Protein AF-A0A1Q9NSV8-F1 (afdb_monomer_lite)

Sequence (742 aa):
MEKKLITSFILSILILSIFITGQRVQSESNQIITSKGIGDSNINLNQDEYITSTQLISDSIEILKQTQIDTGSWGFNASAGDPTVYYGLAGGMAGIGLKLLEALNFDGIKNDIVLTANIIDIAKEIGQTLNSSGHINVTNAEWNITTADDYVDLSWDFGLAGIAAFFSELYNATGTVGYQDLALKTLTSISEIAKSSNGLFWESQILDYIENLDWYKPHDILLFSSFGSSSLTYSGMSLGTAGVAKSALTYLSRTSDSSNIIVNKILNDTVLYLNNVANVTGKERSYLMAEETNGLKATSYATGVSGIAQMYLDLFEFSGNSTYRDNALEIVNWLNGTDNFQFKFHFSYIVNGSVDELDETFELGYTYGITGVIQTLFNIGESLSNSTALQMSKELADELYKSGTENIATNEIRFPERTPITPEIQGSTSGSFGMAGMYTTLYQLAENSTLDISRVRVSKMKNYILSQASNINGLYGINNTITNNIEMNPSTGIPGHLQMLSLKSIGKLNVQKDESTPLDFQNVEIGNTKTLSIILENIGEADILINWNETQNIDDFTSQSFNTVISERGRFILNITFTPTVEAEKTPLWVIETTNTQFNLQLKGIGFDLPFMELINAPVNNSNIDEHKTIEFDLNVTDSSDISSVRVKLDDSDDTLIIDAISNTYKTNVDTNSLSNGTYNVIFTAVDVLGNSNQLVFSFEVGVYTSDVIDVITSDDTRNILIVAIVVLLGIAILVTRKYMN

Secondary structure (DSSP, 8-state):
------------------------PPP---------PPP-------TTS---HHHHHHHHHHHHHHHHHHHSSS--EEETTEEEE--SSSSSHHHHHHHHHHHTTSHHHHT-HHHHHHHHHHHHHHHHHHHHHSEE-SS-EE--SSSS-------SSSSHHHHHHHHHHHHHHH--HHHHHHHHHHHHHHHHHSB-BTBSB--B-HHHHHTT-SS---HHHHGGGGT--S-B-B-STTTSHHHHHHHHHHHHHHSS-TT-HHHHHHHHHHHHHHHHS-EEETTEEE--SBTTSSS-B--SSSSSHHHHHHHHHHHHHHH--HHHHHHHHHHHHHHHH--SGGGGTS-B-EETTEE----S-EE-STTTSHHHHHHHHHHHHHHTT-HHHHHHHHHHHHHHHHHSEEETTTTEEE--SEES--TT------TTTSHHHHHHHHHHHHHHSS-HHHHHHHHHHHHHHHHHHTSHHHHTT---SSS------TTTSHHHHHHHHTS-PPP-EEESS-TTS-EEEEEEETT--EEEEEEEEE-SSS-EEEE--TT---TTEEE----EEE-TT-EEEEEEEE--SSSEEE--EEEEEESS-EEEEEEEEEEE---EEEEEE-PPTT-EEETT-EEEEEEEEE-SS-EEEEEEEETT-S--EEE--SSSEEEEEEEGGGPPSEEEEEEEEEEESSS-EEEEEEEEEEE-----------------TTSHHHHHHHHHHHHHHTTS--

Structure (mmCIF, N/CA/C/O backbone):
data_AF-A0A1Q9NSV8-F1
#
_entry.id   AF-A0A1Q9NSV8-F1
#
loop_
_atom_site.group_PDB
_atom_site.id
_atom_site.type_symbol
_atom_site.label_atom_id
_atom_site.label_alt_id
_atom_site.label_comp_id
_atom_site.label_asym_id
_atom_site.label_entity_id
_atom_site.label_seq_id
_atom_site.pdbx_PDB_ins_code
_atom_site.Cartn_x
_atom_site.Cartn_y
_atom_site.Cartn_z
_atom_site.occupancy
_atom_site.B_iso_or_equiv
_atom_site.auth_seq_id
_atom_site.auth_comp_id
_atom_site.auth_asym_id
_atom_site.auth_atom_id
_atom_site.pdbx_PDB_model_num
ATOM 1 N N . MET A 1 1 ? -59.771 59.675 15.545 1.00 28.58 1 MET A N 1
ATOM 2 C CA . MET A 1 1 ? -60.433 58.351 15.603 1.00 28.58 1 MET A CA 1
ATOM 3 C C . MET A 1 1 ? -59.472 57.348 16.235 1.00 28.58 1 MET A C 1
ATOM 5 O O . MET A 1 1 ? -58.425 57.772 16.706 1.00 28.58 1 MET A O 1
ATOM 9 N N . GLU A 1 2 ? -59.886 56.098 16.407 1.00 27.45 2 GLU A N 1
ATOM 10 C CA . GLU A 1 2 ? -59.387 55.206 17.463 1.00 27.45 2 GLU A CA 1
ATOM 11 C C . GLU A 1 2 ? -57.956 54.646 17.306 1.00 27.45 2 GLU A C 1
ATOM 13 O O . GLU A 1 2 ? -57.513 54.378 16.199 1.00 27.45 2 GLU A O 1
ATOM 18 N N . LYS A 1 3 ? -57.321 54.406 18.473 1.00 27.03 3 LYS A N 1
ATOM 19 C CA . LYS A 1 3 ? -56.458 53.256 18.865 1.00 27.03 3 LYS A CA 1
ATOM 20 C C . LYS A 1 3 ? -55.280 52.879 17.927 1.00 27.03 3 LYS A C 1
ATOM 22 O O . LYS A 1 3 ? -55.491 52.418 16.821 1.00 27.03 3 LYS A O 1
ATOM 27 N N . LYS A 1 4 ? -54.020 53.107 18.351 1.00 28.00 4 LYS A N 1
ATOM 28 C CA . LYS A 1 4 ? -53.130 52.180 19.125 1.00 28.00 4 LYS A CA 1
ATOM 29 C C . LYS A 1 4 ? -52.543 51.033 18.251 1.00 28.00 4 LYS A C 1
ATOM 31 O O . LYS A 1 4 ? -53.292 50.450 17.490 1.00 28.00 4 LYS A O 1
ATOM 36 N N . LEU A 1 5 ? -51.263 50.626 18.339 1.00 27.00 5 LEU A N 1
ATOM 37 C CA . LEU A 1 5 ? -50.202 50.888 19.338 1.00 27.00 5 LEU A CA 1
ATOM 38 C C . LEU A 1 5 ? -48.765 50.696 18.752 1.00 27.00 5 LEU A C 1
ATOM 40 O O . LEU A 1 5 ? -48.608 49.995 17.765 1.00 27.00 5 LEU A O 1
ATOM 44 N N . ILE A 1 6 ? -47.754 51.239 19.452 1.00 25.91 6 ILE A N 1
ATOM 45 C CA . ILE A 1 6 ? -46.283 51.011 19.373 1.00 25.91 6 ILE A CA 1
ATOM 46 C C . ILE A 1 6 ? -45.532 51.380 18.072 1.00 25.91 6 ILE A C 1
ATOM 48 O O . ILE A 1 6 ? -45.489 50.641 17.096 1.00 25.91 6 ILE A O 1
ATOM 52 N N . THR A 1 7 ? -44.774 52.474 18.188 1.00 22.91 7 THR A N 1
ATOM 53 C CA . THR A 1 7 ? -43.490 52.735 17.506 1.00 22.91 7 THR A CA 1
ATOM 54 C C . THR A 1 7 ? -42.358 52.591 18.549 1.00 22.91 7 THR A C 1
ATOM 56 O O . THR A 1 7 ? -42.657 52.585 19.744 1.00 22.91 7 THR A O 1
ATOM 59 N N . SER A 1 8 ? -41.087 52.629 18.116 1.00 23.53 8 SER A N 1
ATOM 60 C CA . SER A 1 8 ? -39.883 52.949 18.927 1.00 23.53 8 SER A CA 1
ATOM 61 C C . SER A 1 8 ? -39.292 51.831 19.821 1.00 23.53 8 SER A C 1
ATOM 63 O O . SER A 1 8 ? -40.029 50.995 20.323 1.00 23.53 8 SER A O 1
ATOM 65 N N . PHE A 1 9 ? -37.968 51.770 20.077 1.00 24.59 9 PHE A N 1
ATOM 66 C CA . PHE A 1 9 ? -36.827 52.561 19.548 1.00 24.59 9 PHE A CA 1
ATOM 67 C C . PHE A 1 9 ? -35.465 51.839 19.741 1.00 24.59 9 PHE A C 1
ATOM 69 O O . PHE A 1 9 ? -35.327 51.094 20.700 1.00 24.59 9 PHE A O 1
ATOM 76 N N . ILE A 1 10 ? -34.487 52.151 18.866 1.00 24.45 10 ILE A N 1
ATOM 77 C CA . ILE A 1 10 ? -33.074 52.563 19.137 1.00 24.45 10 ILE A CA 1
ATOM 78 C C . ILE A 1 10 ? -32.327 51.887 20.320 1.00 24.45 10 ILE A C 1
ATOM 80 O O . ILE A 1 10 ? -32.782 51.941 21.454 1.00 24.45 10 ILE A O 1
ATOM 84 N N . LEU A 1 11 ? -31.124 51.312 20.144 1.00 24.06 11 LEU A N 1
ATOM 85 C CA . LEU A 1 11 ? -29.853 51.965 19.737 1.00 24.06 11 LEU A CA 1
ATOM 86 C C . LEU A 1 11 ? -28.897 50.889 19.139 1.00 24.06 11 LEU A C 1
ATOM 88 O O . LEU A 1 11 ? -28.666 49.896 19.817 1.00 24.06 11 LEU A O 1
ATOM 92 N N . SER A 1 12 ? -28.451 50.881 17.869 1.00 23.98 12 SER A N 1
ATOM 93 C CA . SER A 1 12 ? -27.666 51.846 17.046 1.00 23.98 12 SER A CA 1
ATOM 94 C C . SER A 1 12 ? -26.138 51.742 17.227 1.00 23.98 12 SER A C 1
ATOM 96 O O . SER A 1 12 ? -25.706 51.403 18.321 1.00 23.98 12 SER A O 1
ATOM 98 N N . ILE A 1 13 ? -25.370 52.163 16.187 1.00 24.53 13 ILE A N 1
ATOM 99 C CA . ILE A 1 13 ? -23.885 52.099 15.979 1.00 24.53 13 ILE A CA 1
ATOM 100 C C . ILE A 1 13 ? -23.468 50.826 15.182 1.00 24.53 13 ILE A C 1
ATOM 102 O O . ILE A 1 13 ? -23.821 49.740 15.616 1.00 24.53 13 ILE A O 1
ATOM 106 N N . LEU A 1 14 ? -22.756 50.845 14.027 1.00 22.31 14 LEU A N 1
ATOM 107 C CA . LEU A 1 14 ? -22.326 51.919 13.086 1.00 22.31 14 LEU A CA 1
ATOM 108 C C . LEU A 1 14 ? -21.887 51.354 11.683 1.00 22.31 14 LEU A C 1
ATOM 110 O O . LEU A 1 14 ? -21.753 50.148 11.539 1.00 22.31 14 LEU A O 1
ATOM 114 N N . ILE A 1 15 ? -21.681 52.243 10.685 1.00 26.28 15 ILE A N 1
ATOM 115 C CA . ILE A 1 15 ? -20.593 52.348 9.641 1.00 26.28 15 ILE A CA 1
ATOM 116 C C . ILE A 1 15 ? -19.757 51.081 9.276 1.00 26.28 15 ILE A C 1
ATOM 118 O O . ILE A 1 15 ? -19.249 50.445 10.188 1.00 26.28 15 ILE A O 1
ATOM 122 N N . LEU A 1 16 ? -19.434 50.693 8.017 1.00 23.06 16 LEU A N 1
ATOM 123 C CA . LEU A 1 16 ? -19.553 51.207 6.610 1.00 23.06 16 LEU A CA 1
ATOM 124 C C . LEU A 1 16 ? -19.559 49.962 5.635 1.00 23.06 16 LEU A C 1
ATOM 126 O O . LEU A 1 16 ? -19.286 48.874 6.126 1.00 23.06 16 LEU A O 1
ATOM 130 N N . SER A 1 17 ? -19.881 49.903 4.321 1.00 22.02 17 SER A N 1
ATOM 131 C CA . SER A 1 17 ? -20.011 50.817 3.147 1.00 22.02 17 SER A CA 1
ATOM 132 C C . SER A 1 17 ? -18.682 51.185 2.410 1.00 22.02 17 SER A C 1
ATOM 134 O O . SER A 1 17 ? -17.698 51.444 3.089 1.00 22.02 17 SER A O 1
ATOM 136 N N . ILE A 1 18 ? -18.548 51.269 1.058 1.00 26.41 18 ILE A N 1
ATOM 137 C CA . ILE A 1 18 ? -19.495 51.079 -0.084 1.00 26.41 18 ILE A CA 1
ATOM 138 C C . ILE A 1 18 ? -18.782 50.955 -1.489 1.00 26.41 18 ILE A C 1
ATOM 140 O O . ILE A 1 18 ? -17.743 51.580 -1.675 1.00 26.41 18 ILE A O 1
ATOM 144 N N . PHE A 1 19 ? -19.408 50.286 -2.492 1.00 26.14 19 PHE A N 1
ATOM 145 C CA . PHE A 1 19 ? -19.188 50.354 -3.986 1.00 26.14 19 PHE A CA 1
ATOM 146 C C . PHE A 1 19 ? -17.853 49.790 -4.582 1.00 26.14 19 PHE A C 1
ATOM 148 O O . PHE A 1 19 ? -16.952 49.473 -3.821 1.00 26.14 19 PHE A O 1
ATOM 155 N N . ILE A 1 20 ? -17.648 49.539 -5.902 1.00 25.42 20 ILE A N 1
ATOM 156 C CA . ILE A 1 20 ? -18.249 50.008 -7.194 1.00 25.42 20 ILE A CA 1
ATOM 157 C C . ILE A 1 20 ? -18.597 48.838 -8.166 1.00 25.42 20 ILE A C 1
ATOM 159 O O . ILE A 1 20 ? -18.012 47.763 -8.090 1.00 25.42 20 ILE A O 1
ATOM 163 N N . THR A 1 21 ? -19.531 49.060 -9.106 1.00 28.12 21 THR A N 1
ATOM 164 C CA . THR A 1 21 ? -20.005 48.129 -10.161 1.00 28.12 21 THR A CA 1
ATOM 165 C C . THR A 1 21 ? -19.358 48.317 -11.551 1.00 28.12 21 THR A C 1
ATOM 167 O O . THR A 1 21 ? -18.946 49.418 -11.910 1.00 28.12 21 THR A O 1
ATOM 170 N N . GLY A 1 22 ? -19.386 47.276 -12.401 1.00 23.94 22 GLY A N 1
ATOM 171 C CA . GLY A 1 22 ? -19.094 47.370 -13.844 1.00 23.94 22 GLY A CA 1
ATOM 172 C C . GLY A 1 22 ? -19.676 46.198 -14.652 1.00 23.94 22 GLY A C 1
ATOM 173 O O . GLY A 1 22 ? -19.507 45.046 -14.268 1.00 23.94 22 GLY A O 1
ATOM 174 N N . GLN A 1 23 ? -20.391 46.474 -15.751 1.00 27.41 23 GLN A N 1
ATOM 175 C CA . GLN A 1 23 ? -21.022 45.450 -16.607 1.00 27.41 23 GLN A CA 1
ATOM 176 C C . GLN A 1 23 ? -20.084 44.927 -17.707 1.00 27.41 23 GLN A C 1
ATOM 178 O O . GLN A 1 23 ? -19.249 45.670 -18.223 1.00 27.41 23 GLN A O 1
ATOM 183 N N . ARG A 1 24 ? -20.328 43.695 -18.178 1.00 25.33 24 ARG A N 1
ATOM 184 C CA . ARG A 1 24 ? -19.891 43.223 -19.504 1.00 25.33 24 ARG A CA 1
ATOM 185 C C . ARG A 1 24 ? -21.046 42.503 -20.214 1.00 25.33 24 ARG A C 1
ATOM 187 O O . ARG A 1 24 ? -21.920 41.941 -19.563 1.00 25.33 24 ARG A O 1
ATOM 194 N N . VAL A 1 25 ? -21.081 42.602 -21.541 1.00 27.98 25 VAL A N 1
ATOM 195 C CA . VAL A 1 25 ? -22.221 42.209 -22.391 1.00 27.98 25 VAL A CA 1
ATOM 196 C C . VAL A 1 25 ? -22.196 40.709 -22.702 1.00 27.98 25 VAL A C 1
ATOM 198 O O . VAL A 1 25 ? -21.143 40.180 -23.050 1.00 27.98 25 VAL A O 1
ATOM 201 N N . GLN A 1 26 ? -23.354 40.043 -22.630 1.00 30.42 26 GLN A N 1
ATOM 202 C CA . GLN A 1 26 ? -23.548 38.691 -23.168 1.00 30.42 26 GLN A CA 1
ATOM 203 C C . GLN A 1 26 ? -23.713 38.735 -24.694 1.00 30.42 26 GLN A C 1
ATOM 205 O O . GLN A 1 26 ? -24.479 39.546 -25.213 1.00 30.42 26 GLN A O 1
ATOM 210 N N . SER A 1 27 ? -23.044 37.829 -25.406 1.00 29.05 27 SER A N 1
ATOM 211 C CA . SER A 1 27 ? -23.321 37.519 -26.813 1.00 29.05 27 SER A CA 1
ATOM 212 C C . SER A 1 27 ? -24.105 36.211 -26.903 1.00 29.05 27 SER A C 1
ATOM 214 O O . SER A 1 27 ? -23.614 35.172 -26.466 1.00 29.05 27 SER A O 1
ATOM 216 N N . GLU A 1 28 ? -25.308 36.248 -27.472 1.00 32.72 28 GLU A N 1
ATOM 217 C CA . GLU A 1 28 ? -26.143 35.056 -27.638 1.00 32.72 28 GLU A CA 1
ATOM 218 C C . GLU A 1 28 ? -25.595 34.142 -28.745 1.00 32.72 28 GLU A C 1
ATOM 220 O O . GLU A 1 28 ? -25.671 34.461 -29.931 1.00 32.72 28 GLU A O 1
ATOM 225 N N . SER A 1 29 ? -25.093 32.968 -28.367 1.00 25.81 29 SER A N 1
ATOM 226 C CA . SER A 1 29 ? -24.822 31.865 -29.296 1.00 25.81 29 SER A CA 1
ATOM 227 C C . SER A 1 29 ? -25.179 30.521 -28.659 1.00 25.81 29 SER A C 1
ATOM 229 O O . SER A 1 29 ? -24.342 29.628 -28.541 1.00 25.81 29 SER A O 1
ATOM 231 N N . ASN A 1 30 ? -26.441 30.382 -28.235 1.00 27.28 30 ASN A N 1
ATOM 232 C CA . ASN A 1 30 ? -26.993 29.140 -27.687 1.00 27.28 30 ASN A CA 1
ATOM 233 C C . ASN A 1 30 ? -27.134 28.054 -28.772 1.00 27.28 30 ASN A C 1
ATOM 235 O O . ASN A 1 30 ? -28.243 27.700 -29.176 1.00 27.28 30 ASN A O 1
ATOM 239 N N . GLN A 1 31 ? -26.018 27.459 -29.199 1.00 23.97 31 GLN A N 1
ATOM 240 C CA . GLN A 1 31 ? -26.054 26.039 -29.531 1.00 23.97 31 GLN A CA 1
ATOM 241 C C . GLN A 1 31 ? -26.145 25.274 -28.214 1.00 23.97 31 GLN A C 1
ATOM 243 O O . GLN A 1 31 ? -25.144 25.047 -27.539 1.00 23.97 31 GLN A O 1
ATOM 248 N N . ILE A 1 32 ? -27.367 24.885 -27.850 1.00 24.84 32 ILE A N 1
ATOM 249 C CA . ILE A 1 32 ? -27.582 23.902 -26.791 1.00 24.84 32 ILE A CA 1
ATOM 250 C C . ILE A 1 32 ? -27.105 22.557 -27.341 1.00 24.84 32 ILE A C 1
ATOM 252 O O . ILE A 1 32 ? -27.882 21.782 -27.898 1.00 24.84 32 ILE A O 1
ATOM 256 N N . ILE A 1 33 ? -25.810 22.284 -27.182 1.00 22.94 33 ILE A N 1
ATOM 257 C CA . ILE A 1 33 ? -25.353 20.908 -27.050 1.00 22.94 33 ILE A CA 1
ATOM 258 C C . ILE A 1 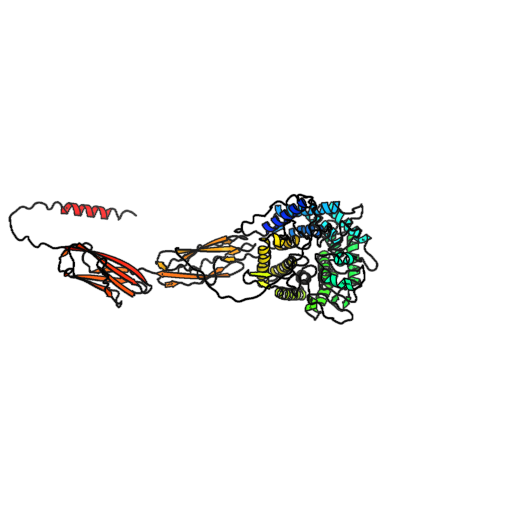33 ? -25.999 20.425 -25.756 1.00 22.94 33 ILE A C 1
ATOM 260 O O . ILE A 1 33 ? -25.561 20.779 -24.664 1.00 22.94 33 ILE A O 1
ATOM 264 N N . THR A 1 34 ? -27.081 19.656 -25.870 1.00 24.47 34 THR A N 1
ATOM 265 C CA . THR A 1 34 ? -27.538 18.830 -24.757 1.00 24.47 34 THR A CA 1
ATOM 266 C C . THR A 1 34 ? -26.454 17.792 -24.524 1.00 24.47 34 THR A C 1
ATOM 268 O O . THR A 1 34 ? -26.459 16.740 -25.169 1.00 24.47 34 THR A O 1
ATOM 271 N N . SER A 1 35 ? -25.509 18.100 -23.633 1.00 25.55 35 SER A N 1
ATOM 272 C CA . SER A 1 35 ? -24.705 17.073 -22.992 1.00 25.55 35 SER A CA 1
ATOM 273 C C . SER A 1 35 ? -25.688 16.043 -22.450 1.00 25.55 35 SER A C 1
ATOM 275 O O . SER A 1 35 ? -26.625 16.361 -21.713 1.00 25.55 35 SER A O 1
ATOM 277 N N . LYS A 1 36 ? -25.549 14.808 -22.931 1.00 29.25 36 LYS A N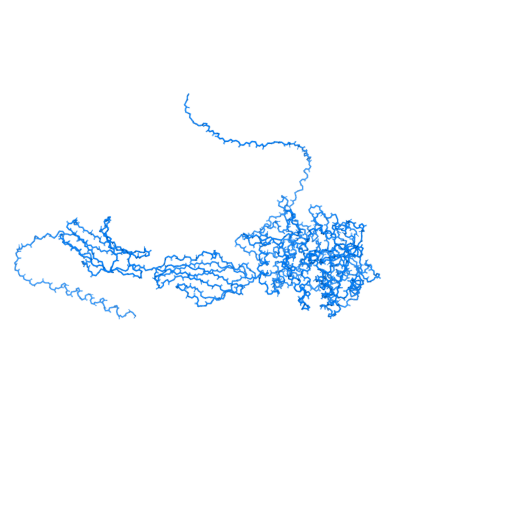 1
ATOM 278 C CA . LYS A 1 36 ? -26.338 13.680 -22.457 1.00 29.25 36 LYS A CA 1
ATOM 279 C C . LYS A 1 36 ? -25.946 13.514 -20.994 1.00 29.25 36 LYS A C 1
ATOM 281 O O . LYS A 1 36 ? -24.827 13.090 -20.734 1.00 29.25 36 LYS A O 1
ATOM 286 N N . GLY A 1 37 ? -26.815 13.960 -20.085 1.00 27.89 37 GLY A N 1
ATOM 287 C CA . GLY A 1 37 ? -26.493 14.042 -18.664 1.00 27.89 37 GLY A CA 1
ATOM 288 C C . GLY A 1 37 ? -25.918 12.719 -18.180 1.00 27.89 37 GLY A C 1
ATOM 289 O O . GLY A 1 37 ? -26.546 11.678 -18.386 1.00 27.89 37 GLY A O 1
ATOM 290 N N . ILE A 1 38 ? -24.718 12.784 -17.596 1.00 37.75 38 ILE A N 1
ATOM 291 C CA . ILE A 1 38 ? -24.109 11.666 -16.875 1.00 37.75 38 ILE A CA 1
ATOM 292 C C . ILE A 1 38 ? -25.164 11.212 -15.873 1.00 37.75 38 ILE A C 1
ATOM 294 O O . ILE A 1 38 ? -25.692 12.036 -15.121 1.00 37.75 38 ILE A O 1
ATOM 298 N N . GLY A 1 39 ? -25.563 9.944 -15.977 1.00 35.38 39 GLY A N 1
ATOM 299 C CA . GLY A 1 39 ? -26.679 9.424 -15.200 1.00 35.38 39 GLY A CA 1
ATOM 300 C C . GLY A 1 39 ? -26.400 9.584 -13.712 1.00 35.38 39 GLY A C 1
ATOM 301 O O . GLY A 1 39 ? -25.247 9.515 -13.296 1.00 35.38 39 GLY A O 1
ATOM 302 N N . ASP A 1 40 ? -27.449 9.772 -12.912 1.00 37.09 40 ASP A N 1
ATOM 303 C CA . ASP A 1 40 ? -27.350 9.853 -11.453 1.00 37.09 40 ASP A CA 1
ATOM 304 C C . ASP A 1 40 ? -27.008 8.481 -10.832 1.00 37.09 40 ASP A C 1
ATOM 306 O O . ASP A 1 40 ? -27.743 7.961 -9.991 1.00 37.09 40 ASP A O 1
ATOM 310 N N . SER A 1 41 ? -25.864 7.897 -11.209 1.00 39.38 41 SER A N 1
ATOM 311 C CA . SER A 1 41 ? -25.186 6.797 -10.518 1.00 39.38 41 SER A CA 1
ATOM 312 C C . SER A 1 41 ? -24.555 7.301 -9.216 1.00 39.38 41 SER A C 1
ATOM 314 O O . SER A 1 41 ? -23.387 7.053 -8.919 1.00 39.38 41 SER A O 1
ATOM 316 N N . ASN A 1 42 ? -25.356 8.021 -8.428 1.00 40.78 42 ASN A N 1
ATOM 317 C CA . ASN A 1 42 ? -25.115 8.193 -7.011 1.00 40.78 42 ASN A CA 1
ATOM 318 C C . ASN A 1 42 ? -25.159 6.787 -6.415 1.00 40.78 42 ASN A C 1
ATOM 320 O O . ASN A 1 42 ? -26.244 6.226 -6.234 1.00 40.78 42 ASN A O 1
ATOM 324 N N . ILE A 1 43 ? -23.985 6.203 -6.156 1.00 44.69 43 ILE A N 1
ATOM 325 C CA . ILE A 1 43 ? -23.876 4.973 -5.373 1.00 44.69 43 ILE A CA 1
ATOM 326 C C . ILE A 1 43 ? -24.556 5.295 -4.047 1.00 44.69 43 ILE A C 1
ATOM 328 O O . ILE A 1 43 ? -24.091 6.148 -3.291 1.00 44.69 43 ILE A O 1
ATOM 332 N N . ASN A 1 44 ? -25.732 4.706 -3.828 1.00 40.44 44 ASN A N 1
ATOM 333 C CA . ASN A 1 44 ? -26.634 5.121 -2.760 1.00 40.44 44 ASN A CA 1
ATOM 334 C C . ASN A 1 44 ? -26.189 4.476 -1.445 1.00 40.44 44 ASN A C 1
ATOM 336 O O . ASN A 1 44 ? -26.833 3.561 -0.932 1.00 40.44 44 ASN A O 1
ATOM 340 N N . LEU A 1 45 ? -25.025 4.927 -0.971 1.00 44.44 45 LEU A N 1
ATOM 341 C CA . LEU A 1 45 ? -24.351 4.482 0.236 1.00 44.44 45 LEU A CA 1
ATOM 342 C C . LEU A 1 45 ? -25.265 4.742 1.435 1.00 44.44 45 LEU A C 1
ATOM 344 O O . LEU A 1 45 ? -25.384 5.863 1.934 1.00 44.44 45 LEU A O 1
ATOM 348 N N . ASN A 1 46 ? -25.947 3.681 1.858 1.00 42.69 46 ASN A N 1
ATOM 349 C CA . ASN A 1 46 ? -26.885 3.701 2.963 1.00 42.69 46 ASN A CA 1
ATOM 350 C C . ASN A 1 46 ? -26.101 4.035 4.243 1.00 42.69 46 ASN A C 1
ATOM 352 O O . ASN A 1 46 ? -25.245 3.257 4.655 1.00 42.69 46 ASN A O 1
ATOM 356 N N . GLN A 1 47 ? -26.338 5.211 4.834 1.00 46.28 47 GLN A N 1
ATOM 357 C CA . GLN A 1 47 ? -25.391 5.843 5.774 1.00 46.28 47 GLN A CA 1
ATOM 358 C C . GLN A 1 47 ? -25.139 5.053 7.076 1.00 46.28 47 GLN A C 1
ATOM 360 O O . GLN A 1 47 ? -24.183 5.349 7.791 1.00 46.28 47 GLN A O 1
ATOM 365 N N . ASP A 1 48 ? -25.953 4.033 7.358 1.00 43.19 48 ASP A N 1
ATOM 366 C CA . ASP A 1 48 ? -25.839 3.137 8.515 1.00 43.19 48 ASP A CA 1
ATOM 367 C C . ASP A 1 48 ? -24.935 1.897 8.280 1.00 43.19 48 ASP A C 1
ATOM 369 O O . ASP A 1 48 ? -24.653 1.153 9.233 1.00 43.19 48 ASP A O 1
ATOM 373 N N . GLU A 1 49 ? -24.481 1.653 7.039 1.00 53.91 49 GLU A N 1
ATOM 374 C CA . GLU A 1 49 ? -23.671 0.490 6.633 1.00 53.91 49 GLU A CA 1
ATOM 375 C C . GLU A 1 49 ? -22.204 0.861 6.324 1.00 53.91 49 GLU A C 1
ATOM 377 O O . GLU A 1 49 ? -21.895 1.715 5.492 1.00 53.91 49 GLU A O 1
ATOM 382 N N . TYR A 1 50 ? -21.256 0.184 6.984 1.00 56.84 50 TYR A N 1
ATOM 383 C CA . TYR A 1 50 ? -19.822 0.465 6.846 1.00 56.84 50 TYR A CA 1
ATOM 384 C C . TYR A 1 50 ? -19.207 -0.169 5.582 1.00 56.84 50 TYR A C 1
ATOM 386 O O . TYR A 1 50 ? -18.713 -1.294 5.633 1.00 56.84 50 TYR A O 1
ATOM 394 N N . ILE A 1 51 ? -19.138 0.592 4.485 1.00 61.38 51 ILE A N 1
ATOM 395 C CA . ILE A 1 51 ? -18.590 0.200 3.163 1.00 61.38 51 ILE A CA 1
ATOM 396 C C . ILE A 1 51 ? -17.244 -0.548 3.262 1.00 61.38 51 ILE A C 1
ATOM 398 O O . ILE A 1 51 ? -16.216 0.066 3.563 1.00 61.38 51 ILE A O 1
ATOM 402 N N . THR A 1 52 ? -17.230 -1.867 3.040 1.00 66.75 52 THR A N 1
ATOM 403 C CA . THR A 1 52 ? -16.013 -2.689 3.185 1.00 66.75 52 THR A CA 1
ATOM 404 C C . THR A 1 52 ? -14.943 -2.311 2.161 1.00 66.75 52 THR A C 1
ATOM 406 O O . THR A 1 52 ? -15.234 -1.757 1.102 1.00 66.75 52 THR A O 1
ATOM 409 N N . SER A 1 53 ? -13.686 -2.659 2.447 1.00 69.06 53 SER A N 1
ATOM 410 C CA . SER A 1 53 ? -12.589 -2.497 1.488 1.00 69.06 53 SER A CA 1
ATOM 411 C C . SER A 1 53 ? -12.881 -3.181 0.146 1.00 69.06 53 SER A C 1
ATOM 413 O O . SER A 1 53 ? -12.673 -2.582 -0.904 1.00 69.06 53 SER A O 1
ATOM 415 N N . THR A 1 54 ? -13.423 -4.403 0.178 1.00 70.88 54 THR A N 1
ATOM 416 C CA . THR A 1 54 ? -13.825 -5.165 -1.016 1.00 70.88 54 THR A CA 1
ATOM 417 C C . THR A 1 54 ? -14.930 -4.456 -1.798 1.00 70.88 54 THR A C 1
ATOM 419 O O . THR A 1 54 ? -14.844 -4.375 -3.022 1.00 70.88 54 THR A O 1
ATOM 422 N N . GLN A 1 55 ? -15.924 -3.881 -1.106 1.00 71.69 55 GLN A N 1
ATOM 423 C CA . GLN A 1 55 ? -16.970 -3.084 -1.746 1.00 71.69 55 GLN A CA 1
ATOM 424 C C . GLN A 1 55 ? -16.373 -1.842 -2.418 1.00 71.69 55 GLN A C 1
ATOM 426 O O . GLN A 1 55 ? -16.592 -1.655 -3.605 1.00 71.69 55 GLN A O 1
ATOM 431 N N . LEU A 1 56 ? -15.524 -1.067 -1.734 1.00 71.19 56 LEU A N 1
ATOM 432 C CA . LEU A 1 56 ? -14.890 0.125 -2.317 1.00 71.19 56 LEU A CA 1
ATOM 433 C C . LEU A 1 56 ? -13.958 -0.193 -3.502 1.00 71.19 56 LEU A C 1
ATOM 435 O O . LEU A 1 56 ? -13.834 0.620 -4.419 1.00 71.19 56 LEU A O 1
ATOM 439 N N . ILE A 1 57 ? -13.321 -1.369 -3.521 1.00 74.38 57 ILE A N 1
ATOM 440 C CA . ILE A 1 57 ? -12.570 -1.860 -4.688 1.00 74.38 57 ILE A CA 1
ATOM 441 C C . ILE A 1 57 ? -13.531 -2.186 -5.841 1.00 74.38 57 ILE A C 1
ATOM 443 O O . ILE A 1 57 ? -13.267 -1.785 -6.974 1.00 74.38 57 ILE A O 1
ATOM 447 N N . SER A 1 58 ? -14.655 -2.856 -5.565 1.00 78.50 58 SER A N 1
ATOM 448 C CA . SER A 1 58 ? -15.704 -3.124 -6.560 1.00 78.50 58 SER A CA 1
ATOM 449 C C . SER A 1 58 ? -16.308 -1.830 -7.119 1.00 78.50 58 SER A C 1
ATOM 451 O O . SER A 1 58 ? -16.415 -1.690 -8.334 1.00 78.50 58 SER A O 1
ATOM 453 N N . ASP A 1 59 ? -16.618 -0.860 -6.257 1.00 76.19 59 ASP A N 1
ATOM 454 C CA . ASP A 1 59 ? -17.148 0.456 -6.625 1.00 76.19 59 ASP A CA 1
ATOM 455 C C . ASP A 1 59 ? -16.141 1.220 -7.499 1.00 76.19 59 ASP A C 1
ATOM 457 O O . ASP A 1 59 ? -16.506 1.767 -8.534 1.00 76.19 59 ASP A O 1
ATOM 461 N N . SER A 1 60 ? -14.850 1.196 -7.141 1.00 76.12 60 SER A N 1
ATOM 462 C CA . SER A 1 60 ? -13.766 1.794 -7.940 1.00 76.12 60 SER A CA 1
ATOM 463 C C . SER A 1 60 ? -13.642 1.148 -9.327 1.00 76.12 60 SER A C 1
ATOM 465 O O . SER A 1 60 ? -13.392 1.832 -10.319 1.00 76.12 60 SER A O 1
ATOM 467 N N . ILE A 1 61 ? -13.825 -0.173 -9.411 1.00 80.06 61 ILE A N 1
ATOM 468 C CA . ILE A 1 61 ? -13.816 -0.960 -10.654 1.00 80.06 61 ILE A CA 1
ATOM 469 C C . ILE A 1 61 ? -15.041 -0.645 -11.524 1.00 80.06 61 ILE A C 1
ATOM 471 O O . ILE A 1 61 ? -14.908 -0.533 -12.743 1.00 80.06 61 ILE A O 1
ATOM 475 N N . GLU A 1 62 ? -16.219 -0.465 -10.925 1.00 81.31 62 GLU A N 1
ATOM 476 C CA . GLU A 1 62 ? -17.434 -0.051 -11.632 1.00 81.31 62 GLU A CA 1
ATOM 477 C C . GLU A 1 62 ? -17.333 1.402 -12.122 1.00 81.31 62 GLU A C 1
ATOM 479 O O . GLU A 1 62 ? -17.615 1.670 -13.287 1.00 81.31 62 GLU A O 1
ATOM 484 N N . ILE A 1 63 ? -16.813 2.314 -11.295 1.00 77.19 63 ILE A N 1
ATOM 485 C CA . ILE A 1 63 ? -16.529 3.716 -11.642 1.00 77.19 63 ILE A CA 1
ATOM 486 C C . ILE A 1 63 ? -15.521 3.822 -12.802 1.00 77.19 63 ILE A C 1
ATOM 488 O O . ILE A 1 63 ? -15.733 4.610 -13.728 1.00 77.19 63 ILE A O 1
ATOM 492 N N . LEU A 1 64 ? -14.460 3.001 -12.810 1.00 79.31 64 LEU A N 1
ATOM 493 C CA . LEU A 1 64 ? -13.512 2.909 -13.930 1.00 79.31 64 LEU A CA 1
ATOM 494 C C . LEU A 1 64 ? -14.201 2.446 -15.224 1.00 79.31 64 LEU A C 1
ATOM 496 O O . LEU A 1 64 ? -14.038 3.087 -16.263 1.00 79.31 64 LEU A O 1
ATOM 500 N N . LYS A 1 65 ? -14.997 1.368 -15.167 1.00 83.31 65 LYS A N 1
ATOM 501 C CA . LYS A 1 65 ? -15.741 0.851 -16.331 1.00 83.31 65 LYS A CA 1
ATOM 502 C C . LYS A 1 65 ? -16.768 1.853 -16.854 1.00 83.31 65 LYS A C 1
ATOM 504 O O . LYS A 1 65 ? -16.827 2.086 -18.055 1.00 83.31 65 LYS A O 1
ATOM 509 N N . GLN A 1 66 ? -17.552 2.472 -15.973 1.00 79.31 66 GLN A N 1
ATOM 510 C CA . GLN A 1 66 ? -18.546 3.474 -16.359 1.00 79.31 66 GLN A CA 1
ATOM 511 C C . GLN A 1 66 ? -17.879 4.685 -17.020 1.00 79.31 66 GLN A C 1
ATOM 513 O O . GLN A 1 66 ? -18.353 5.165 -18.047 1.00 79.31 66 GLN A O 1
ATOM 518 N N . THR A 1 67 ? -16.726 5.120 -16.508 1.00 73.75 67 THR A N 1
ATOM 519 C CA . THR A 1 67 ? -15.982 6.227 -17.120 1.00 73.75 67 THR A CA 1
ATOM 520 C C . THR A 1 67 ? -15.423 5.851 -18.488 1.00 73.75 67 THR A C 1
ATOM 522 O O . THR A 1 67 ? -15.546 6.649 -19.410 1.00 73.75 67 THR A O 1
ATOM 525 N N . GLN A 1 68 ? -14.910 4.628 -18.675 1.00 83.94 68 GLN A N 1
ATOM 526 C CA . GLN A 1 68 ? -14.524 4.140 -20.005 1.00 83.94 68 GLN A CA 1
ATOM 527 C C . GLN A 1 68 ? -15.711 4.076 -20.981 1.00 83.94 68 GLN A C 1
ATOM 529 O O . GLN A 1 68 ? -15.540 4.358 -22.168 1.00 83.94 68 GLN A O 1
ATOM 534 N N . ILE A 1 69 ? -16.912 3.741 -20.502 1.00 81.94 69 ILE A N 1
ATOM 535 C CA . ILE A 1 69 ? -18.138 3.732 -21.313 1.00 81.94 69 ILE A CA 1
ATOM 536 C C . ILE A 1 69 ? -18.528 5.158 -21.736 1.00 81.94 69 ILE A C 1
ATOM 538 O O . ILE A 1 69 ? -18.948 5.358 -22.878 1.00 81.94 69 ILE A O 1
ATOM 542 N N . ASP A 1 70 ? -18.375 6.144 -20.848 1.00 76.62 70 ASP A N 1
ATOM 543 C CA . ASP A 1 70 ? -18.750 7.539 -21.108 1.00 76.62 70 ASP A CA 1
ATOM 544 C C . ASP A 1 70 ? -17.704 8.316 -21.935 1.00 76.62 70 ASP A C 1
ATOM 546 O O . ASP A 1 70 ? -18.085 9.151 -22.759 1.00 76.62 70 ASP A O 1
ATOM 550 N N . THR A 1 71 ? -16.405 8.022 -21.793 1.00 74.31 71 THR A N 1
ATOM 551 C CA . THR A 1 71 ? -15.340 8.538 -22.684 1.00 74.31 71 THR A CA 1
ATOM 552 C C . THR A 1 71 ? -15.255 7.771 -24.007 1.00 74.31 71 THR A C 1
ATOM 554 O O . THR A 1 71 ? -14.753 8.297 -25.001 1.00 74.31 71 THR A O 1
ATOM 557 N N . GLY A 1 72 ? -15.702 6.512 -24.024 1.00 82.25 72 GLY A N 1
ATOM 558 C CA . GLY A 1 72 ? -15.477 5.554 -25.106 1.00 82.25 72 GLY A CA 1
ATOM 559 C C . GLY A 1 72 ? -14.035 5.033 -25.203 1.00 82.25 72 GLY A C 1
ATOM 560 O O . GLY A 1 72 ? -13.683 4.444 -26.226 1.00 82.25 72 GLY A O 1
ATOM 561 N N . SER A 1 73 ? -13.182 5.272 -24.197 1.00 81.25 73 SER A N 1
ATOM 562 C CA . SER A 1 73 ? -11.739 5.002 -24.262 1.00 81.25 73 SER A CA 1
ATOM 563 C C . SER A 1 73 ? -11.098 4.813 -22.882 1.00 81.25 73 SER A C 1
ATOM 565 O O . SER A 1 73 ? -11.391 5.553 -21.947 1.00 81.25 73 SER A O 1
ATOM 567 N N . TRP A 1 74 ? -10.138 3.887 -22.774 1.00 83.38 74 TRP A N 1
ATOM 568 C CA . TRP A 1 74 ? -9.219 3.814 -21.624 1.00 83.38 74 TRP A CA 1
ATOM 569 C C . TRP A 1 74 ? -8.149 4.925 -21.637 1.00 83.38 74 TRP A C 1
ATOM 571 O O . TRP A 1 74 ? -7.352 5.032 -20.709 1.00 83.38 74 TRP A O 1
ATOM 581 N N . GLY A 1 75 ? -8.118 5.758 -22.681 1.00 75.19 75 GLY A N 1
ATOM 582 C CA . GLY A 1 75 ? -7.334 6.985 -22.725 1.00 75.19 75 GLY A CA 1
ATOM 583 C C . GLY A 1 75 ? -8.011 8.114 -21.951 1.00 75.19 75 GLY A C 1
ATOM 584 O O . GLY A 1 75 ? -9.009 8.659 -22.416 1.00 75.19 75 GLY A O 1
ATOM 585 N N . PHE A 1 76 ? -7.451 8.465 -20.795 1.00 71.50 76 PHE A N 1
ATOM 586 C CA . PHE A 1 76 ? -7.913 9.578 -19.966 1.00 71.50 76 PHE A CA 1
ATOM 587 C C . PHE A 1 76 ? -7.226 10.880 -20.383 1.00 71.50 76 PHE A C 1
ATOM 589 O O . PHE A 1 76 ? -6.012 10.906 -20.591 1.00 71.50 76 PHE A O 1
ATOM 596 N N . ASN A 1 77 ? -8.010 11.951 -20.484 1.00 67.06 77 ASN A N 1
ATOM 597 C CA . ASN A 1 77 ? -7.521 13.300 -20.751 1.00 67.06 77 ASN A CA 1
ATOM 598 C C . ASN A 1 77 ? -6.711 13.843 -19.562 1.00 67.06 77 ASN A C 1
ATOM 600 O O . ASN A 1 77 ? -7.080 13.625 -18.409 1.00 67.06 77 ASN A O 1
ATOM 604 N N . ALA A 1 78 ? -5.672 14.629 -19.842 1.00 60.75 78 ALA A N 1
ATOM 605 C CA . ALA A 1 78 ? -4.839 15.275 -18.828 1.00 60.75 78 ALA A CA 1
ATOM 606 C C . ALA A 1 78 ? -5.616 16.244 -17.910 1.00 60.75 78 ALA A C 1
ATOM 608 O O . ALA A 1 78 ? -5.294 16.369 -16.729 1.00 60.75 78 ALA A O 1
ATOM 609 N N . SER A 1 79 ? -6.632 16.941 -18.438 1.00 62.19 79 SER A N 1
ATOM 610 C CA . SER A 1 79 ? -7.505 17.849 -17.675 1.00 62.19 79 SER A CA 1
ATOM 611 C C . SER A 1 79 ? -8.832 18.140 -18.399 1.00 62.19 79 SER A C 1
ATOM 613 O O . SER A 1 79 ? -9.014 17.783 -19.568 1.00 62.19 79 SER A O 1
ATOM 615 N N . ALA A 1 80 ? -9.772 18.820 -17.730 1.00 60.44 80 ALA A N 1
ATOM 616 C CA . ALA A 1 80 ? -11.056 19.238 -18.302 1.00 60.44 80 ALA A CA 1
ATOM 617 C C . ALA A 1 80 ? -10.921 20.389 -19.324 1.00 60.44 80 ALA A C 1
ATOM 619 O O . ALA A 1 80 ? -11.285 21.538 -19.079 1.00 60.44 80 ALA A O 1
ATOM 620 N N . GLY A 1 81 ? -10.418 20.055 -20.510 1.00 64.94 81 GLY A N 1
ATOM 621 C CA . GLY A 1 81 ? -10.203 20.984 -21.624 1.00 64.94 81 GLY A CA 1
ATOM 622 C C . GLY A 1 81 ? -9.022 20.589 -22.506 1.00 64.94 81 GLY A C 1
ATOM 623 O O . GLY A 1 81 ? -8.976 20.981 -23.670 1.00 64.94 81 GLY A O 1
ATOM 624 N N . ASP A 1 82 ? -8.120 19.766 -21.974 1.00 66.44 82 ASP A N 1
ATOM 625 C CA . ASP A 1 82 ? -6.968 19.229 -22.683 1.00 66.44 82 ASP A CA 1
ATOM 626 C C . ASP A 1 82 ? -7.279 17.824 -23.251 1.00 66.44 82 ASP A C 1
ATOM 628 O O . ASP A 1 82 ? -7.527 16.901 -22.473 1.00 66.44 82 ASP A O 1
ATOM 632 N N . PRO A 1 83 ? -7.303 17.621 -24.586 1.00 68.12 83 PRO A N 1
ATOM 633 C CA . PRO A 1 83 ? -7.535 16.315 -25.215 1.00 68.12 83 PRO A CA 1
ATOM 634 C C . PRO A 1 83 ? -6.298 15.394 -25.208 1.00 68.12 83 PRO A C 1
ATOM 636 O O . PRO A 1 83 ? -6.325 14.320 -25.815 1.00 68.12 83 PRO A O 1
ATOM 639 N N . THR A 1 84 ? -5.207 15.822 -24.572 1.00 70.19 84 THR A N 1
ATOM 640 C CA . THR A 1 84 ? -3.970 15.057 -24.394 1.00 70.19 84 THR A CA 1
ATOM 641 C C . THR A 1 84 ? -4.226 13.804 -23.559 1.00 70.19 84 THR A C 1
ATOM 643 O O . THR A 1 84 ? -4.585 13.894 -22.386 1.00 70.19 84 THR A O 1
ATOM 646 N N . VAL A 1 85 ? -4.021 12.631 -24.162 1.00 76.12 85 VAL A N 1
ATOM 647 C CA . VAL A 1 85 ? -4.104 11.318 -23.502 1.00 76.12 85 VAL A CA 1
ATOM 648 C C . VAL A 1 85 ? -2.703 10.743 -23.341 1.00 76.12 85 VAL A C 1
ATOM 650 O O . VAL A 1 85 ? -2.010 10.589 -24.343 1.00 76.12 85 VAL A O 1
ATOM 653 N N . TYR A 1 86 ? -2.319 10.355 -22.123 1.00 79.62 86 TYR A N 1
ATOM 654 C CA . TYR A 1 86 ? -1.043 9.678 -21.864 1.00 79.62 86 TYR A CA 1
ATOM 655 C C . TYR A 1 86 ? -1.157 8.149 -21.910 1.00 79.62 86 TYR A C 1
ATOM 657 O O . TYR A 1 86 ? -2.184 7.557 -21.556 1.00 79.62 86 TYR A O 1
ATOM 665 N N . TYR A 1 87 ? -0.054 7.486 -22.267 1.00 85.69 87 TYR A N 1
ATOM 666 C CA . TYR A 1 87 ? 0.012 6.020 -22.343 1.00 85.69 87 TYR A CA 1
ATOM 667 C C . TYR A 1 87 ? 0.845 5.344 -21.242 1.00 85.69 87 TYR A C 1
ATOM 669 O O . TYR A 1 87 ? 0.590 4.173 -20.968 1.00 85.69 87 TYR A O 1
ATOM 677 N N . GLY A 1 88 ? 1.778 6.059 -20.597 1.00 83.69 88 GLY A N 1
ATOM 678 C CA . GLY A 1 88 ? 2.699 5.545 -19.567 1.00 83.69 88 GLY A CA 1
ATOM 679 C C . GLY A 1 88 ? 2.070 5.142 -18.218 1.00 83.69 88 GLY A C 1
ATOM 680 O O . GLY A 1 88 ? 0.885 4.824 -18.122 1.00 83.69 88 GLY A O 1
ATOM 681 N N . LEU A 1 89 ? 2.877 5.133 -17.153 1.00 84.44 89 LEU A N 1
ATOM 682 C CA . LEU A 1 89 ? 2.459 4.774 -15.790 1.00 84.44 89 LEU A CA 1
ATOM 683 C C . LEU A 1 89 ? 1.987 5.975 -14.952 1.00 84.44 89 LEU A C 1
ATOM 685 O O . LEU A 1 89 ? 0.947 5.906 -14.297 1.00 84.44 89 LEU A O 1
ATOM 689 N N . ALA A 1 90 ? 2.713 7.090 -14.984 1.00 76.88 90 ALA A N 1
ATOM 690 C CA . ALA A 1 90 ? 2.362 8.336 -14.315 1.00 76.88 90 ALA A CA 1
ATOM 691 C C . ALA A 1 90 ? 1.273 9.065 -15.109 1.00 76.88 90 ALA A C 1
ATOM 693 O O . ALA A 1 90 ? 1.536 9.915 -15.955 1.00 76.88 90 ALA A O 1
ATOM 694 N N . GLY A 1 91 ? 0.021 8.702 -14.842 1.00 69.19 91 GLY A N 1
ATOM 695 C CA . GLY A 1 91 ? -1.128 9.311 -15.504 1.00 69.19 91 GLY A CA 1
ATOM 696 C C . GLY A 1 91 ? -1.424 8.785 -16.906 1.00 69.19 91 GLY A C 1
ATOM 697 O O . GLY A 1 91 ? -2.199 9.404 -17.624 1.00 69.19 91 GLY A O 1
ATOM 698 N N . GLY A 1 92 ? -0.858 7.646 -17.301 1.00 79.44 92 GLY A N 1
ATOM 699 C CA . GLY A 1 92 ? -1.257 6.954 -18.523 1.00 79.44 92 GLY A CA 1
ATOM 700 C C . GLY A 1 92 ? -2.065 5.687 -18.256 1.00 79.44 92 GLY A C 1
ATOM 701 O O . GLY A 1 92 ? -2.143 5.185 -17.129 1.00 79.44 92 GLY A O 1
ATOM 702 N N . MET A 1 93 ? -2.675 5.146 -19.313 1.00 87.06 93 MET A N 1
ATOM 703 C CA . MET A 1 93 ? -3.527 3.960 -19.175 1.00 87.06 93 MET A CA 1
ATOM 704 C C . MET A 1 93 ? -2.748 2.697 -18.761 1.00 87.06 93 MET A C 1
ATOM 706 O O . MET A 1 93 ? -3.294 1.868 -18.030 1.00 87.06 93 MET A O 1
ATOM 710 N N . ALA A 1 94 ? -1.462 2.571 -19.127 1.00 90.00 94 ALA A N 1
ATOM 711 C CA . ALA A 1 94 ? -0.614 1.481 -18.636 1.00 90.00 94 ALA A CA 1
ATOM 712 C C . ALA A 1 94 ? -0.434 1.533 -17.108 1.00 90.00 94 ALA A C 1
ATOM 714 O O . ALA A 1 94 ? -0.311 0.485 -16.482 1.00 90.00 94 ALA A O 1
ATOM 715 N N . GLY A 1 95 ? -0.475 2.721 -16.493 1.00 86.00 95 GLY A N 1
ATOM 716 C CA . GLY A 1 95 ? -0.409 2.902 -15.039 1.00 86.00 95 GLY A CA 1
ATOM 717 C C . GLY A 1 95 ? -1.605 2.321 -14.308 1.00 86.00 95 GLY A C 1
ATOM 718 O O . GLY A 1 95 ? -1.439 1.549 -13.363 1.00 86.00 95 GLY A O 1
ATOM 719 N N . ILE A 1 96 ? -2.810 2.630 -14.794 1.00 84.56 96 ILE A N 1
ATOM 720 C CA . ILE A 1 96 ? -4.057 2.046 -14.282 1.00 84.56 96 ILE A CA 1
ATOM 721 C C . ILE A 1 96 ? -4.015 0.523 -14.439 1.00 84.56 96 ILE A C 1
ATOM 723 O O . ILE A 1 96 ? -4.262 -0.197 -13.474 1.00 84.56 96 ILE A O 1
ATOM 727 N N . GLY A 1 97 ? -3.635 0.032 -15.624 1.00 90.38 97 GLY A N 1
ATOM 728 C CA . GLY A 1 97 ? -3.516 -1.398 -15.902 1.00 90.38 97 GLY A CA 1
ATOM 729 C C . GLY A 1 97 ? -2.490 -2.111 -15.013 1.00 90.38 97 GLY A C 1
ATOM 730 O O . GLY A 1 97 ? -2.802 -3.152 -14.438 1.00 90.38 97 GLY A O 1
ATOM 731 N N . LEU A 1 98 ? -1.286 -1.555 -14.848 1.00 89.06 98 LEU A N 1
ATOM 732 C CA . LEU A 1 98 ? -0.231 -2.141 -14.018 1.00 89.06 98 LEU A CA 1
ATOM 733 C C . LEU A 1 98 ? -0.641 -2.178 -12.547 1.00 89.06 98 LEU A C 1
ATOM 735 O O . LEU A 1 98 ? -0.485 -3.207 -11.901 1.00 89.06 98 LEU A O 1
ATOM 739 N N . LYS A 1 99 ? -1.211 -1.092 -12.021 1.00 85.06 99 LYS A N 1
ATOM 740 C CA . LYS A 1 99 ? -1.628 -1.012 -10.615 1.00 85.06 99 LYS A CA 1
ATOM 741 C C . LYS A 1 99 ? -2.845 -1.884 -10.299 1.00 85.06 99 LYS A C 1
ATOM 743 O O . LYS A 1 99 ? -2.921 -2.444 -9.208 1.00 85.06 99 LYS A O 1
ATOM 748 N N . LEU A 1 100 ? -3.747 -2.078 -11.263 1.00 86.25 100 LEU A N 1
ATOM 749 C CA . LEU A 1 100 ? -4.783 -3.114 -11.205 1.00 86.25 100 LEU A CA 1
ATOM 750 C C . LEU A 1 100 ? -4.164 -4.516 -11.082 1.00 86.25 100 LEU A C 1
ATOM 752 O O . LEU A 1 100 ? -4.577 -5.294 -10.227 1.00 86.25 100 LEU A O 1
ATOM 756 N N . LEU A 1 101 ? -3.135 -4.829 -11.874 1.00 90.44 101 LEU A N 1
ATOM 757 C CA . LEU A 1 101 ? -2.435 -6.116 -11.802 1.00 90.44 101 LEU A CA 1
ATOM 758 C C . LEU A 1 101 ? -1.601 -6.274 -10.517 1.00 90.44 101 LEU A C 1
ATOM 760 O O . LEU A 1 101 ? -1.607 -7.352 -9.926 1.00 90.44 101 LEU A O 1
ATOM 764 N N . GLU A 1 102 ? -0.952 -5.213 -10.022 1.00 85.38 102 GLU A N 1
ATOM 765 C CA . GLU A 1 102 ? -0.311 -5.201 -8.698 1.00 85.38 102 GLU A CA 1
ATOM 766 C C . GLU A 1 102 ? -1.317 -5.565 -7.596 1.00 85.38 102 GLU A C 1
ATOM 768 O O . GLU A 1 102 ? -0.981 -6.329 -6.687 1.00 85.38 102 GLU A O 1
ATOM 773 N N . ALA A 1 103 ? -2.561 -5.083 -7.701 1.00 81.19 103 ALA A N 1
ATOM 774 C CA . ALA A 1 103 ? -3.603 -5.330 -6.711 1.00 81.19 103 ALA A CA 1
ATOM 775 C C . ALA A 1 103 ? -3.985 -6.823 -6.572 1.00 81.19 103 ALA A C 1
ATOM 777 O O . ALA A 1 103 ? -4.433 -7.248 -5.507 1.00 81.19 103 ALA A O 1
ATOM 778 N N . LEU A 1 104 ? -3.724 -7.654 -7.589 1.00 86.62 104 LEU A N 1
ATOM 779 C CA . LEU A 1 104 ? -3.937 -9.109 -7.537 1.00 86.62 104 LEU A CA 1
ATOM 780 C C . LEU A 1 104 ? -3.001 -9.843 -6.560 1.00 86.62 104 LEU A C 1
ATOM 782 O O . LEU A 1 104 ? -3.214 -11.021 -6.279 1.00 86.62 104 LEU A O 1
ATOM 786 N N . ASN A 1 105 ? -1.964 -9.182 -6.033 1.00 82.94 105 ASN A N 1
ATOM 787 C CA . ASN A 1 105 ? -1.047 -9.791 -5.067 1.00 82.94 105 ASN A CA 1
ATOM 788 C C . ASN A 1 105 ? -1.597 -9.791 -3.630 1.00 82.94 105 ASN A C 1
ATOM 790 O O . ASN A 1 105 ? -1.146 -10.594 -2.811 1.00 82.94 105 ASN A O 1
ATOM 794 N N . PHE A 1 106 ? -2.572 -8.931 -3.316 1.00 76.62 106 PHE A N 1
ATOM 795 C CA . PHE A 1 106 ? -3.130 -8.805 -1.969 1.00 76.62 106 PHE A CA 1
ATOM 796 C C . PHE A 1 106 ? -4.192 -9.869 -1.692 1.00 76.62 106 PHE A C 1
ATOM 798 O O . PHE A 1 106 ? -5.134 -10.037 -2.468 1.00 76.62 106 PHE A O 1
ATOM 805 N N . ASP A 1 107 ? -4.101 -10.544 -0.544 1.00 73.81 107 ASP A N 1
ATOM 806 C CA . ASP A 1 107 ? -4.972 -11.681 -0.218 1.00 73.81 107 ASP A CA 1
ATOM 807 C C . ASP A 1 107 ? -6.470 -11.323 -0.114 1.00 73.81 107 ASP A C 1
ATOM 809 O O . ASP A 1 107 ? -7.312 -12.199 -0.304 1.00 73.81 107 ASP A O 1
ATOM 813 N N . GLY A 1 108 ? -6.829 -10.052 0.107 1.00 72.00 108 GLY A N 1
ATOM 814 C CA . GLY A 1 108 ? -8.225 -9.596 0.040 1.00 72.00 108 GLY A CA 1
ATOM 815 C C . GLY A 1 108 ? -8.832 -9.618 -1.372 1.00 72.00 108 GLY A C 1
ATOM 816 O O . GLY A 1 108 ? -10.033 -9.814 -1.510 1.00 72.00 108 GLY A O 1
ATOM 817 N N . ILE A 1 109 ? -8.010 -9.459 -2.416 1.00 79.38 109 ILE A N 1
ATOM 818 C CA . ILE A 1 109 ? -8.435 -9.444 -3.829 1.00 79.38 109 ILE A CA 1
ATOM 819 C C . ILE A 1 109 ? -8.196 -10.813 -4.472 1.00 79.38 109 ILE A C 1
ATOM 821 O O . ILE A 1 109 ? -9.079 -11.378 -5.107 1.00 79.38 109 ILE A O 1
ATOM 825 N N . LYS A 1 110 ? -7.005 -11.370 -4.254 1.00 84.06 110 LYS A N 1
ATOM 826 C CA . LYS A 1 110 ? -6.498 -12.633 -4.808 1.00 84.06 110 LYS A CA 1
ATOM 827 C C . LYS A 1 110 ? -7.364 -13.858 -4.505 1.00 84.06 110 LYS A C 1
ATOM 829 O O . LYS A 1 110 ? -7.367 -14.815 -5.276 1.00 84.06 110 LYS A O 1
ATOM 834 N N . ASN A 1 111 ? -8.074 -13.841 -3.375 1.00 83.19 111 ASN A N 1
ATOM 835 C CA . ASN A 1 111 ? -8.997 -14.907 -2.981 1.00 83.19 111 ASN A CA 1
ATOM 836 C C . ASN A 1 111 ? -10.444 -14.660 -3.460 1.00 83.19 111 ASN A C 1
ATOM 838 O O . ASN A 1 111 ? -11.247 -15.593 -3.449 1.00 83.19 111 ASN A O 1
ATOM 842 N N . ASP A 1 112 ? -10.776 -13.450 -3.926 1.00 86.31 112 ASP A N 1
ATOM 843 C CA . ASP A 1 112 ? -12.038 -13.167 -4.611 1.00 86.31 112 ASP A CA 1
ATOM 844 C C . ASP A 1 112 ? -11.879 -13.414 -6.120 1.00 86.31 112 ASP A C 1
ATOM 846 O O . ASP A 1 112 ? -11.257 -12.650 -6.863 1.00 86.31 112 ASP A O 1
ATOM 850 N N . ILE A 1 113 ? -12.473 -14.516 -6.576 1.00 91.25 113 ILE A N 1
ATOM 851 C CA . ILE A 1 113 ? -12.429 -14.969 -7.971 1.00 91.25 113 ILE A CA 1
ATOM 852 C C . ILE A 1 113 ? -13.141 -13.979 -8.910 1.00 91.25 113 ILE A C 1
ATOM 854 O O . ILE A 1 113 ? -12.716 -13.806 -10.053 1.00 91.25 113 ILE A O 1
ATOM 858 N N . VAL A 1 114 ? -14.214 -13.325 -8.453 1.00 90.38 114 VAL A N 1
ATOM 859 C CA . VAL A 1 114 ? -15.017 -12.396 -9.264 1.00 90.38 114 VAL A CA 1
ATOM 860 C C . VAL A 1 114 ? -14.296 -11.058 -9.394 1.00 90.38 114 VAL A C 1
ATOM 862 O O . VAL A 1 114 ? -14.227 -10.494 -10.488 1.00 90.38 114 VAL A O 1
ATOM 865 N N . LEU A 1 115 ? -13.710 -10.567 -8.303 1.00 86.38 115 LEU A N 1
ATOM 866 C CA . LEU A 1 115 ? -12.928 -9.334 -8.291 1.00 86.38 115 LEU A CA 1
ATOM 867 C C . LEU A 1 115 ? -11.635 -9.491 -9.104 1.00 86.38 115 LEU A C 1
ATOM 869 O O . LEU A 1 115 ? -11.355 -8.672 -9.977 1.00 86.38 115 LEU A O 1
ATOM 873 N N . THR A 1 116 ? -10.917 -10.602 -8.907 1.00 91.06 116 THR A N 1
ATOM 874 C CA . THR A 1 116 ? -9.736 -10.983 -9.698 1.00 91.06 116 THR A CA 1
ATOM 875 C C . THR A 1 116 ? -10.054 -11.048 -11.196 1.00 91.06 116 THR A C 1
ATOM 877 O O . THR A 1 116 ? -9.320 -10.473 -12.000 1.00 91.06 116 THR A O 1
ATOM 880 N N . ALA A 1 117 ? -11.165 -11.682 -11.593 1.00 93.44 117 ALA A N 1
ATOM 881 C CA . ALA A 1 117 ? -11.575 -11.730 -12.998 1.00 93.44 117 ALA A CA 1
ATOM 882 C C . ALA A 1 117 ? -11.876 -10.331 -13.567 1.00 93.44 117 ALA A C 1
ATOM 884 O O . ALA A 1 117 ? -11.372 -9.989 -14.635 1.00 93.44 117 ALA A O 1
ATOM 885 N N . ASN A 1 118 ? -12.624 -9.495 -12.836 1.00 91.38 118 ASN A N 1
ATOM 886 C CA . ASN A 1 118 ? -12.939 -8.123 -13.251 1.00 91.38 118 ASN A CA 1
ATOM 887 C C . ASN A 1 118 ? -11.688 -7.251 -13.453 1.00 91.38 118 ASN A C 1
ATOM 889 O O . ASN A 1 118 ? -11.616 -6.507 -14.430 1.00 91.38 118 ASN A O 1
ATOM 893 N N . ILE A 1 119 ? -10.715 -7.352 -12.544 1.00 90.50 119 ILE A N 1
ATOM 894 C CA . ILE A 1 119 ? -9.432 -6.639 -12.610 1.00 90.50 119 ILE A CA 1
ATOM 895 C C . ILE A 1 119 ? -8.632 -7.080 -13.841 1.00 90.50 119 ILE A C 1
ATOM 897 O O . ILE A 1 119 ? -8.155 -6.244 -14.610 1.00 90.50 119 ILE A O 1
ATOM 901 N N . ILE A 1 120 ? -8.526 -8.395 -14.057 1.00 95.19 120 ILE A N 1
ATOM 902 C CA . ILE A 1 120 ? -7.826 -8.975 -15.207 1.00 95.19 120 ILE A CA 1
ATOM 903 C C . ILE A 1 120 ? -8.497 -8.570 -16.529 1.00 95.19 120 ILE A C 1
ATOM 905 O O . ILE A 1 120 ? -7.797 -8.300 -17.504 1.00 95.19 120 ILE A O 1
ATOM 909 N N . ASP A 1 121 ? -9.829 -8.511 -16.587 1.00 94.81 121 ASP A N 1
ATOM 910 C CA . ASP A 1 121 ? -10.547 -8.136 -17.808 1.00 94.81 121 ASP A CA 1
ATOM 911 C C . ASP A 1 121 ? -10.397 -6.642 -18.145 1.00 94.81 121 ASP A C 1
ATOM 913 O O . ASP A 1 121 ? -10.088 -6.333 -19.296 1.00 94.81 121 ASP A O 1
ATOM 917 N N . ILE A 1 122 ? -10.444 -5.728 -17.163 1.00 92.19 122 ILE A N 1
ATOM 918 C CA . ILE A 1 122 ? -10.070 -4.315 -17.392 1.00 92.19 122 ILE A CA 1
ATOM 919 C C . ILE A 1 122 ? -8.630 -4.216 -17.913 1.00 92.19 122 ILE A C 1
ATOM 921 O O . ILE A 1 122 ? -8.367 -3.532 -18.901 1.00 92.19 122 ILE A O 1
ATOM 925 N N . ALA A 1 123 ? -7.683 -4.927 -17.292 1.00 94.06 123 ALA A N 1
ATOM 926 C CA . ALA A 1 123 ? -6.287 -4.888 -17.722 1.00 94.06 123 ALA A CA 1
ATOM 927 C C . ALA A 1 123 ? -6.104 -5.424 -19.162 1.00 94.06 123 ALA A C 1
ATOM 929 O O . ALA A 1 123 ? -5.307 -4.876 -19.926 1.00 94.06 123 ALA A O 1
ATOM 930 N N . LYS A 1 124 ? -6.890 -6.426 -19.591 1.00 96.12 124 LYS A N 1
ATOM 931 C CA . LYS A 1 124 ? -6.931 -6.868 -20.999 1.00 96.12 124 LYS A CA 1
ATOM 932 C C . LYS A 1 124 ? -7.466 -5.786 -21.934 1.00 96.12 124 LYS A C 1
ATOM 934 O O . LYS A 1 124 ? -6.904 -5.629 -23.017 1.00 96.12 124 LYS A O 1
ATOM 939 N N . GLU A 1 125 ? -8.530 -5.076 -21.563 1.00 94.75 125 GLU A N 1
ATOM 940 C CA . GLU A 1 125 ? -9.118 -4.004 -22.381 1.00 94.75 125 GLU A CA 1
ATOM 941 C C . GLU A 1 125 ? -8.171 -2.802 -22.521 1.00 94.75 125 GLU A C 1
ATOM 943 O O . GLU A 1 125 ? -7.994 -2.284 -23.625 1.00 94.75 125 GLU A O 1
ATOM 948 N N . ILE A 1 126 ? -7.481 -2.414 -21.443 1.00 93.38 126 ILE A N 1
ATOM 949 C CA . ILE A 1 126 ? -6.394 -1.422 -21.470 1.00 93.38 126 ILE A CA 1
ATOM 950 C C . ILE A 1 126 ? -5.277 -1.891 -22.415 1.00 93.38 126 ILE A C 1
ATOM 952 O O . ILE A 1 126 ? -4.872 -1.153 -23.314 1.00 93.38 126 ILE A O 1
ATOM 956 N N . GLY A 1 127 ? -4.821 -3.143 -22.287 1.00 95.38 127 GLY A N 1
ATOM 957 C CA . GLY A 1 127 ? -3.796 -3.715 -23.167 1.00 95.38 127 GLY A CA 1
ATOM 958 C C . GLY A 1 127 ? -4.217 -3.794 -24.640 1.00 95.38 127 GLY A C 1
ATOM 959 O O . GLY A 1 127 ? -3.399 -3.562 -25.529 1.00 95.38 127 GLY A O 1
ATOM 960 N N . GLN A 1 128 ? -5.494 -4.070 -24.918 1.00 94.69 128 GLN A N 1
ATOM 961 C CA . GLN A 1 128 ? -6.066 -4.024 -26.270 1.00 94.69 128 GLN A CA 1
ATOM 962 C C . GLN A 1 128 ? -6.137 -2.589 -26.808 1.00 94.69 128 GLN A C 1
ATOM 964 O O . GLN A 1 128 ? -5.833 -2.373 -27.981 1.00 94.69 128 GLN A O 1
ATOM 969 N N . THR A 1 129 ? -6.473 -1.617 -25.955 1.00 92.25 129 THR A N 1
ATOM 970 C CA . THR A 1 129 ? -6.531 -0.193 -26.313 1.00 92.25 129 THR A CA 1
ATOM 971 C C . THR A 1 129 ? -5.139 0.326 -26.670 1.00 92.25 129 THR A C 1
ATOM 973 O O . THR A 1 129 ? -4.955 0.819 -27.782 1.00 92.25 129 THR A O 1
ATOM 976 N N . LEU A 1 130 ? -4.127 0.100 -25.819 1.00 92.44 130 LEU A N 1
ATOM 977 C CA . LEU A 1 130 ? -2.722 0.406 -26.128 1.00 92.44 130 LEU A CA 1
ATOM 978 C C . LEU A 1 130 ? -2.274 -0.242 -27.445 1.00 92.44 130 LEU A C 1
ATOM 980 O O . LEU A 1 130 ? -1.711 0.440 -28.297 1.00 92.44 130 LEU A O 1
ATOM 984 N N . ASN A 1 131 ? -2.579 -1.527 -27.650 1.00 93.50 131 ASN A N 1
ATOM 985 C CA . ASN A 1 131 ? -2.276 -2.240 -28.894 1.00 93.50 131 ASN A CA 1
ATOM 986 C C . ASN A 1 131 ? -3.005 -1.668 -30.133 1.00 93.50 131 ASN A C 1
ATOM 988 O O . ASN A 1 131 ? -2.559 -1.887 -31.254 1.00 93.50 131 ASN A O 1
ATOM 992 N N . SER A 1 132 ? -4.118 -0.949 -29.962 1.00 91.00 132 SER A N 1
ATOM 993 C CA . SER A 1 132 ? -4.812 -0.264 -31.064 1.00 91.00 132 SER A CA 1
ATOM 994 C C . SER A 1 132 ? -4.316 1.166 -31.320 1.00 91.00 132 SER A C 1
ATOM 996 O O . SER A 1 132 ? -4.411 1.633 -32.453 1.00 91.00 132 SER A O 1
ATOM 998 N N . SER A 1 133 ? -3.767 1.835 -30.300 1.00 88.56 133 SER A N 1
ATOM 999 C CA . SER A 1 133 ? -3.246 3.209 -30.391 1.00 88.56 133 SER A CA 1
ATOM 1000 C C . SER A 1 133 ? -1.763 3.292 -30.772 1.00 88.56 133 SER A C 1
ATOM 1002 O O . SER A 1 133 ? -1.317 4.339 -31.229 1.00 88.56 133 SER A O 1
ATOM 1004 N N . GLY A 1 134 ? -0.991 2.222 -30.563 1.00 86.75 134 GLY A N 1
ATOM 1005 C CA . GLY A 1 134 ? 0.455 2.207 -30.801 1.00 86.75 134 GLY A CA 1
ATOM 1006 C C . GLY A 1 134 ? 0.854 2.087 -32.275 1.00 86.75 134 GLY A C 1
ATOM 1007 O O . GLY A 1 134 ? 0.214 1.402 -33.076 1.00 86.75 134 GLY A O 1
ATOM 1008 N N . HIS A 1 135 ? 1.992 2.681 -32.622 1.00 87.62 135 HIS A N 1
ATOM 1009 C CA . HIS A 1 135 ? 2.701 2.456 -33.877 1.00 87.62 135 HIS A CA 1
ATOM 1010 C C . HIS A 1 135 ? 3.451 1.117 -33.814 1.00 87.62 135 HIS A C 1
ATOM 1012 O O . HIS A 1 135 ? 4.644 1.040 -33.526 1.00 87.62 135 HIS A O 1
ATOM 1018 N N . ILE A 1 136 ? 2.714 0.030 -34.050 1.00 85.38 136 ILE A N 1
ATOM 1019 C CA . ILE A 1 136 ? 3.215 -1.345 -33.928 1.00 85.38 136 ILE A CA 1
ATOM 1020 C C . ILE A 1 136 ? 3.533 -1.919 -35.308 1.00 85.38 136 ILE A C 1
ATOM 1022 O O . ILE A 1 136 ? 2.702 -1.901 -36.219 1.00 85.38 136 ILE A O 1
ATOM 1026 N N . ASN A 1 137 ? 4.739 -2.468 -35.456 1.00 87.81 137 ASN A N 1
ATOM 1027 C CA . ASN A 1 137 ? 5.186 -3.144 -36.668 1.00 87.81 137 ASN A CA 1
ATOM 1028 C C . ASN A 1 137 ? 5.621 -4.602 -36.375 1.00 87.81 137 ASN A C 1
ATOM 1030 O O . ASN A 1 137 ? 5.127 -5.244 -35.445 1.00 87.81 137 ASN A O 1
ATOM 1034 N N . VAL A 1 138 ? 6.466 -5.187 -37.230 1.00 75.69 138 VAL A N 1
ATOM 1035 C CA . VAL A 1 138 ? 6.911 -6.586 -37.097 1.00 75.69 138 VAL A CA 1
ATOM 1036 C C . VAL A 1 138 ? 7.920 -6.769 -35.954 1.00 75.69 138 VAL A C 1
ATOM 1038 O O . VAL A 1 138 ? 7.911 -7.825 -35.326 1.00 75.69 138 VAL A O 1
ATOM 1041 N N . THR A 1 139 ? 8.757 -5.767 -35.674 1.00 78.31 139 THR A N 1
ATOM 1042 C CA . THR A 1 139 ? 9.852 -5.818 -34.684 1.00 78.31 139 THR A CA 1
ATOM 1043 C C . THR A 1 139 ? 9.685 -4.827 -33.534 1.00 78.31 139 THR A C 1
ATOM 1045 O O . THR A 1 139 ? 10.117 -5.130 -32.425 1.00 78.31 139 THR A O 1
ATOM 1048 N N . ASN A 1 140 ? 9.029 -3.689 -33.776 1.00 85.25 140 ASN A N 1
ATOM 1049 C CA . ASN A 1 140 ? 8.935 -2.581 -32.825 1.00 85.25 140 ASN A CA 1
ATOM 1050 C C . ASN A 1 140 ? 7.477 -2.314 -32.437 1.00 85.25 140 ASN A C 1
ATOM 1052 O O . ASN A 1 140 ? 6.539 -2.613 -33.186 1.00 85.25 140 ASN A O 1
ATOM 1056 N N . ALA A 1 141 ? 7.307 -1.713 -31.266 1.00 86.00 141 ALA A N 1
ATOM 1057 C CA . ALA A 1 141 ? 6.056 -1.145 -30.788 1.00 86.00 141 ALA A CA 1
ATOM 1058 C C . ALA A 1 141 ? 6.360 0.197 -30.116 1.00 86.00 141 ALA A C 1
ATOM 1060 O O . ALA A 1 141 ? 7.154 0.254 -29.174 1.00 86.00 141 ALA A O 1
ATOM 1061 N N . GLU A 1 142 ? 5.789 1.275 -30.642 1.00 86.88 142 GLU A N 1
ATOM 1062 C CA . GLU A 1 142 ? 6.083 2.647 -30.225 1.00 86.88 142 GLU A CA 1
ATOM 1063 C C . GLU A 1 142 ? 4.783 3.396 -29.910 1.00 86.88 142 GLU A C 1
ATOM 1065 O O . GLU A 1 142 ? 3.755 3.203 -30.560 1.00 86.88 142 GLU A O 1
ATOM 1070 N N . TRP A 1 143 ? 4.834 4.252 -28.895 1.00 85.94 143 TRP A N 1
ATOM 1071 C CA . TRP A 1 143 ? 3.770 5.164 -28.497 1.00 85.94 143 TRP A CA 1
ATOM 1072 C C . TRP A 1 143 ? 4.423 6.516 -28.250 1.00 85.94 143 TRP A C 1
ATOM 1074 O O . TRP A 1 143 ? 5.366 6.611 -27.463 1.00 85.94 143 TRP A O 1
ATOM 1084 N N . ASN A 1 144 ? 3.920 7.551 -28.910 1.00 82.25 144 ASN A N 1
ATOM 1085 C CA . ASN A 1 144 ? 4.286 8.931 -28.603 1.00 82.25 144 ASN A CA 1
ATOM 1086 C C . ASN A 1 144 ? 3.762 9.244 -27.184 1.00 82.25 144 ASN A C 1
ATOM 1088 O O . ASN A 1 144 ? 2.812 8.588 -26.760 1.00 82.25 144 ASN A O 1
ATOM 1092 N N . ILE A 1 145 ? 4.323 10.202 -26.428 1.00 68.94 145 ILE A N 1
ATOM 1093 C CA . ILE A 1 145 ? 3.843 10.502 -25.053 1.00 68.94 145 ILE A CA 1
ATOM 1094 C C . ILE A 1 145 ? 2.323 10.725 -25.045 1.00 68.94 145 ILE A C 1
ATOM 1096 O O . ILE A 1 145 ? 1.634 10.298 -24.113 1.00 68.94 145 ILE A O 1
ATOM 1100 N N . THR A 1 146 ? 1.819 11.384 -26.093 1.00 70.38 146 THR A N 1
ATOM 1101 C CA . THR A 1 146 ? 0.435 11.831 -26.209 1.00 70.38 146 THR A CA 1
ATOM 1102 C C . THR A 1 146 ? -0.209 11.454 -27.547 1.00 70.38 146 THR A C 1
ATOM 1104 O O . THR A 1 146 ? 0.446 11.032 -28.498 1.00 70.38 146 THR A O 1
ATOM 1107 N N . THR A 1 147 ? -1.520 11.666 -27.640 1.00 69.19 147 THR A N 1
ATOM 1108 C CA . THR A 1 147 ? -2.315 11.645 -28.881 1.00 69.19 147 THR A CA 1
ATOM 1109 C C . THR A 1 147 ? -2.039 12.800 -29.855 1.00 69.19 147 THR A C 1
ATOM 1111 O O . THR A 1 147 ? -2.539 12.751 -30.980 1.00 69.19 147 THR A O 1
ATOM 1114 N N . ALA A 1 148 ? -1.309 13.841 -29.442 1.00 68.81 148 ALA A N 1
ATOM 1115 C CA . ALA A 1 148 ? -1.087 15.068 -30.213 1.00 68.81 148 ALA A CA 1
ATOM 1116 C C . ALA A 1 148 ? 0.370 15.263 -30.678 1.00 68.81 148 ALA A C 1
ATOM 1118 O O . ALA A 1 148 ? 0.615 16.091 -31.556 1.00 68.81 148 ALA A O 1
ATOM 1119 N N . ASP A 1 149 ? 1.311 14.512 -30.104 1.00 67.88 149 ASP A N 1
ATOM 1120 C CA . ASP A 1 149 ? 2.752 14.660 -30.313 1.00 67.88 149 ASP A CA 1
ATOM 1121 C C . ASP A 1 149 ? 3.350 13.613 -31.249 1.00 67.88 149 ASP A C 1
ATOM 1123 O O . ASP A 1 149 ? 2.841 12.502 -31.347 1.00 67.88 149 ASP A O 1
ATOM 1127 N N . ASP A 1 150 ? 4.499 13.946 -31.846 1.00 80.00 150 ASP A N 1
ATOM 1128 C CA . ASP A 1 150 ? 5.382 13.021 -32.578 1.00 80.00 150 ASP A CA 1
ATOM 1129 C C . ASP A 1 150 ? 6.568 12.516 -31.708 1.00 80.00 150 ASP A C 1
ATOM 1131 O O . ASP A 1 150 ? 7.465 11.837 -32.209 1.00 80.00 150 ASP A O 1
ATOM 1135 N N . TYR A 1 151 ? 6.624 12.866 -30.412 1.00 81.69 151 TYR A N 1
ATOM 1136 C CA . TYR A 1 151 ? 7.735 12.515 -29.510 1.00 81.69 151 TYR A CA 1
ATOM 1137 C C . TYR A 1 151 ? 7.469 11.237 -28.701 1.00 81.69 151 TYR A C 1
ATOM 1139 O O . TYR A 1 151 ? 6.449 11.126 -28.020 1.00 81.69 151 TYR A O 1
ATOM 1147 N N . VAL A 1 152 ? 8.425 10.304 -28.719 1.00 84.44 152 VAL A N 1
ATOM 1148 C CA . VAL A 1 152 ? 8.421 9.043 -27.959 1.00 84.44 152 VAL A CA 1
ATOM 1149 C C . VAL A 1 152 ? 9.400 9.151 -26.787 1.00 84.44 152 VAL A C 1
ATOM 1151 O O . VAL A 1 152 ? 10.607 9.262 -27.000 1.00 84.44 152 VAL A O 1
ATOM 1154 N N . ASP A 1 153 ? 8.900 9.066 -25.553 1.00 85.88 153 ASP A N 1
ATOM 1155 C CA . ASP A 1 153 ? 9.749 8.919 -24.364 1.00 85.88 153 ASP A CA 1
ATOM 1156 C C . ASP A 1 153 ? 10.036 7.437 -24.081 1.00 85.88 153 ASP A C 1
ATOM 1158 O O . ASP A 1 153 ? 9.193 6.564 -24.298 1.00 85.88 153 ASP A O 1
ATOM 1162 N N . LEU A 1 154 ? 11.224 7.140 -23.556 1.00 89.50 154 LEU A N 1
ATOM 1163 C CA . LEU A 1 154 ? 11.641 5.787 -23.171 1.00 89.50 154 LEU A CA 1
ATOM 1164 C C . LEU A 1 154 ? 11.487 5.525 -21.665 1.00 89.50 154 LEU A C 1
ATOM 1166 O O . LEU A 1 154 ? 11.717 4.400 -21.224 1.00 89.50 154 LEU A O 1
ATOM 1170 N N . SER A 1 155 ? 11.106 6.543 -20.886 1.00 88.94 155 SER A N 1
ATOM 1171 C CA . SER A 1 155 ? 11.017 6.493 -19.424 1.00 88.94 155 SER A CA 1
ATOM 1172 C C . SER A 1 155 ? 10.055 5.437 -18.857 1.00 88.94 155 SER A C 1
ATOM 1174 O O . SER A 1 155 ? 9.223 4.855 -19.559 1.00 88.94 155 SER A O 1
ATOM 1176 N N . TRP A 1 156 ? 10.176 5.180 -17.551 1.00 90.75 156 TRP A N 1
ATOM 1177 C CA . TRP A 1 156 ? 9.279 4.296 -16.804 1.00 90.75 156 TRP A CA 1
ATOM 1178 C C . TRP A 1 156 ? 7.926 4.957 -16.548 1.00 90.75 156 TRP A C 1
ATOM 1180 O O . TRP A 1 156 ? 6.888 4.339 -16.766 1.00 90.75 156 TRP A O 1
ATOM 1190 N N . ASP A 1 157 ? 7.931 6.218 -16.117 1.00 85.88 157 ASP A N 1
ATOM 1191 C CA . ASP A 1 157 ? 6.701 6.900 -15.724 1.00 85.88 157 ASP A CA 1
ATOM 1192 C C . ASP A 1 157 ? 5.878 7.368 -16.929 1.00 85.88 157 ASP A C 1
ATOM 1194 O O . ASP A 1 157 ? 4.666 7.190 -16.921 1.00 85.88 157 ASP A O 1
ATOM 1198 N N . PHE A 1 158 ? 6.479 7.892 -17.996 1.00 83.81 158 PHE A N 1
ATOM 1199 C CA . PHE A 1 158 ? 5.715 8.474 -19.113 1.00 83.81 158 PHE A CA 1
ATOM 1200 C C . PHE A 1 158 ? 5.880 7.719 -20.438 1.00 83.81 158 PHE A C 1
ATOM 1202 O O . PHE A 1 158 ? 5.039 7.857 -21.327 1.00 83.81 158 PHE A O 1
ATOM 1209 N N . GLY A 1 159 ? 6.929 6.903 -20.560 1.00 88.19 159 GLY A N 1
ATOM 1210 C CA . GLY A 1 159 ? 7.376 6.323 -21.820 1.00 88.19 159 GLY A CA 1
ATOM 1211 C C . GLY A 1 159 ? 7.237 4.805 -21.975 1.00 88.19 159 GLY A C 1
ATOM 1212 O O . GLY A 1 159 ? 6.512 4.103 -21.261 1.00 88.19 159 GLY A O 1
ATOM 1213 N N . LEU A 1 160 ? 7.976 4.297 -22.965 1.00 93.31 160 LEU A N 1
ATOM 1214 C CA . LEU A 1 160 ? 7.940 2.905 -23.410 1.00 93.31 160 LEU A CA 1
ATOM 1215 C C . LEU A 1 160 ? 8.296 1.888 -22.312 1.00 93.31 160 LEU A C 1
ATOM 1217 O O . LEU A 1 160 ? 7.748 0.783 -22.318 1.00 93.31 160 LEU A O 1
ATOM 1221 N N . ALA A 1 161 ? 9.190 2.209 -21.367 1.00 94.56 161 ALA A N 1
ATOM 1222 C CA . ALA A 1 161 ? 9.596 1.245 -20.341 1.00 94.56 161 ALA A CA 1
ATOM 1223 C C . ALA A 1 161 ? 8.431 0.880 -19.411 1.00 94.56 161 ALA A C 1
ATOM 1225 O O . ALA A 1 161 ? 8.266 -0.294 -19.067 1.00 94.56 161 ALA A O 1
ATOM 1226 N N . GLY A 1 162 ? 7.587 1.852 -19.066 1.00 93.81 162 GLY A N 1
ATOM 1227 C CA . GLY A 1 162 ? 6.375 1.618 -18.287 1.00 93.81 162 GLY A CA 1
ATOM 1228 C C . GLY A 1 162 ? 5.364 0.732 -19.014 1.00 93.81 162 GLY A C 1
ATOM 1229 O O . GLY A 1 162 ? 4.857 -0.245 -18.459 1.00 93.81 162 GLY A O 1
ATOM 1230 N N . ILE A 1 163 ? 5.140 1.017 -20.299 1.00 95.50 163 ILE A N 1
ATOM 1231 C CA . ILE A 1 163 ? 4.241 0.254 -21.178 1.00 95.50 163 ILE A CA 1
ATOM 1232 C C . ILE A 1 163 ? 4.719 -1.204 -21.324 1.00 95.50 163 ILE A C 1
ATOM 1234 O O . ILE A 1 163 ? 3.924 -2.138 -21.195 1.00 95.50 163 ILE A O 1
ATOM 1238 N N . ALA A 1 164 ? 6.024 -1.428 -21.510 1.00 97.31 164 ALA A N 1
ATOM 1239 C CA . ALA A 1 164 ? 6.609 -2.769 -21.575 1.00 97.31 164 ALA A CA 1
ATOM 1240 C C . ALA A 1 164 ? 6.486 -3.550 -20.252 1.00 97.31 164 ALA A C 1
ATOM 1242 O O . ALA A 1 164 ? 6.241 -4.762 -20.268 1.00 97.31 164 ALA A O 1
ATOM 1243 N N . ALA A 1 165 ? 6.616 -2.873 -19.107 1.00 97.00 165 ALA A N 1
ATOM 1244 C CA . ALA A 1 165 ? 6.438 -3.487 -17.793 1.00 97.00 165 ALA A CA 1
ATOM 1245 C C . ALA A 1 165 ? 4.974 -3.892 -17.556 1.00 97.00 165 ALA A C 1
ATOM 1247 O O . ALA A 1 165 ? 4.715 -5.020 -17.133 1.00 97.00 165 ALA A O 1
ATOM 1248 N N . PHE A 1 166 ? 4.020 -3.028 -17.924 1.00 96.81 166 PHE A N 1
ATOM 1249 C CA . PHE A 1 166 ? 2.594 -3.352 -17.905 1.00 96.81 166 PHE A CA 1
ATOM 1250 C C . PHE A 1 166 ? 2.269 -4.578 -18.769 1.00 96.81 166 PHE A C 1
ATOM 1252 O O . PHE A 1 166 ? 1.659 -5.524 -18.275 1.00 96.81 166 PHE A O 1
ATOM 1259 N N . PHE A 1 167 ? 2.721 -4.621 -20.028 1.00 98.25 167 PHE A N 1
ATOM 1260 C CA . PHE A 1 167 ? 2.490 -5.784 -20.893 1.00 98.25 167 PHE A CA 1
ATOM 1261 C C . PHE A 1 167 ? 3.153 -7.072 -20.366 1.00 98.25 167 PHE A C 1
ATOM 1263 O O . PHE A 1 167 ? 2.609 -8.162 -20.559 1.00 98.25 167 PHE A O 1
ATOM 1270 N N . SER A 1 168 ? 4.280 -6.963 -19.655 1.00 98.25 168 SER A N 1
ATOM 1271 C CA . SER A 1 168 ? 4.951 -8.105 -19.016 1.00 98.25 168 SER A CA 1
ATOM 1272 C C . SER A 1 168 ? 4.141 -8.681 -17.846 1.00 98.25 168 SER A C 1
ATOM 1274 O O . SER A 1 168 ? 3.978 -9.899 -17.758 1.00 98.25 168 SER A O 1
ATOM 1276 N N . GLU A 1 169 ? 3.572 -7.833 -16.983 1.00 97.56 169 GLU A N 1
ATOM 1277 C CA . GLU A 1 169 ? 2.668 -8.285 -15.911 1.00 97.56 169 GLU A CA 1
ATOM 1278 C C . GLU A 1 169 ? 1.299 -8.734 -16.455 1.00 97.56 169 GLU A C 1
ATOM 1280 O O . GLU A 1 169 ? 0.705 -9.685 -15.946 1.00 97.56 169 GLU A O 1
ATOM 1285 N N . LEU A 1 170 ? 0.808 -8.131 -17.544 1.00 97.81 170 LEU A N 1
ATOM 1286 C CA . LEU A 1 170 ? -0.426 -8.570 -18.200 1.00 97.81 170 LEU A CA 1
ATOM 1287 C C . LEU A 1 170 ? -0.256 -9.946 -18.861 1.00 97.81 170 LEU A C 1
ATOM 1289 O O . LEU A 1 170 ? -1.188 -10.752 -18.846 1.00 97.81 170 LEU A O 1
ATOM 1293 N N . TYR A 1 171 ? 0.933 -10.265 -19.385 1.00 98.19 171 TYR A N 1
ATOM 1294 C CA . TYR A 1 171 ? 1.271 -11.638 -19.764 1.00 98.19 171 TYR A CA 1
ATOM 1295 C C . TYR A 1 171 ? 1.246 -12.570 -18.543 1.00 98.19 171 TYR A C 1
ATOM 1297 O O . TYR A 1 171 ? 0.569 -13.595 -18.593 1.00 98.19 171 TYR A O 1
ATOM 1305 N N . ASN A 1 172 ? 1.926 -12.214 -17.448 1.00 97.38 172 ASN A N 1
ATOM 1306 C CA . ASN A 1 172 ? 1.997 -13.015 -16.218 1.00 97.38 172 ASN A CA 1
ATOM 1307 C C . ASN A 1 172 ? 0.599 -13.376 -15.676 1.00 97.38 172 ASN A C 1
ATOM 1309 O O . ASN A 1 172 ? 0.315 -14.540 -15.400 1.00 97.38 172 ASN A O 1
ATOM 1313 N N . ALA A 1 173 ? -0.318 -12.406 -15.641 1.00 96.44 173 ALA A N 1
ATOM 1314 C CA . ALA A 1 173 ? -1.690 -12.600 -15.172 1.00 96.44 173 ALA A CA 1
ATOM 1315 C C . ALA A 1 173 ? -2.624 -13.353 -16.148 1.00 96.44 173 ALA A C 1
ATOM 1317 O O . ALA A 1 173 ? -3.720 -13.749 -15.751 1.00 96.44 173 ALA A O 1
ATOM 1318 N N . THR A 1 174 ? -2.249 -13.545 -17.423 1.00 97.38 174 THR A N 1
ATOM 1319 C CA . THR A 1 174 ? -3.162 -14.096 -18.454 1.00 97.38 174 THR A CA 1
ATOM 1320 C C . THR A 1 174 ? -2.610 -15.256 -19.285 1.00 97.38 174 THR A C 1
ATOM 1322 O O . THR A 1 174 ? -3.371 -15.877 -20.027 1.00 97.38 174 THR A O 1
ATOM 1325 N N . GLY A 1 175 ? -1.300 -15.513 -19.254 1.00 97.44 175 GLY A N 1
ATOM 1326 C CA . GLY A 1 175 ? -0.605 -16.431 -20.166 1.00 97.44 175 GLY A CA 1
ATOM 1327 C C . GLY A 1 175 ? -0.700 -16.058 -21.655 1.00 97.44 175 GLY A C 1
ATOM 1328 O O . GLY A 1 175 ? -0.335 -16.860 -22.517 1.00 97.44 175 GLY A O 1
ATOM 1329 N N . THR A 1 176 ? -1.225 -14.876 -21.998 1.00 97.62 176 THR A N 1
ATOM 1330 C CA . THR A 1 176 ? -1.543 -14.518 -23.387 1.00 97.62 176 THR A CA 1
ATOM 1331 C C . THR A 1 176 ? -0.299 -14.004 -24.104 1.00 97.62 176 THR A C 1
ATOM 1333 O O . THR A 1 176 ? 0.076 -12.841 -23.969 1.00 97.62 176 THR A O 1
ATOM 1336 N N . VAL A 1 177 ? 0.323 -14.876 -24.906 1.00 97.50 177 VAL A N 1
ATOM 1337 C CA . VAL A 1 177 ? 1.596 -14.649 -25.631 1.00 97.50 177 VAL A CA 1
ATOM 1338 C C . VAL A 1 177 ? 1.639 -13.330 -26.419 1.00 97.50 177 VAL A C 1
ATOM 1340 O O . VAL A 1 177 ? 2.703 -12.733 -26.537 1.00 97.50 177 VAL A O 1
ATOM 1343 N N . GLY A 1 178 ? 0.499 -12.818 -26.898 1.00 96.88 178 GLY A N 1
ATOM 1344 C CA . GLY A 1 178 ? 0.428 -11.505 -27.554 1.00 96.88 178 GLY A CA 1
ATOM 1345 C C . GLY A 1 178 ? 0.937 -10.344 -26.686 1.00 96.88 178 GLY A C 1
ATOM 1346 O O . GLY A 1 178 ? 1.585 -9.444 -27.205 1.00 96.88 178 GLY A O 1
ATOM 1347 N N . TYR A 1 179 ? 0.734 -10.379 -25.365 1.00 97.81 179 TYR A N 1
ATOM 1348 C CA . TYR A 1 179 ? 1.262 -9.346 -24.467 1.00 97.81 179 TYR A CA 1
ATOM 1349 C C . TYR A 1 179 ? 2.777 -9.496 -24.229 1.00 97.81 179 TYR A C 1
ATOM 1351 O O . TYR A 1 179 ? 3.479 -8.497 -24.121 1.00 97.81 179 TYR A O 1
ATOM 1359 N N . GLN A 1 180 ? 3.316 -10.721 -24.256 1.00 97.88 180 GLN A N 1
ATOM 1360 C CA . GLN A 1 180 ? 4.768 -10.961 -24.235 1.00 97.88 180 GLN A CA 1
ATOM 1361 C C . GLN A 1 180 ? 5.447 -10.486 -25.531 1.00 97.88 180 GLN A C 1
ATOM 1363 O O . GLN A 1 180 ? 6.528 -9.904 -25.472 1.00 97.88 180 GLN A O 1
ATOM 1368 N N . ASP A 1 181 ? 4.813 -10.698 -26.688 1.00 96.88 181 ASP A N 1
ATOM 1369 C CA . ASP A 1 181 ? 5.259 -10.158 -27.981 1.00 96.88 181 ASP A CA 1
ATOM 1370 C C . ASP A 1 181 ? 5.262 -8.619 -27.968 1.00 96.88 181 ASP A C 1
ATOM 1372 O O . ASP A 1 181 ? 6.261 -8.003 -28.333 1.00 96.88 181 ASP A O 1
ATOM 1376 N N . LEU A 1 182 ? 4.204 -7.985 -27.448 1.00 97.31 182 LEU A N 1
ATOM 1377 C CA . LEU A 1 182 ? 4.138 -6.526 -27.296 1.00 97.31 182 LEU A CA 1
ATOM 1378 C C . LEU A 1 182 ? 5.202 -5.977 -26.338 1.00 97.31 182 LEU A C 1
ATOM 1380 O O . LEU A 1 182 ? 5.884 -5.013 -26.686 1.00 97.31 182 LEU A O 1
ATOM 1384 N N . ALA A 1 183 ? 5.406 -6.596 -25.172 1.00 97.75 183 ALA A N 1
ATOM 1385 C CA . ALA A 1 183 ? 6.456 -6.189 -24.240 1.00 97.75 183 ALA A CA 1
ATOM 1386 C C . ALA A 1 183 ? 7.858 -6.297 -24.871 1.00 97.75 183 ALA A C 1
ATOM 1388 O O . ALA A 1 183 ? 8.657 -5.366 -24.764 1.00 97.75 183 ALA A O 1
ATOM 1389 N N . LEU A 1 184 ? 8.135 -7.391 -25.595 1.00 97.50 184 LEU A N 1
ATOM 1390 C CA . LEU A 1 184 ? 9.403 -7.592 -26.304 1.00 97.50 184 LEU A CA 1
ATOM 1391 C C . LEU A 1 184 ? 9.613 -6.559 -27.417 1.00 97.50 184 LEU A C 1
ATOM 1393 O O . LEU A 1 184 ? 10.707 -6.010 -27.540 1.00 97.50 184 LEU A O 1
ATOM 1397 N N . LYS A 1 185 ? 8.579 -6.267 -28.211 1.00 96.94 185 LYS A N 1
ATOM 1398 C CA . LYS A 1 185 ? 8.628 -5.241 -29.263 1.00 96.94 185 LYS A CA 1
ATOM 1399 C C . LYS A 1 185 ? 8.874 -3.851 -28.693 1.00 96.94 185 LYS A C 1
ATOM 1401 O O . LYS A 1 185 ? 9.706 -3.127 -29.219 1.00 96.94 185 LYS A O 1
ATOM 1406 N N . THR A 1 186 ? 8.220 -3.517 -27.582 1.00 96.06 186 THR A N 1
ATOM 1407 C CA . THR A 1 186 ? 8.388 -2.232 -26.886 1.00 96.06 186 THR A CA 1
ATOM 1408 C C . THR A 1 186 ? 9.821 -2.071 -26.355 1.00 96.06 186 THR A C 1
ATOM 1410 O O . THR A 1 186 ? 10.456 -1.038 -26.564 1.00 96.06 186 THR A O 1
ATOM 1413 N N . LEU A 1 187 ? 10.379 -3.124 -25.742 1.00 96.06 187 LEU A N 1
ATOM 1414 C CA . LEU A 1 187 ? 11.788 -3.170 -25.325 1.00 96.06 187 LEU A CA 1
ATOM 1415 C C . LEU A 1 187 ? 12.755 -3.117 -26.519 1.00 96.06 187 LEU A C 1
ATOM 1417 O O . LEU A 1 187 ? 13.814 -2.498 -26.425 1.00 96.06 187 LEU A O 1
ATOM 1421 N N . THR A 1 188 ? 12.387 -3.708 -27.657 1.00 95.12 188 THR A N 1
ATOM 1422 C CA . THR A 1 188 ? 13.180 -3.636 -28.892 1.00 95.12 188 THR A CA 1
ATOM 1423 C C . THR A 1 188 ? 13.254 -2.196 -29.406 1.00 95.12 188 THR A C 1
ATOM 1425 O O . THR A 1 188 ? 14.367 -1.721 -29.631 1.00 95.12 188 THR A O 1
ATOM 1428 N N . SER A 1 189 ? 12.135 -1.460 -29.454 1.00 93.62 189 SER A N 1
ATOM 1429 C CA . SER A 1 189 ? 12.107 -0.026 -29.801 1.00 93.62 189 SER A CA 1
ATOM 1430 C C . SER A 1 189 ? 13.048 0.799 -28.913 1.00 93.62 189 SER A C 1
ATOM 1432 O O . SER A 1 189 ? 13.878 1.556 -29.413 1.00 93.62 189 SER A O 1
ATOM 1434 N N . ILE A 1 190 ? 12.991 0.597 -27.587 1.00 92.25 190 ILE A N 1
ATOM 1435 C CA . ILE A 1 190 ? 13.898 1.252 -26.625 1.00 92.25 190 ILE A CA 1
ATOM 1436 C C . ILE A 1 190 ? 15.365 0.977 -26.990 1.00 92.25 190 ILE A C 1
ATOM 1438 O O . ILE A 1 190 ? 16.192 1.884 -26.940 1.00 92.25 190 ILE A O 1
ATOM 1442 N N . SER A 1 191 ? 15.696 -0.252 -27.398 1.00 91.56 191 SER A N 1
ATOM 1443 C CA . SER A 1 191 ? 17.066 -0.634 -27.765 1.00 91.56 191 SER A CA 1
ATOM 1444 C C . SER A 1 191 ? 17.569 -0.074 -29.102 1.00 91.56 191 SER A C 1
ATOM 1446 O O . SER A 1 191 ? 18.781 -0.052 -29.315 1.00 91.56 191 SER A O 1
ATOM 1448 N N . GLU A 1 192 ? 16.667 0.378 -29.980 1.00 89.88 192 GLU A N 1
ATOM 1449 C CA . GLU A 1 192 ? 17.003 1.028 -31.255 1.00 89.88 192 GLU A CA 1
ATOM 1450 C C . GLU A 1 192 ? 17.091 2.560 -31.132 1.00 89.88 192 GLU A C 1
ATOM 1452 O O . GLU A 1 192 ? 17.886 3.181 -31.838 1.00 89.88 192 GLU A O 1
ATOM 1457 N N . ILE A 1 193 ? 16.320 3.166 -30.220 1.00 87.62 193 ILE A N 1
ATOM 1458 C CA . ILE A 1 193 ? 16.305 4.621 -29.976 1.00 87.62 193 ILE A CA 1
ATOM 1459 C C . ILE A 1 193 ? 17.421 5.046 -28.998 1.00 87.62 193 ILE A C 1
ATOM 1461 O O . ILE A 1 193 ? 17.991 6.132 -29.131 1.00 87.62 193 ILE A O 1
ATOM 1465 N N . ALA A 1 194 ? 17.750 4.208 -28.009 1.00 87.06 194 ALA A N 1
ATOM 1466 C CA . ALA A 1 194 ? 18.711 4.542 -26.959 1.00 87.06 194 ALA A CA 1
ATOM 1467 C C . ALA A 1 194 ? 20.172 4.637 -27.447 1.00 87.06 194 ALA A C 1
ATOM 1469 O O . ALA A 1 194 ? 20.631 3.927 -28.344 1.00 87.06 194 ALA A O 1
ATOM 1470 N N . LYS A 1 195 ? 20.944 5.508 -26.793 1.00 85.69 195 LYS A N 1
ATOM 1471 C CA . LYS A 1 195 ? 22.366 5.746 -27.065 1.00 85.69 195 LYS A CA 1
ATOM 1472 C C . LYS A 1 195 ? 23.220 4.692 -26.359 1.00 85.69 195 LYS A C 1
ATOM 1474 O O . LYS A 1 195 ? 22.892 4.254 -25.261 1.00 85.69 195 LYS A O 1
ATOM 1479 N N . SER A 1 196 ? 24.322 4.279 -26.992 1.00 80.94 196 SER A N 1
ATOM 1480 C CA . SER A 1 196 ? 25.090 3.088 -26.586 1.00 80.94 196 SER A CA 1
ATOM 1481 C C . SER A 1 196 ? 26.583 3.331 -26.293 1.00 80.94 196 SER A C 1
ATOM 1483 O O . SER A 1 196 ? 27.384 2.398 -26.394 1.00 80.94 196 SER A O 1
ATOM 1485 N N . SER A 1 197 ? 27.015 4.573 -26.041 1.00 72.94 197 SER A N 1
ATOM 1486 C CA . SER A 1 197 ? 28.451 4.922 -26.032 1.00 72.94 197 SER A CA 1
ATOM 1487 C C . SER A 1 197 ? 29.232 4.431 -24.805 1.00 72.94 197 SER A C 1
ATOM 1489 O O . SER A 1 197 ? 30.436 4.229 -24.929 1.00 72.94 197 SER A O 1
ATOM 1491 N N . ASN A 1 198 ? 28.573 4.201 -23.662 1.00 77.00 198 ASN A N 1
ATOM 1492 C CA . ASN A 1 198 ? 29.175 3.711 -22.407 1.00 77.00 198 ASN A CA 1
ATOM 1493 C C . ASN A 1 198 ? 28.257 2.695 -21.686 1.00 77.00 198 ASN A C 1
ATOM 1495 O O . ASN A 1 198 ? 28.184 2.662 -20.458 1.00 77.00 198 ASN A O 1
ATOM 1499 N N . GLY A 1 199 ? 27.520 1.889 -22.453 1.00 82.69 199 GLY A N 1
ATOM 1500 C CA . GLY A 1 199 ? 26.282 1.240 -22.002 1.00 82.69 199 GLY A CA 1
ATOM 1501 C C . GLY A 1 199 ? 25.060 1.953 -22.589 1.00 82.69 199 GLY A C 1
ATOM 1502 O O . GLY A 1 199 ? 25.228 2.877 -23.386 1.00 82.69 199 GLY A O 1
ATOM 1503 N N . LEU A 1 200 ? 23.854 1.500 -22.238 1.00 81.81 200 LEU A N 1
ATOM 1504 C CA . LEU A 1 200 ? 22.587 1.972 -22.808 1.00 81.81 200 LEU A CA 1
ATOM 1505 C C . LEU A 1 200 ? 21.958 3.050 -21.920 1.00 81.81 200 LEU A C 1
ATOM 1507 O O . LEU A 1 200 ? 21.706 2.802 -20.744 1.00 81.81 200 LEU A O 1
ATOM 1511 N N . PHE A 1 201 ? 21.689 4.215 -22.504 1.00 84.69 201 PHE A N 1
ATOM 1512 C CA . PHE A 1 201 ? 21.056 5.375 -21.866 1.00 84.69 201 PHE A CA 1
ATOM 1513 C C . PHE A 1 201 ? 20.250 6.178 -22.896 1.00 84.69 201 PHE A C 1
ATOM 1515 O O . PHE A 1 201 ? 20.361 5.944 -24.101 1.00 84.69 201 PHE A O 1
ATOM 1522 N N . TRP A 1 202 ? 19.459 7.154 -22.457 1.00 82.94 202 TRP A N 1
ATOM 1523 C CA . TRP A 1 202 ? 18.781 8.089 -23.358 1.00 82.94 202 TRP A CA 1
ATOM 1524 C C . TRP A 1 202 ? 18.710 9.493 -22.767 1.00 82.94 202 TRP A C 1
ATOM 1526 O O . TRP A 1 202 ? 18.769 9.687 -21.556 1.00 82.94 202 TRP A O 1
ATOM 1536 N N . GLU A 1 203 ? 18.563 10.455 -23.671 1.00 81.25 203 GLU A N 1
ATOM 1537 C CA . GLU A 1 203 ? 18.228 11.842 -23.375 1.00 81.25 203 GLU A CA 1
ATOM 1538 C C . GLU A 1 203 ? 16.702 11.969 -23.400 1.00 81.25 203 GLU A C 1
ATOM 1540 O O . GLU A 1 203 ? 16.081 11.685 -24.427 1.00 81.25 203 GLU A O 1
ATOM 1545 N N . SER A 1 204 ? 16.091 12.376 -22.287 1.00 77.75 204 SER A N 1
ATOM 1546 C CA . SER A 1 204 ? 14.660 12.691 -22.264 1.00 77.75 204 SER A CA 1
ATOM 1547 C C . SER A 1 204 ? 14.441 14.176 -22.557 1.00 77.75 204 SER A C 1
ATOM 1549 O O . SER A 1 204 ? 15.118 15.037 -21.992 1.00 77.75 204 SER A O 1
ATOM 1551 N N . GLN A 1 205 ? 13.482 14.464 -23.439 1.00 74.94 205 GLN A N 1
ATOM 1552 C CA . GLN A 1 205 ? 13.025 15.814 -23.803 1.00 74.94 205 GLN A CA 1
ATOM 1553 C C . GLN A 1 205 ? 11.749 16.202 -23.039 1.00 74.94 205 GLN A C 1
ATOM 1555 O O . GLN A 1 205 ? 11.138 17.230 -23.312 1.00 74.94 205 GLN A O 1
ATOM 1560 N N . ILE A 1 206 ? 11.328 15.384 -22.067 1.00 72.69 206 ILE A N 1
ATOM 1561 C CA . ILE A 1 206 ? 10.035 15.530 -21.390 1.00 72.69 206 ILE A CA 1
ATOM 1562 C C . ILE A 1 206 ? 9.908 16.801 -20.530 1.00 72.69 206 ILE A C 1
ATOM 1564 O O . ILE A 1 206 ? 8.803 17.163 -20.138 1.00 72.69 206 ILE A O 1
ATOM 1568 N N . LEU A 1 207 ? 11.002 17.522 -20.265 1.00 68.00 207 LEU A N 1
ATOM 1569 C CA . LEU A 1 207 ? 10.955 18.824 -19.589 1.00 68.00 207 LEU A CA 1
ATOM 1570 C C . LEU A 1 207 ? 10.179 19.872 -20.394 1.00 68.00 207 LEU A C 1
ATOM 1572 O O . LEU A 1 207 ? 9.270 20.491 -19.844 1.00 68.00 207 LEU A O 1
ATOM 1576 N N . ASP A 1 208 ? 10.459 19.992 -21.697 1.00 68.81 208 ASP A N 1
ATOM 1577 C CA . ASP A 1 208 ? 9.765 20.907 -22.616 1.00 68.81 208 ASP A CA 1
ATOM 1578 C C . ASP A 1 208 ? 8.238 20.650 -22.620 1.00 68.81 208 ASP A C 1
ATOM 1580 O O . ASP A 1 208 ? 7.433 21.556 -22.850 1.00 68.81 208 ASP A O 1
ATOM 1584 N N . TYR A 1 209 ? 7.834 19.417 -22.297 1.00 67.75 209 TYR A N 1
ATOM 1585 C CA . TYR A 1 209 ? 6.446 18.999 -22.123 1.00 67.75 209 TYR A CA 1
ATOM 1586 C C . TYR A 1 209 ? 5.893 19.280 -20.716 1.00 67.75 209 TYR A C 1
ATOM 1588 O O . TYR A 1 209 ? 4.846 19.917 -20.591 1.00 67.75 209 TYR A O 1
ATOM 1596 N N . ILE A 1 210 ? 6.577 18.851 -19.649 1.00 66.19 210 ILE A N 1
ATOM 1597 C CA . ILE A 1 210 ? 6.076 18.980 -18.267 1.00 66.19 210 ILE A CA 1
ATOM 1598 C C . ILE A 1 210 ? 6.045 20.444 -17.799 1.00 66.19 210 ILE A C 1
ATOM 1600 O O . ILE A 1 210 ? 5.156 20.823 -17.033 1.00 66.19 210 ILE A O 1
ATOM 1604 N N . GLU A 1 211 ? 6.921 21.315 -18.314 1.00 65.12 211 GLU A N 1
ATOM 1605 C CA . GLU A 1 211 ? 6.846 22.759 -18.045 1.00 65.12 211 GLU A CA 1
ATOM 1606 C C . GLU A 1 211 ? 5.507 23.390 -18.466 1.00 65.12 211 GLU A C 1
ATOM 1608 O O . GLU A 1 211 ? 5.113 24.409 -17.892 1.00 65.12 211 GLU A O 1
ATOM 1613 N N . ASN A 1 212 ? 4.767 22.769 -19.391 1.00 63.00 212 ASN A N 1
ATOM 1614 C CA . ASN A 1 212 ? 3.465 23.234 -19.871 1.00 63.00 212 ASN A CA 1
ATOM 1615 C C . ASN A 1 212 ? 2.257 22.581 -19.164 1.00 63.00 212 ASN A C 1
ATOM 1617 O O . ASN A 1 212 ? 1.120 22.922 -19.481 1.00 63.00 212 ASN A O 1
ATOM 1621 N N . LEU A 1 213 ? 2.459 21.685 -18.187 1.00 61.03 213 LEU A N 1
ATOM 1622 C CA . LEU A 1 213 ? 1.355 21.020 -17.479 1.00 61.03 213 LEU A CA 1
ATOM 1623 C C . LEU A 1 213 ? 0.840 21.855 -16.303 1.00 61.03 213 LEU A C 1
ATOM 1625 O O . LEU A 1 213 ? 1.492 21.963 -15.266 1.00 61.03 213 LEU A O 1
ATOM 1629 N N . ASP A 1 214 ? -0.361 22.415 -16.439 1.00 55.94 214 ASP A N 1
ATOM 1630 C CA . ASP A 1 214 ? -0.994 23.234 -15.393 1.00 55.94 214 ASP A CA 1
ATOM 1631 C C . ASP A 1 214 ? -1.386 22.443 -14.128 1.00 55.94 214 ASP A C 1
ATOM 1633 O O . ASP A 1 214 ? -1.543 23.035 -13.061 1.00 55.94 214 ASP A O 1
ATOM 1637 N N . TRP A 1 215 ? -1.549 21.117 -14.223 1.00 56.38 215 TRP A N 1
ATOM 1638 C CA . TRP A 1 215 ? -2.164 20.302 -13.167 1.00 56.38 215 TRP A CA 1
ATOM 1639 C C . TRP A 1 215 ? -1.197 19.798 -12.084 1.00 56.38 215 TRP A C 1
ATOM 1641 O O . TRP A 1 215 ? -1.613 19.658 -10.936 1.00 56.38 215 TRP A O 1
ATOM 1651 N N . TYR A 1 216 ? 0.076 19.538 -12.404 1.00 57.41 216 TYR A N 1
ATOM 1652 C CA . TYR A 1 216 ? 1.110 19.237 -11.405 1.00 57.41 216 TYR A CA 1
ATOM 1653 C C . TYR A 1 216 ? 2.516 19.441 -11.980 1.00 57.41 216 TYR A C 1
ATOM 1655 O O . TYR A 1 216 ? 2.873 18.846 -12.995 1.00 57.41 216 TYR A O 1
ATOM 1663 N N . LYS A 1 217 ? 3.345 20.234 -11.294 1.00 63.09 217 LYS A N 1
ATOM 1664 C CA . LYS A 1 217 ? 4.776 20.397 -11.603 1.00 63.09 217 LYS A CA 1
ATOM 1665 C C . LYS A 1 217 ? 5.579 19.912 -10.392 1.00 63.09 217 LYS A C 1
ATOM 1667 O O . LYS A 1 217 ? 5.554 20.608 -9.369 1.00 63.09 217 LYS A O 1
ATOM 1672 N N . PRO A 1 218 ? 6.224 18.727 -10.446 1.00 60.91 218 PRO A N 1
ATOM 1673 C CA . PRO A 1 218 ? 7.075 18.226 -9.363 1.00 60.91 218 PRO A CA 1
ATOM 1674 C C . PRO A 1 218 ? 8.164 19.245 -9.024 1.00 60.91 218 PRO A C 1
ATOM 1676 O O . PRO A 1 218 ? 8.681 19.897 -9.936 1.00 60.91 218 PRO A O 1
ATOM 1679 N N . HIS A 1 219 ? 8.536 19.385 -7.747 1.00 60.53 219 HIS A N 1
ATOM 1680 C CA . HIS A 1 219 ? 9.606 20.330 -7.375 1.00 60.53 219 HIS A CA 1
ATOM 1681 C C . HIS A 1 219 ? 10.926 19.984 -8.084 1.00 60.53 219 HIS A C 1
ATOM 1683 O O . HIS A 1 219 ? 11.562 20.864 -8.668 1.00 60.53 219 HIS A O 1
ATOM 1689 N N . ASP A 1 220 ? 11.207 18.678 -8.203 1.00 57.94 220 ASP A N 1
ATOM 1690 C CA . ASP A 1 220 ? 12.233 18.074 -9.060 1.00 57.94 220 ASP A CA 1
ATOM 1691 C C . ASP A 1 220 ? 12.379 18.751 -10.430 1.00 57.94 220 ASP A C 1
ATOM 1693 O O . ASP A 1 220 ? 13.493 18.936 -10.916 1.00 57.94 220 ASP A O 1
ATOM 1697 N N . ILE A 1 221 ? 11.250 19.088 -11.063 1.00 63.19 221 ILE A N 1
ATOM 1698 C CA . ILE A 1 221 ? 11.165 19.547 -12.451 1.00 63.19 221 ILE A CA 1
ATOM 1699 C C . ILE A 1 221 ? 11.243 21.071 -12.562 1.00 63.19 221 ILE A C 1
ATOM 1701 O O . ILE A 1 221 ? 11.869 21.580 -13.490 1.00 63.19 221 ILE A O 1
ATOM 1705 N N . LEU A 1 222 ? 10.705 21.812 -11.590 1.00 60.41 222 LEU A N 1
ATOM 1706 C CA . LEU A 1 222 ? 10.764 23.280 -11.584 1.00 60.41 222 LEU A CA 1
ATOM 1707 C C . LEU A 1 222 ? 12.209 23.808 -11.599 1.00 60.41 222 LEU A C 1
ATOM 1709 O O . LEU A 1 222 ? 12.500 24.798 -12.275 1.00 60.41 222 LEU A O 1
ATOM 1713 N N . LEU A 1 223 ? 13.125 23.110 -10.920 1.00 61.41 223 LEU A N 1
ATOM 1714 C CA . LEU A 1 223 ? 14.555 23.433 -10.892 1.00 61.41 223 LEU A CA 1
ATOM 1715 C C . LEU A 1 223 ? 15.224 23.351 -12.278 1.00 61.41 223 LEU A C 1
ATOM 1717 O O . LEU A 1 223 ? 16.165 24.105 -12.546 1.00 61.41 223 LEU A O 1
ATOM 1721 N N . PHE A 1 224 ? 14.755 22.472 -13.170 1.00 64.12 224 PHE A N 1
ATOM 1722 C CA . PHE A 1 224 ? 15.422 22.207 -14.450 1.00 64.12 224 PHE A CA 1
ATOM 1723 C C . PHE A 1 224 ? 15.292 23.331 -15.480 1.00 64.12 224 PHE A C 1
ATOM 1725 O O . PHE A 1 224 ? 16.240 23.551 -16.237 1.00 64.12 224 PHE A O 1
ATOM 1732 N N . SER A 1 225 ? 14.206 24.109 -15.426 1.00 62.50 225 SER A N 1
ATOM 1733 C CA . SER A 1 225 ? 13.984 25.307 -16.257 1.00 62.50 225 SER A CA 1
ATOM 1734 C C . SER A 1 225 ? 15.166 26.296 -16.249 1.00 62.50 225 SER A C 1
ATOM 1736 O O . SER A 1 225 ? 15.402 27.030 -17.210 1.00 62.50 225 SER A O 1
ATOM 1738 N N . SER A 1 226 ? 15.964 26.288 -15.175 1.00 65.81 226 SER A N 1
ATOM 1739 C CA . SER A 1 226 ? 17.141 27.145 -15.001 1.00 65.81 226 SER A CA 1
ATOM 1740 C C . SER A 1 226 ? 18.407 26.686 -15.746 1.00 65.81 226 SER A C 1
ATOM 1742 O O . SER A 1 226 ? 19.313 27.496 -15.946 1.00 65.81 226 SER A O 1
ATOM 1744 N N . PHE A 1 227 ? 18.495 25.418 -16.171 1.00 66.00 227 PHE A N 1
ATOM 1745 C CA . PHE A 1 227 ? 19.721 24.834 -16.739 1.00 66.00 227 PHE A CA 1
ATOM 1746 C C . PHE A 1 227 ? 19.859 25.021 -18.260 1.00 66.00 227 PHE A C 1
ATOM 1748 O O . PHE A 1 227 ? 20.968 24.922 -18.784 1.00 66.00 227 PHE A O 1
ATOM 1755 N N . GLY A 1 228 ? 18.767 25.314 -18.975 1.00 69.62 228 GLY A N 1
ATOM 1756 C CA . GLY A 1 228 ? 18.801 25.685 -20.397 1.00 69.62 228 GLY A CA 1
ATOM 1757 C C . GLY A 1 228 ? 19.200 24.573 -21.381 1.00 69.62 228 GLY A C 1
ATOM 1758 O O . GLY A 1 228 ? 19.561 24.886 -22.516 1.00 69.62 228 GLY A O 1
ATOM 1759 N N . SER A 1 229 ? 19.141 23.301 -20.971 1.00 69.31 229 SER A N 1
ATOM 1760 C CA . SER A 1 229 ? 19.269 22.142 -21.868 1.00 69.31 229 SER A CA 1
ATOM 1761 C C . SER A 1 229 ? 17.897 21.523 -22.128 1.00 69.31 229 SER A C 1
ATOM 1763 O O . SER A 1 229 ? 17.244 21.090 -21.184 1.00 69.31 229 SER A O 1
ATOM 1765 N N . SER A 1 230 ? 17.491 21.408 -23.395 1.00 70.31 230 SER A N 1
ATOM 1766 C CA . SER A 1 230 ? 16.245 20.740 -23.828 1.00 70.31 230 SER A CA 1
ATOM 1767 C C . SER A 1 230 ? 16.377 19.204 -23.903 1.00 70.31 230 SER A C 1
ATOM 1769 O O . SER A 1 230 ? 15.711 18.526 -24.687 1.00 70.31 230 SER A O 1
ATOM 1771 N N . SER A 1 231 ? 17.353 18.638 -23.195 1.00 80.62 231 SER A N 1
ATOM 1772 C CA . SER A 1 231 ? 17.637 17.202 -23.144 1.00 80.62 231 SER A CA 1
ATOM 1773 C C . SER A 1 231 ? 18.541 16.894 -21.967 1.00 80.62 231 SER A C 1
ATOM 1775 O O . SER A 1 231 ? 19.525 17.608 -21.753 1.00 80.62 231 SER A O 1
ATOM 1777 N N . LEU A 1 232 ? 18.199 15.842 -21.224 1.00 85.81 232 LEU A N 1
ATOM 1778 C CA . LEU A 1 232 ? 18.938 15.397 -20.045 1.00 85.81 232 LEU A CA 1
ATOM 1779 C C . LEU A 1 232 ? 18.989 13.873 -19.939 1.00 85.81 232 LEU A C 1
ATOM 1781 O O . LEU A 1 232 ? 18.009 13.179 -20.227 1.00 85.81 232 LEU A O 1
ATOM 1785 N N . THR A 1 233 ? 20.121 13.367 -19.460 1.00 89.69 233 THR A N 1
ATOM 1786 C CA . THR A 1 233 ? 20.419 11.939 -19.351 1.00 89.69 233 THR A CA 1
ATOM 1787 C C . THR A 1 233 ? 20.191 11.442 -17.924 1.00 89.69 233 THR A C 1
ATOM 1789 O O . THR A 1 233 ? 21.117 11.356 -17.115 1.00 89.69 233 THR A O 1
ATOM 1792 N N . TYR A 1 234 ? 18.936 11.134 -17.589 1.00 90.44 234 TYR A N 1
ATOM 1793 C CA . TYR A 1 234 ? 18.523 10.778 -16.227 1.00 90.44 234 TYR A CA 1
ATOM 1794 C C . TYR A 1 234 ? 19.022 9.396 -15.747 1.00 90.44 234 TYR A C 1
ATOM 1796 O O . TYR A 1 234 ? 19.018 8.400 -16.481 1.00 90.44 234 TYR A O 1
ATOM 1804 N N . SER A 1 235 ? 19.362 9.304 -14.455 1.00 93.00 235 SER A N 1
ATOM 1805 C CA . SER A 1 235 ? 19.796 8.056 -13.793 1.00 93.00 235 SER A CA 1
ATOM 1806 C C . SER A 1 235 ? 18.673 7.301 -13.061 1.00 93.00 235 SER A C 1
ATOM 1808 O O . SER A 1 235 ? 18.729 6.073 -12.979 1.00 93.00 235 SER A O 1
ATOM 1810 N N . GLY A 1 236 ? 17.692 8.022 -12.500 1.00 92.25 236 GLY A N 1
ATOM 1811 C CA . GLY A 1 236 ? 16.658 7.495 -11.589 1.00 92.25 236 GLY A CA 1
ATOM 1812 C C . GLY A 1 236 ? 15.647 6.522 -12.217 1.00 92.25 236 GLY A C 1
ATOM 1813 O O . GLY A 1 236 ? 15.741 6.193 -13.397 1.00 92.25 236 GLY A O 1
ATOM 1814 N N . MET A 1 237 ? 14.676 6.043 -11.429 1.00 93.56 237 MET A N 1
ATOM 1815 C CA . MET A 1 237 ? 13.669 5.074 -11.898 1.00 93.56 237 MET A CA 1
ATOM 1816 C C . MET A 1 237 ? 12.659 5.689 -12.877 1.00 93.56 237 MET A C 1
ATOM 1818 O O . MET A 1 237 ? 12.451 5.143 -13.951 1.00 93.56 237 MET A O 1
ATOM 1822 N N . SER A 1 238 ? 12.036 6.811 -12.507 1.00 88.75 238 SER A N 1
ATOM 1823 C CA . SER A 1 238 ? 10.898 7.430 -13.209 1.00 88.75 238 SER A CA 1
ATOM 1824 C C . SER A 1 238 ? 11.264 7.858 -14.629 1.00 88.75 238 SER A C 1
ATOM 1826 O O . SER A 1 238 ? 10.684 7.359 -15.591 1.00 88.75 238 SER A O 1
ATOM 1828 N N . LEU A 1 239 ? 12.262 8.742 -14.750 1.00 85.00 239 LEU A N 1
ATOM 1829 C CA . LEU A 1 239 ? 12.653 9.394 -16.007 1.00 85.00 239 LEU A CA 1
ATOM 1830 C C . LEU A 1 239 ? 13.891 8.769 -16.671 1.00 85.00 239 LEU A C 1
ATOM 1832 O O . LEU A 1 239 ? 14.226 9.125 -17.799 1.00 85.00 239 LEU A O 1
ATOM 1836 N N . GLY A 1 240 ? 14.602 7.886 -15.963 1.00 89.38 240 GLY A N 1
ATOM 1837 C CA . GLY A 1 240 ? 16.001 7.569 -16.242 1.00 89.38 240 GLY A CA 1
ATOM 1838 C C . GLY A 1 240 ? 16.348 6.089 -16.333 1.00 89.38 240 GLY A C 1
ATOM 1839 O O . GLY A 1 240 ? 15.495 5.202 -16.309 1.00 89.38 240 GLY A O 1
ATOM 1840 N N . THR A 1 241 ? 17.651 5.832 -16.453 1.00 93.75 241 THR A N 1
ATOM 1841 C CA . THR A 1 241 ? 18.196 4.541 -16.903 1.00 93.75 241 THR A CA 1
ATOM 1842 C C . THR A 1 241 ? 17.818 3.349 -16.013 1.00 93.75 241 THR A C 1
ATOM 1844 O O . THR A 1 241 ? 17.651 2.236 -16.522 1.00 93.75 241 THR A O 1
ATOM 1847 N N . ALA A 1 242 ? 17.593 3.556 -14.709 1.00 96.00 242 ALA A N 1
ATOM 1848 C CA . ALA A 1 242 ? 17.101 2.493 -13.830 1.00 96.00 242 ALA A CA 1
ATOM 1849 C C . ALA A 1 242 ? 15.677 2.017 -14.190 1.00 96.00 242 ALA A C 1
ATOM 1851 O O . ALA A 1 242 ? 15.370 0.846 -13.975 1.00 96.00 242 ALA A O 1
ATOM 1852 N N . GLY A 1 243 ? 14.844 2.864 -14.802 1.00 95.00 243 GLY A N 1
ATOM 1853 C CA . GLY A 1 243 ? 13.500 2.519 -15.275 1.00 95.00 243 GLY A CA 1
ATOM 1854 C C . GLY A 1 243 ? 13.481 1.487 -16.404 1.00 95.00 243 GLY A C 1
ATOM 1855 O O . GLY A 1 243 ? 12.752 0.496 -16.341 1.00 95.00 243 GLY A O 1
ATOM 1856 N N . VAL A 1 244 ? 14.338 1.651 -17.418 1.00 95.56 244 VAL A N 1
ATOM 1857 C CA . VAL A 1 244 ? 14.490 0.648 -18.492 1.00 95.56 244 VAL A CA 1
ATOM 1858 C C . VAL A 1 244 ? 15.121 -0.637 -17.957 1.00 95.56 244 VAL A C 1
ATOM 1860 O O . VAL A 1 244 ? 14.675 -1.722 -18.330 1.00 95.56 244 VAL A O 1
ATOM 1863 N N . ALA A 1 245 ? 16.091 -0.544 -17.039 1.00 97.00 245 ALA A N 1
ATOM 1864 C CA . ALA A 1 245 ? 16.640 -1.720 -16.362 1.00 97.00 245 ALA A CA 1
ATOM 1865 C C . ALA A 1 245 ? 15.543 -2.486 -15.592 1.00 97.00 245 ALA A C 1
ATOM 1867 O O . ALA A 1 245 ? 15.397 -3.696 -15.761 1.00 97.00 245 ALA A O 1
ATOM 1868 N N . LYS A 1 246 ? 14.702 -1.782 -14.822 1.00 97.06 246 LYS A N 1
ATOM 1869 C CA . LYS A 1 246 ? 13.546 -2.365 -14.127 1.00 97.06 246 LYS A CA 1
ATOM 1870 C C . LYS A 1 246 ? 12.552 -2.996 -15.101 1.00 97.06 246 LYS A C 1
ATOM 1872 O O . LYS A 1 246 ? 12.099 -4.104 -14.847 1.00 97.06 246 LYS A O 1
ATOM 1877 N N . SER A 1 247 ? 12.244 -2.352 -16.226 1.00 97.38 247 SER A N 1
ATOM 1878 C CA . SER A 1 247 ? 11.321 -2.891 -17.235 1.00 97.38 247 SER A CA 1
ATOM 1879 C C . SER A 1 247 ? 11.847 -4.163 -17.913 1.00 97.38 247 SER A C 1
ATOM 1881 O O . SER A 1 247 ? 11.140 -5.171 -17.981 1.00 97.38 247 SER A O 1
ATOM 1883 N N . ALA A 1 248 ? 13.120 -4.169 -18.318 1.00 98.06 248 ALA A N 1
ATOM 1884 C CA . ALA A 1 248 ? 13.787 -5.355 -18.848 1.00 98.06 248 ALA A CA 1
ATOM 1885 C C . ALA A 1 248 ? 13.820 -6.502 -17.818 1.00 98.06 248 ALA A C 1
ATOM 1887 O O . ALA A 1 248 ? 13.569 -7.659 -18.158 1.00 98.06 248 ALA A O 1
ATOM 1888 N N . LEU A 1 249 ? 14.056 -6.186 -16.542 1.00 98.00 249 LEU A N 1
ATOM 1889 C CA . LEU A 1 249 ? 13.995 -7.151 -15.446 1.00 98.00 249 LEU A CA 1
ATOM 1890 C C . LEU A 1 249 ? 12.573 -7.688 -15.206 1.00 98.00 249 LEU A C 1
ATOM 1892 O O . LEU A 1 249 ? 12.406 -8.891 -14.997 1.00 98.00 249 LEU A O 1
ATOM 1896 N N . THR A 1 250 ? 11.539 -6.844 -15.284 1.00 97.62 250 THR A N 1
ATOM 1897 C CA . THR A 1 250 ? 10.133 -7.274 -15.215 1.00 97.62 250 THR A CA 1
ATOM 1898 C C . THR A 1 250 ? 9.824 -8.256 -16.345 1.00 97.62 250 THR A C 1
ATOM 1900 O O . THR A 1 250 ? 9.317 -9.339 -16.076 1.00 97.62 250 THR A O 1
ATOM 1903 N N . TYR A 1 251 ? 10.219 -7.976 -17.591 1.00 98.38 251 TYR A N 1
ATOM 1904 C CA . TYR A 1 251 ? 10.046 -8.930 -18.694 1.00 98.38 251 TYR A CA 1
ATOM 1905 C C . TYR A 1 251 ? 10.717 -10.287 -18.413 1.00 98.38 251 TYR A C 1
ATOM 1907 O O . TYR A 1 251 ? 10.093 -11.340 -18.576 1.00 98.38 251 TYR A O 1
ATOM 1915 N N . LEU A 1 252 ? 11.977 -10.280 -17.962 1.00 98.06 252 LEU A N 1
ATOM 1916 C CA . LEU A 1 252 ? 12.755 -11.503 -17.726 1.00 98.06 252 LEU A CA 1
ATOM 1917 C C . LEU A 1 252 ? 12.283 -12.306 -16.501 1.00 98.06 252 LEU A C 1
ATOM 1919 O O . LEU A 1 252 ? 12.517 -13.510 -16.442 1.00 98.06 252 LEU A O 1
ATOM 1923 N N . SER A 1 253 ? 11.620 -11.666 -15.535 1.00 97.06 253 SER A N 1
ATOM 1924 C CA . SER A 1 253 ? 11.093 -12.312 -14.321 1.00 97.06 253 SER A CA 1
ATOM 1925 C C . SER A 1 253 ? 9.611 -12.696 -14.406 1.00 97.06 253 SER A C 1
ATOM 1927 O O . SER A 1 253 ? 9.161 -13.535 -13.626 1.00 97.06 253 SER A O 1
ATOM 1929 N N . ARG A 1 254 ? 8.851 -12.105 -15.339 1.00 96.62 254 ARG A N 1
ATOM 1930 C CA . ARG A 1 254 ? 7.393 -12.290 -15.473 1.00 96.62 254 ARG A CA 1
ATOM 1931 C C . ARG A 1 254 ? 6.947 -13.023 -16.732 1.00 96.62 254 ARG A C 1
ATOM 1933 O O . ARG A 1 254 ? 5.825 -13.526 -16.769 1.00 96.62 254 ARG A O 1
ATOM 1940 N N . THR A 1 255 ? 7.790 -13.109 -17.760 1.00 96.62 255 THR A N 1
ATOM 1941 C CA . THR A 1 255 ? 7.457 -13.828 -18.998 1.00 96.62 255 THR A CA 1
ATOM 1942 C C . THR A 1 255 ? 8.079 -15.224 -19.062 1.00 96.62 255 THR A C 1
ATOM 1944 O O . THR A 1 255 ? 8.928 -15.594 -18.255 1.00 96.62 255 THR A O 1
ATOM 1947 N N . SER A 1 256 ? 7.658 -16.027 -20.044 1.00 94.00 256 SER A N 1
ATOM 1948 C CA . SER A 1 256 ? 8.241 -17.353 -20.299 1.00 94.00 256 SER A CA 1
ATOM 1949 C C . SER A 1 256 ? 9.620 -17.311 -20.978 1.00 94.00 256 SER A C 1
ATOM 1951 O O . SER A 1 256 ? 10.235 -18.363 -21.143 1.00 94.00 256 SER A O 1
ATOM 1953 N N . ASP A 1 257 ? 10.113 -16.127 -21.361 1.00 95.12 257 ASP A N 1
ATOM 1954 C CA . ASP A 1 257 ? 11.384 -15.930 -22.073 1.00 95.12 257 ASP A CA 1
ATOM 1955 C C . ASP A 1 257 ? 12.414 -15.185 -21.203 1.00 95.12 257 ASP A C 1
ATOM 1957 O O . ASP A 1 257 ? 13.001 -14.170 -21.579 1.00 95.12 257 ASP A O 1
ATOM 1961 N N . SER A 1 258 ? 12.665 -15.732 -20.011 1.00 93.19 258 SER A N 1
ATOM 1962 C CA . SER A 1 258 ? 13.689 -15.259 -19.065 1.00 93.19 258 SER A CA 1
ATOM 1963 C C . SER A 1 258 ? 15.131 -15.349 -19.597 1.00 93.19 258 SER A C 1
ATOM 1965 O O . SER A 1 258 ? 16.070 -14.865 -18.964 1.00 93.19 258 SER A O 1
ATOM 1967 N N . SER A 1 259 ? 15.320 -15.937 -20.782 1.00 95.38 259 SER A N 1
ATOM 1968 C CA . SER A 1 259 ? 16.594 -16.045 -21.499 1.00 95.38 259 SER A CA 1
ATOM 1969 C C . SER A 1 259 ? 16.717 -15.119 -22.716 1.00 95.38 259 SER A C 1
ATOM 1971 O O . SER A 1 259 ? 17.702 -15.227 -23.449 1.00 95.38 259 SER A O 1
ATOM 1973 N N . ASN A 1 260 ? 15.751 -14.224 -22.959 1.00 97.75 260 ASN A N 1
ATOM 1974 C CA . ASN A 1 260 ? 15.720 -13.402 -24.168 1.00 97.75 260 ASN A CA 1
ATOM 1975 C C . ASN A 1 260 ? 17.017 -12.596 -24.351 1.00 97.75 260 ASN A C 1
ATOM 1977 O O . ASN A 1 260 ? 17.392 -11.807 -23.482 1.00 97.75 260 ASN A O 1
ATOM 1981 N N . ILE A 1 261 ? 17.699 -12.768 -25.487 1.00 97.19 261 ILE A N 1
ATOM 1982 C CA . ILE A 1 261 ? 19.025 -12.174 -25.728 1.00 97.19 261 ILE A CA 1
ATOM 1983 C C . ILE A 1 261 ? 18.949 -10.644 -25.874 1.00 97.19 261 ILE A C 1
ATOM 1985 O O . ILE A 1 261 ? 19.856 -9.950 -25.417 1.00 97.19 261 ILE A O 1
ATOM 1989 N N . ILE A 1 262 ? 17.875 -10.109 -26.466 1.00 95.38 262 ILE A N 1
ATOM 1990 C CA . ILE A 1 262 ? 17.686 -8.661 -26.647 1.00 95.38 262 ILE A CA 1
ATOM 1991 C C . ILE A 1 262 ? 17.435 -8.012 -25.285 1.00 95.38 262 ILE A C 1
ATOM 1993 O O . ILE A 1 262 ? 18.138 -7.077 -24.909 1.00 95.38 262 ILE A O 1
ATOM 1997 N N . VAL A 1 263 ? 16.507 -8.557 -24.496 1.00 97.06 263 VAL A N 1
ATOM 1998 C CA . VAL A 1 263 ? 16.167 -7.993 -23.181 1.00 97.06 263 VAL A CA 1
ATOM 1999 C C . VAL A 1 263 ? 17.309 -8.165 -22.172 1.00 97.06 263 VAL A C 1
ATOM 2001 O O . VAL A 1 263 ? 17.619 -7.227 -21.439 1.00 97.06 263 VAL A O 1
ATOM 2004 N N . ASN A 1 264 ? 18.030 -9.293 -22.198 1.00 96.94 264 ASN A N 1
ATOM 2005 C CA . ASN A 1 264 ? 19.266 -9.439 -21.422 1.00 96.94 264 ASN A CA 1
ATOM 2006 C C . ASN A 1 264 ? 20.341 -8.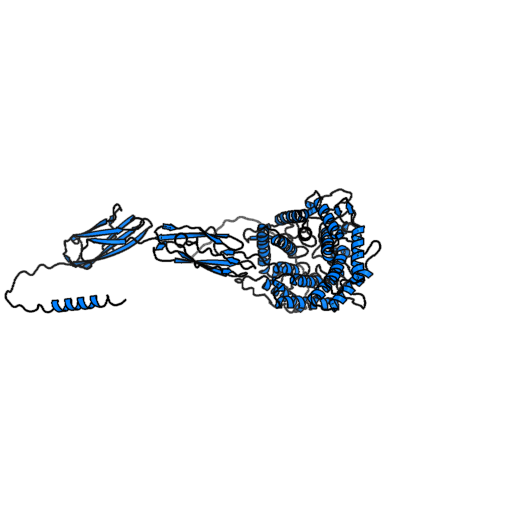430 -21.857 1.00 96.94 264 ASN A C 1
ATOM 2008 O O . ASN A 1 264 ? 21.057 -7.920 -20.997 1.00 96.94 264 ASN A O 1
ATOM 2012 N N . LYS A 1 265 ? 20.467 -8.099 -23.151 1.00 95.69 265 LYS A N 1
ATOM 2013 C CA . LYS A 1 265 ? 21.386 -7.041 -23.603 1.00 95.69 265 LYS A CA 1
ATOM 2014 C C . LYS A 1 265 ? 20.971 -5.675 -23.052 1.00 95.69 265 LYS A C 1
ATOM 2016 O O . LYS A 1 265 ? 21.818 -4.993 -22.490 1.00 95.69 265 LYS A O 1
ATOM 2021 N N . ILE A 1 266 ? 19.692 -5.302 -23.145 1.00 95.38 266 ILE A N 1
ATOM 2022 C CA . ILE A 1 266 ? 19.173 -4.036 -22.591 1.00 95.38 266 ILE A CA 1
ATOM 2023 C C . ILE A 1 266 ? 19.493 -3.935 -21.093 1.00 95.38 266 ILE A C 1
ATOM 2025 O O . ILE A 1 266 ? 20.045 -2.931 -20.644 1.00 95.38 266 ILE A O 1
ATOM 2029 N N . LEU A 1 267 ? 19.214 -4.994 -20.327 1.00 97.06 267 LEU A N 1
ATOM 2030 C CA . LEU A 1 267 ? 19.475 -5.026 -18.889 1.00 97.06 267 LEU A CA 1
ATOM 2031 C C . LEU A 1 267 ? 20.971 -4.901 -18.560 1.00 97.06 267 LEU A C 1
ATOM 2033 O O . LEU A 1 267 ? 21.352 -4.115 -17.698 1.00 97.06 267 LEU A O 1
ATOM 2037 N N . ASN A 1 268 ? 21.838 -5.637 -19.259 1.00 96.31 268 ASN A N 1
ATOM 2038 C CA . ASN A 1 268 ? 23.279 -5.566 -19.017 1.00 96.31 268 ASN A CA 1
ATOM 2039 C C . ASN A 1 268 ? 23.882 -4.221 -19.455 1.00 96.31 268 ASN A C 1
ATOM 2041 O O . ASN A 1 268 ? 24.714 -3.677 -18.732 1.00 96.31 268 ASN A O 1
ATOM 2045 N N . ASP A 1 269 ? 23.455 -3.659 -20.588 1.00 95.62 269 ASP A N 1
ATOM 2046 C CA . ASP A 1 269 ? 23.987 -2.392 -21.097 1.00 95.62 269 ASP A CA 1
ATOM 2047 C C . ASP A 1 269 ? 23.527 -1.194 -20.238 1.00 95.62 269 ASP A C 1
ATOM 2049 O O . ASP A 1 269 ? 24.321 -0.283 -19.998 1.00 95.62 269 ASP A O 1
ATOM 2053 N N . THR A 1 270 ? 22.287 -1.190 -19.728 1.00 94.81 270 THR A N 1
ATOM 2054 C CA . THR A 1 270 ? 21.799 -0.155 -18.785 1.00 94.81 270 THR A CA 1
ATOM 2055 C C . THR A 1 270 ? 22.487 -0.245 -17.423 1.00 94.81 270 THR A C 1
ATOM 2057 O O . THR A 1 270 ? 22.933 0.762 -16.873 1.00 94.81 270 THR A O 1
ATOM 2060 N N . VAL A 1 271 ? 22.659 -1.458 -16.889 1.00 96.31 271 VAL A N 1
ATOM 2061 C CA . VAL A 1 271 ? 23.408 -1.696 -15.645 1.00 96.31 271 VAL A CA 1
ATOM 2062 C C . VAL A 1 271 ? 24.892 -1.348 -15.804 1.00 96.31 271 VAL A C 1
ATOM 2064 O O . VAL A 1 271 ? 25.501 -0.857 -14.851 1.00 96.31 271 VAL A O 1
ATOM 2067 N N . LEU A 1 272 ? 25.485 -1.552 -16.985 1.00 95.69 272 LEU A N 1
ATOM 2068 C CA . LEU A 1 272 ? 26.844 -1.108 -17.298 1.00 95.69 272 LEU A CA 1
ATOM 2069 C C . LEU A 1 272 ? 26.946 0.422 -17.265 1.00 95.69 272 LEU A C 1
ATOM 2071 O O . LEU A 1 272 ? 27.815 0.941 -16.568 1.00 95.69 272 LEU A O 1
ATOM 2075 N N . TYR A 1 273 ? 26.031 1.134 -17.932 1.00 95.56 273 TYR A N 1
ATOM 2076 C CA . TYR A 1 273 ? 25.965 2.598 -17.876 1.00 95.56 273 TYR A CA 1
ATOM 2077 C C . TYR A 1 273 ? 25.854 3.101 -16.427 1.00 95.56 273 TYR A C 1
ATOM 2079 O O . TYR A 1 273 ? 26.689 3.888 -15.983 1.00 95.56 273 TYR A O 1
ATOM 2087 N N . LEU A 1 274 ? 24.918 2.557 -15.638 1.00 95.56 274 LEU A N 1
ATOM 2088 C CA . LEU A 1 274 ? 24.752 2.925 -14.227 1.00 95.56 274 LEU A CA 1
ATOM 2089 C C . LEU A 1 274 ? 25.981 2.602 -13.359 1.00 95.56 274 LEU A C 1
ATOM 2091 O O . LEU A 1 274 ? 26.198 3.258 -12.346 1.00 95.56 274 LEU A O 1
ATOM 2095 N N . ASN A 1 275 ? 26.815 1.621 -13.708 1.00 95.75 275 ASN A N 1
ATOM 2096 C CA . ASN A 1 275 ? 28.084 1.414 -13.001 1.00 95.75 275 ASN A CA 1
ATOM 2097 C C . ASN A 1 275 ? 29.193 2.375 -13.465 1.00 95.75 275 ASN A C 1
ATOM 2099 O O . ASN A 1 275 ? 30.090 2.660 -12.676 1.00 95.75 275 ASN A O 1
ATOM 2103 N N . ASN A 1 276 ? 29.123 2.900 -14.692 1.00 94.75 276 ASN A N 1
ATOM 2104 C CA . ASN A 1 276 ? 30.085 3.867 -15.229 1.00 94.75 276 ASN A CA 1
ATOM 2105 C C . ASN A 1 276 ? 29.847 5.298 -14.711 1.00 94.75 276 ASN A C 1
ATOM 2107 O O . ASN A 1 276 ? 30.815 6.016 -14.472 1.00 94.75 276 ASN A O 1
ATOM 2111 N N . VAL A 1 277 ? 28.586 5.703 -14.501 1.00 93.38 277 VAL A N 1
ATOM 2112 C CA . VAL A 1 277 ? 28.221 7.050 -13.998 1.00 93.38 277 VAL A CA 1
ATOM 2113 C C . VAL A 1 277 ? 28.125 7.144 -12.468 1.00 93.38 277 VAL A C 1
ATOM 2115 O O . VAL A 1 277 ? 27.911 8.223 -11.913 1.00 93.38 277 VAL A O 1
ATOM 2118 N N . ALA A 1 278 ? 28.284 6.021 -11.762 1.00 95.25 278 ALA A N 1
ATOM 2119 C CA . ALA A 1 278 ? 28.248 5.977 -10.304 1.00 95.25 278 ALA A CA 1
ATOM 2120 C C . ALA A 1 278 ? 29.451 6.705 -9.682 1.00 95.25 278 ALA A C 1
ATOM 2122 O O . ALA A 1 278 ? 30.606 6.314 -9.859 1.00 95.25 278 ALA A O 1
ATOM 2123 N N . ASN A 1 279 ? 29.183 7.711 -8.851 1.00 94.31 279 ASN A N 1
ATOM 2124 C CA . ASN A 1 279 ? 30.189 8.316 -7.988 1.00 94.31 279 ASN A CA 1
ATOM 2125 C C . ASN A 1 279 ? 30.343 7.449 -6.728 1.00 94.31 279 ASN A C 1
ATOM 2127 O O . ASN A 1 279 ? 29.522 7.521 -5.805 1.00 94.31 279 ASN A O 1
ATOM 2131 N N . VAL A 1 280 ? 31.384 6.609 -6.733 1.00 95.31 280 VAL A N 1
ATOM 2132 C CA . VAL A 1 280 ? 31.724 5.669 -5.656 1.00 95.31 280 VAL A CA 1
ATOM 2133 C C . VAL A 1 280 ? 32.913 6.188 -4.847 1.00 95.31 280 VAL A C 1
ATOM 2135 O O . VAL A 1 280 ? 34.013 6.354 -5.374 1.00 95.31 280 VAL A O 1
ATOM 2138 N N . THR A 1 281 ? 32.712 6.398 -3.545 1.00 93.56 281 THR A N 1
ATOM 2139 C CA . THR A 1 281 ? 33.750 6.825 -2.597 1.00 93.56 281 THR A CA 1
ATOM 2140 C C . THR A 1 281 ? 33.830 5.834 -1.435 1.00 93.56 281 THR A C 1
ATOM 2142 O O . THR A 1 281 ? 32.983 5.801 -0.547 1.00 93.56 281 THR A O 1
ATOM 2145 N N . GLY A 1 282 ? 34.865 4.990 -1.426 1.00 94.56 282 GLY A N 1
ATOM 2146 C CA . GLY A 1 282 ? 35.101 4.011 -0.358 1.00 94.56 282 GLY A CA 1
ATOM 2147 C C . GLY A 1 282 ? 34.070 2.876 -0.326 1.00 94.56 282 GLY A C 1
ATOM 2148 O O . GLY A 1 282 ? 34.293 1.837 -0.938 1.00 94.56 282 GLY A O 1
ATOM 2149 N N . LYS A 1 283 ? 32.981 3.065 0.429 1.00 95.06 283 LYS A N 1
ATOM 2150 C CA . LYS A 1 283 ? 31.816 2.159 0.521 1.00 95.06 283 LYS A CA 1
ATOM 2151 C C . LYS A 1 283 ? 30.487 2.875 0.255 1.00 95.06 283 LYS A C 1
ATOM 2153 O O . LYS A 1 283 ? 29.425 2.330 0.546 1.00 95.06 283 LYS A O 1
ATOM 2158 N N . GLU A 1 284 ? 30.548 4.102 -0.237 1.00 94.19 284 GLU A N 1
ATOM 2159 C CA . GLU A 1 284 ? 29.395 4.940 -0.534 1.00 94.19 284 GLU A CA 1
ATOM 2160 C C . GLU A 1 284 ? 29.227 5.037 -2.045 1.00 94.19 284 GLU A C 1
ATOM 2162 O O . GLU A 1 284 ? 30.197 5.302 -2.758 1.00 94.19 284 GLU A O 1
ATOM 2167 N N . ARG A 1 285 ? 28.002 4.839 -2.529 1.00 95.56 285 ARG A N 1
ATOM 2168 C CA . ARG A 1 285 ? 27.637 4.946 -3.942 1.00 95.56 285 ARG A CA 1
ATOM 2169 C C . ARG A 1 285 ? 26.538 5.978 -4.102 1.00 95.56 285 ARG A C 1
ATOM 2171 O O . ARG A 1 285 ? 25.516 5.928 -3.427 1.00 95.56 285 ARG A O 1
ATOM 2178 N N . SER A 1 286 ? 26.749 6.903 -5.026 1.00 93.38 286 SER A N 1
ATOM 2179 C CA . SER A 1 286 ? 25.830 8.002 -5.300 1.00 93.38 286 SER A CA 1
ATOM 2180 C C . SER A 1 286 ? 25.764 8.293 -6.796 1.00 93.38 286 SER A C 1
ATOM 2182 O O . SER A 1 286 ? 26.689 7.968 -7.539 1.00 93.38 286 SER A O 1
ATOM 2184 N N . TYR A 1 287 ? 24.675 8.916 -7.233 1.00 92.88 287 TYR A N 1
ATOM 2185 C CA . TYR A 1 287 ? 24.405 9.204 -8.640 1.00 92.88 287 TYR A CA 1
ATOM 2186 C C . TYR A 1 287 ? 24.140 10.692 -8.833 1.00 92.88 287 TYR A C 1
ATOM 2188 O O . TYR A 1 287 ? 23.591 11.339 -7.939 1.00 92.88 287 TYR A O 1
ATOM 2196 N N . LEU A 1 288 ? 24.516 11.222 -9.999 1.00 90.12 288 LEU A N 1
ATOM 2197 C CA . LEU A 1 288 ? 23.923 12.462 -10.491 1.00 90.12 288 LEU A CA 1
ATOM 2198 C C . LEU A 1 288 ? 22.501 12.165 -10.966 1.00 90.12 288 LEU A C 1
ATOM 2200 O O . LEU A 1 288 ? 22.238 11.093 -11.518 1.00 90.12 288 LEU A O 1
ATOM 2204 N N . MET A 1 289 ? 21.593 13.114 -10.754 1.00 86.00 289 MET A N 1
ATOM 2205 C CA . MET A 1 289 ? 20.198 12.971 -11.175 1.00 86.00 289 MET A CA 1
ATOM 2206 C C . MET A 1 289 ? 20.091 12.849 -12.704 1.00 86.00 289 MET A C 1
ATOM 2208 O O . MET A 1 289 ? 19.409 11.954 -13.203 1.00 86.00 289 MET A O 1
ATOM 2212 N N . ALA A 1 290 ? 20.847 13.694 -13.413 1.00 87.06 290 ALA A N 1
ATOM 2213 C CA . ALA A 1 290 ? 21.190 13.570 -14.828 1.00 87.06 290 ALA A CA 1
ATOM 2214 C C . ALA A 1 290 ? 22.647 14.029 -15.065 1.00 87.06 290 ALA A C 1
ATOM 2216 O O . ALA A 1 290 ? 23.149 14.854 -14.292 1.00 87.06 290 ALA A O 1
ATOM 2217 N N . GLU A 1 291 ? 23.339 13.503 -16.084 1.00 85.69 291 GLU A N 1
ATOM 2218 C CA . GLU A 1 291 ? 24.781 13.765 -16.315 1.00 85.69 291 GLU A CA 1
ATOM 2219 C C . GLU A 1 291 ? 25.125 15.254 -16.478 1.00 85.69 291 GLU A C 1
ATOM 2221 O O . GLU A 1 291 ? 26.183 15.707 -16.044 1.00 85.69 291 GLU A O 1
ATOM 2226 N N . GLU A 1 292 ? 24.228 16.025 -17.088 1.00 87.19 292 GLU A N 1
ATOM 2227 C CA . GLU A 1 292 ? 24.425 17.430 -17.449 1.00 87.19 292 GLU A CA 1
ATOM 2228 C C . GLU A 1 292 ? 24.254 18.377 -16.247 1.00 87.19 292 GLU A C 1
ATOM 2230 O O . GLU A 1 292 ? 24.523 19.578 -16.335 1.00 87.19 292 GLU A O 1
ATOM 2235 N N . THR A 1 293 ? 23.810 17.849 -15.103 1.00 74.31 293 THR A N 1
ATOM 2236 C CA . THR A 1 293 ? 23.633 18.627 -13.875 1.00 74.31 293 THR A CA 1
ATOM 2237 C C . THR A 1 293 ? 24.951 18.779 -13.117 1.00 74.31 293 THR A C 1
ATOM 2239 O O . THR A 1 293 ? 25.669 17.813 -12.868 1.00 74.31 293 THR A O 1
ATOM 2242 N N . ASN A 1 294 ? 25.269 20.008 -12.698 1.00 77.44 294 ASN A N 1
ATOM 2243 C CA . ASN A 1 294 ? 26.561 20.383 -12.101 1.00 77.44 294 ASN A CA 1
ATOM 2244 C C . ASN A 1 294 ? 26.757 19.881 -10.648 1.00 77.44 294 ASN A C 1
ATOM 2246 O O . ASN A 1 294 ? 26.993 20.677 -9.742 1.00 77.44 294 ASN A O 1
ATOM 2250 N N . GLY A 1 295 ? 26.663 18.567 -10.419 1.00 78.44 295 GLY A N 1
ATOM 2251 C CA . GLY A 1 295 ? 26.801 17.926 -9.103 1.00 78.44 295 GLY A CA 1
ATOM 2252 C C . GLY A 1 295 ? 25.482 17.601 -8.390 1.00 78.44 295 GLY A C 1
ATOM 2253 O O . GLY A 1 295 ? 25.514 17.110 -7.262 1.00 78.44 295 GLY A O 1
ATOM 2254 N N . LEU A 1 296 ? 24.336 17.847 -9.033 1.00 79.56 296 LEU A N 1
ATOM 2255 C CA . LEU A 1 296 ? 23.003 17.686 -8.448 1.00 79.56 296 LEU A CA 1
ATOM 2256 C C . LEU A 1 296 ? 22.661 16.208 -8.203 1.00 79.56 296 LEU A C 1
ATOM 2258 O O . LEU A 1 296 ? 22.737 15.374 -9.110 1.00 79.56 296 LEU A O 1
ATOM 2262 N N . LYS A 1 297 ? 22.234 15.887 -6.978 1.00 85.56 297 LYS A N 1
ATOM 2263 C CA . LYS A 1 297 ? 21.815 14.535 -6.581 1.00 85.56 297 LYS A CA 1
ATOM 2264 C C . LYS A 1 297 ? 20.414 14.568 -5.984 1.00 85.56 297 LYS A C 1
ATOM 2266 O O . LYS A 1 297 ? 20.077 15.495 -5.253 1.00 85.56 297 LYS A O 1
ATOM 2271 N N . ALA A 1 298 ? 19.630 13.528 -6.240 1.00 84.88 298 ALA A N 1
ATOM 2272 C CA . ALA A 1 298 ? 18.345 13.305 -5.588 1.00 84.88 298 ALA A CA 1
ATOM 2273 C C . ALA A 1 298 ? 18.389 12.045 -4.716 1.00 84.88 298 ALA A C 1
ATOM 2275 O O . ALA A 1 298 ? 19.111 11.087 -5.010 1.00 84.88 298 ALA A O 1
ATOM 2276 N N . THR A 1 299 ? 17.579 12.032 -3.662 1.00 88.56 299 THR A N 1
ATOM 2277 C CA . THR A 1 299 ? 17.331 10.848 -2.827 1.00 88.56 299 THR A CA 1
ATOM 2278 C C . THR A 1 299 ? 16.039 10.123 -3.187 1.00 88.56 299 THR A C 1
ATOM 2280 O O . THR A 1 299 ? 15.948 8.934 -2.894 1.00 88.56 299 THR A O 1
ATOM 2283 N N . SER A 1 300 ? 15.095 10.787 -3.868 1.00 88.50 300 SER A N 1
ATOM 2284 C CA . SER A 1 300 ? 13.777 10.262 -4.259 1.00 88.50 300 SER A CA 1
ATOM 2285 C C . SER A 1 300 ? 13.835 8.950 -5.060 1.00 88.50 300 SER A C 1
ATOM 2287 O O . SER A 1 300 ? 14.880 8.535 -5.573 1.00 88.50 300 SER A O 1
ATOM 2289 N N . TYR A 1 301 ? 12.688 8.280 -5.184 1.00 90.88 301 TYR A N 1
ATOM 2290 C CA . TYR A 1 301 ? 12.563 7.076 -6.008 1.00 90.88 301 TYR A CA 1
ATOM 2291 C C . TYR A 1 301 ? 12.594 7.408 -7.512 1.00 90.88 301 TYR A C 1
ATOM 2293 O O . TYR A 1 301 ? 13.249 6.720 -8.295 1.00 90.88 301 TYR A O 1
ATOM 2301 N N . ALA A 1 302 ? 11.940 8.503 -7.905 1.00 88.19 302 ALA A N 1
ATOM 2302 C CA . ALA A 1 302 ? 11.776 8.950 -9.280 1.00 88.19 302 ALA A CA 1
ATOM 2303 C C . ALA A 1 302 ? 13.104 9.293 -9.959 1.00 88.19 302 ALA A C 1
ATOM 2305 O O . ALA A 1 302 ? 13.469 8.716 -10.982 1.00 88.19 302 ALA A O 1
ATOM 2306 N N . THR A 1 303 ? 13.817 10.255 -9.388 1.00 86.31 303 THR A N 1
ATOM 2307 C CA . THR A 1 303 ? 14.958 10.929 -10.013 1.00 86.31 303 THR A CA 1
ATOM 2308 C C . THR A 1 303 ? 16.268 10.611 -9.287 1.00 86.31 303 THR A C 1
ATOM 2310 O O . THR A 1 303 ? 17.351 10.793 -9.844 1.00 86.31 303 THR A O 1
ATOM 2313 N N . GLY A 1 304 ? 16.174 10.094 -8.057 1.00 88.31 304 GLY A N 1
ATOM 2314 C CA . GLY A 1 304 ? 17.286 9.893 -7.139 1.00 88.31 304 GLY A CA 1
ATOM 2315 C C . GLY A 1 304 ? 17.788 8.464 -6.955 1.00 88.31 304 GLY A C 1
ATOM 2316 O O . GLY A 1 304 ? 17.414 7.514 -7.646 1.00 88.31 304 GLY A O 1
ATOM 2317 N N . VAL A 1 305 ? 18.689 8.327 -5.979 1.00 92.88 305 VAL A N 1
ATOM 2318 C CA . VAL A 1 305 ? 19.415 7.079 -5.706 1.00 92.88 305 VAL A CA 1
ATOM 2319 C C . VAL A 1 305 ? 18.532 5.951 -5.164 1.00 92.88 305 VAL A C 1
ATOM 2321 O O . VAL A 1 305 ? 18.919 4.792 -5.296 1.00 92.88 305 VAL A O 1
ATOM 2324 N N . SER A 1 306 ? 17.362 6.242 -4.580 1.00 94.00 306 SER A N 1
ATOM 2325 C CA . SER A 1 306 ? 16.510 5.200 -3.984 1.00 94.00 306 SER A CA 1
ATOM 2326 C C . SER A 1 306 ? 15.900 4.285 -5.044 1.00 94.00 306 SER A C 1
ATOM 2328 O O . SER A 1 306 ? 15.958 3.066 -4.907 1.00 94.00 306 SER A O 1
ATOM 2330 N N . GLY A 1 307 ? 15.424 4.836 -6.166 1.00 95.06 307 GLY A N 1
ATOM 2331 C CA . GLY A 1 307 ? 14.949 4.016 -7.286 1.00 95.06 307 GLY A CA 1
ATOM 2332 C C . GLY A 1 307 ? 16.050 3.102 -7.835 1.00 95.06 307 GLY A C 1
ATOM 2333 O O . GLY A 1 307 ? 15.827 1.920 -8.091 1.00 95.06 307 GLY A O 1
ATOM 2334 N N . ILE A 1 308 ? 17.277 3.621 -7.919 1.00 97.25 308 ILE A N 1
ATOM 2335 C CA . ILE A 1 308 ? 18.458 2.867 -8.362 1.00 97.25 308 ILE A CA 1
ATOM 2336 C C . ILE A 1 308 ? 18.818 1.760 -7.350 1.00 97.25 308 ILE A C 1
ATOM 2338 O O . ILE A 1 308 ? 19.163 0.648 -7.750 1.00 97.25 308 ILE A O 1
ATOM 2342 N N . ALA A 1 309 ? 18.693 2.020 -6.045 1.00 97.81 309 ALA A N 1
ATOM 2343 C CA . ALA A 1 309 ? 18.929 1.026 -4.999 1.00 97.81 309 ALA A CA 1
ATOM 2344 C C . ALA A 1 309 ? 17.866 -0.085 -4.984 1.00 97.81 309 ALA A C 1
ATOM 2346 O O . ALA A 1 309 ? 18.230 -1.253 -4.848 1.00 97.81 309 ALA A O 1
ATOM 2347 N N . GLN A 1 310 ? 16.585 0.244 -5.199 1.00 97.81 310 GLN A N 1
ATOM 2348 C CA . GLN A 1 310 ? 15.529 -0.759 -5.381 1.00 97.81 310 GLN A CA 1
ATOM 2349 C C . GLN A 1 310 ? 15.795 -1.616 -6.626 1.00 97.81 310 GLN A C 1
ATOM 2351 O O . GLN A 1 310 ? 15.748 -2.836 -6.537 1.00 97.81 310 GLN A O 1
ATOM 2356 N N . MET A 1 311 ? 16.166 -1.005 -7.757 1.00 97.88 311 MET A N 1
ATOM 2357 C CA . MET A 1 311 ? 16.517 -1.728 -8.988 1.00 97.88 311 MET A CA 1
ATOM 2358 C C . MET A 1 311 ? 17.695 -2.701 -8.775 1.00 97.88 311 MET A C 1
ATOM 2360 O O . MET A 1 311 ? 17.660 -3.833 -9.260 1.00 97.88 311 MET A O 1
ATOM 2364 N N . TYR A 1 312 ? 18.706 -2.319 -7.983 1.00 98.62 312 TYR A N 1
ATOM 2365 C CA . TYR A 1 312 ? 19.783 -3.234 -7.587 1.00 98.62 312 TYR A CA 1
ATOM 2366 C C . TYR A 1 312 ? 19.340 -4.330 -6.599 1.00 98.62 312 TYR A C 1
ATOM 2368 O O . TYR A 1 312 ? 19.870 -5.442 -6.670 1.00 98.62 312 TYR A O 1
ATOM 2376 N N . LEU A 1 313 ? 18.373 -4.070 -5.712 1.00 98.44 313 LEU A N 1
ATOM 2377 C CA . LEU A 1 313 ? 17.775 -5.113 -4.873 1.00 98.44 313 LEU A CA 1
ATOM 2378 C C . LEU A 1 313 ? 17.011 -6.132 -5.731 1.00 98.44 313 LEU A C 1
ATOM 2380 O O . LEU A 1 313 ? 17.287 -7.325 -5.639 1.00 98.44 313 LEU A O 1
ATOM 2384 N N . ASP A 1 314 ? 16.142 -5.659 -6.629 1.00 97.81 314 ASP A N 1
ATOM 2385 C CA . ASP A 1 314 ? 15.372 -6.498 -7.554 1.00 97.81 314 ASP A CA 1
ATOM 2386 C C . ASP A 1 314 ? 16.303 -7.402 -8.393 1.00 97.81 314 ASP A C 1
ATOM 2388 O O . ASP A 1 314 ? 16.054 -8.594 -8.586 1.00 97.81 314 ASP A O 1
ATOM 2392 N N . LEU A 1 315 ? 17.421 -6.842 -8.874 1.00 98.19 315 LEU A N 1
ATOM 2393 C CA . LEU A 1 315 ? 18.461 -7.572 -9.603 1.00 98.19 315 LEU A CA 1
ATOM 2394 C C . LEU A 1 315 ? 19.160 -8.637 -8.750 1.00 98.19 315 LEU A C 1
ATOM 2396 O O . LEU A 1 315 ? 19.505 -9.704 -9.269 1.00 98.19 315 LEU A O 1
ATOM 2400 N N . PHE A 1 316 ? 19.406 -8.366 -7.467 1.00 98.31 316 PHE A N 1
ATOM 2401 C CA . PHE A 1 316 ? 19.957 -9.358 -6.546 1.00 98.31 316 PHE A CA 1
ATOM 2402 C C . PHE A 1 316 ? 18.961 -10.494 -6.291 1.00 98.31 316 PHE A C 1
ATOM 2404 O O . PHE A 1 316 ? 19.355 -11.655 -6.368 1.00 98.31 316 PHE A O 1
ATOM 2411 N N . GLU A 1 317 ? 17.688 -10.180 -6.057 1.00 96.62 317 GLU A N 1
ATOM 2412 C CA . GLU A 1 317 ? 16.634 -11.174 -5.826 1.00 96.62 317 GLU A CA 1
ATOM 2413 C C . GLU A 1 317 ? 16.414 -12.076 -7.054 1.00 96.62 317 GLU A C 1
ATOM 2415 O O . GLU A 1 317 ? 16.283 -13.291 -6.912 1.00 96.62 317 GLU A O 1
ATOM 2420 N N . PHE A 1 318 ? 16.472 -11.516 -8.269 1.00 96.69 318 PHE A N 1
ATOM 2421 C CA . PHE A 1 318 ? 16.355 -12.277 -9.519 1.00 96.69 318 PHE A CA 1
ATOM 2422 C C . PHE A 1 318 ? 17.579 -13.155 -9.838 1.00 96.69 318 PHE A C 1
ATOM 2424 O O . PHE A 1 318 ? 17.425 -14.280 -10.312 1.00 96.69 318 PHE A O 1
ATOM 2431 N N . SER A 1 319 ? 18.802 -12.651 -9.624 1.00 97.12 319 SER A N 1
ATOM 2432 C CA . SER A 1 319 ? 20.035 -13.296 -10.124 1.00 97.12 319 SER A CA 1
ATOM 2433 C C . SER A 1 319 ? 20.916 -13.955 -9.058 1.00 97.12 319 SER A C 1
ATOM 2435 O O . SER A 1 319 ? 21.856 -14.675 -9.397 1.00 97.12 319 SER A O 1
ATOM 2437 N N . GLY A 1 320 ? 20.687 -13.666 -7.775 1.00 97.00 320 GLY A N 1
ATOM 2438 C CA . GLY A 1 320 ? 21.571 -14.033 -6.665 1.00 97.00 320 GLY A CA 1
ATOM 2439 C C . GLY A 1 320 ? 22.948 -13.348 -6.680 1.00 97.00 320 GLY A C 1
ATOM 2440 O O . GLY A 1 320 ? 23.792 -13.657 -5.835 1.00 97.00 320 GLY A O 1
ATOM 2441 N N . ASN A 1 321 ? 23.219 -12.437 -7.624 1.00 97.50 321 ASN A N 1
ATOM 2442 C CA . ASN A 1 321 ? 24.538 -11.830 -7.793 1.00 97.50 321 ASN A CA 1
ATOM 2443 C C . ASN A 1 321 ? 24.839 -10.810 -6.683 1.00 97.50 321 ASN A C 1
ATOM 2445 O O . ASN A 1 321 ? 24.270 -9.716 -6.637 1.00 97.50 321 ASN A O 1
ATOM 2449 N N . SER A 1 322 ? 25.805 -11.143 -5.823 1.00 98.06 322 SER A N 1
ATOM 2450 C CA . SER A 1 322 ? 26.225 -10.305 -4.698 1.00 98.06 322 SER A CA 1
ATOM 2451 C C . SER A 1 322 ? 26.683 -8.899 -5.087 1.00 98.06 322 SER A C 1
ATOM 2453 O O . SER A 1 322 ? 26.568 -8.006 -4.260 1.00 98.06 322 SER A O 1
ATOM 2455 N N . THR A 1 323 ? 27.148 -8.659 -6.318 1.00 97.94 323 THR A N 1
ATOM 2456 C CA . THR A 1 323 ? 27.513 -7.300 -6.753 1.00 97.94 323 THR A CA 1
ATOM 2457 C C . THR A 1 323 ? 26.318 -6.345 -6.734 1.00 97.94 323 THR A C 1
ATOM 2459 O O . THR A 1 323 ? 26.486 -5.186 -6.375 1.00 97.94 323 THR A O 1
ATOM 2462 N N . TYR A 1 324 ? 25.102 -6.804 -7.049 1.00 98.44 324 TYR A N 1
ATOM 2463 C CA . TYR A 1 324 ? 23.919 -5.935 -7.002 1.00 98.44 324 TYR A CA 1
ATOM 2464 C C . TYR A 1 324 ? 23.477 -5.661 -5.560 1.00 98.44 324 TYR A C 1
ATOM 2466 O O . TYR A 1 324 ? 23.226 -4.512 -5.203 1.00 98.44 324 TYR A O 1
ATOM 2474 N N . ARG A 1 325 ? 23.519 -6.683 -4.694 1.00 98.31 325 ARG A N 1
ATOM 2475 C CA . ARG A 1 325 ? 23.352 -6.528 -3.240 1.00 98.31 325 ARG A CA 1
ATOM 2476 C C . ARG A 1 325 ? 24.322 -5.489 -2.677 1.00 98.31 325 ARG A C 1
ATOM 2478 O O . ARG A 1 325 ? 23.922 -4.604 -1.929 1.00 98.31 325 ARG A O 1
ATOM 2485 N N . ASP A 1 326 ? 25.597 -5.607 -3.033 1.00 98.25 326 ASP A N 1
ATOM 2486 C CA . ASP A 1 326 ? 26.648 -4.743 -2.508 1.00 98.25 326 ASP A CA 1
ATOM 2487 C C . ASP A 1 326 ? 26.498 -3.312 -3.057 1.00 98.25 326 ASP A C 1
ATOM 2489 O O . ASP A 1 326 ? 26.544 -2.374 -2.267 1.00 98.25 326 ASP A O 1
ATOM 2493 N N . ASN A 1 327 ? 26.157 -3.130 -4.341 1.00 98.44 327 ASN A N 1
ATOM 2494 C CA . ASN A 1 327 ? 25.787 -1.825 -4.912 1.00 98.44 327 ASN A CA 1
ATOM 2495 C C . ASN A 1 327 ? 24.604 -1.164 -4.172 1.00 98.44 327 ASN A C 1
ATOM 2497 O O . ASN A 1 327 ? 24.652 0.036 -3.900 1.00 98.44 327 ASN A O 1
ATOM 2501 N N . ALA A 1 328 ? 23.548 -1.917 -3.837 1.00 98.31 328 ALA A N 1
ATOM 2502 C CA . ALA A 1 328 ? 22.402 -1.395 -3.085 1.00 98.31 328 ALA A CA 1
ATOM 2503 C C . ALA A 1 328 ? 22.811 -0.962 -1.663 1.00 98.31 328 ALA A C 1
ATOM 2505 O O . ALA A 1 328 ? 22.450 0.125 -1.208 1.00 98.31 328 ALA A O 1
ATOM 2506 N N . LEU A 1 329 ? 23.633 -1.766 -0.981 1.00 98.19 329 LEU A N 1
ATOM 2507 C CA . LEU A 1 329 ? 24.168 -1.439 0.343 1.00 98.19 329 LEU A CA 1
ATOM 2508 C C . LEU A 1 329 ? 25.147 -0.253 0.324 1.00 98.19 329 LEU A C 1
ATOM 2510 O O . LEU A 1 329 ? 25.196 0.504 1.291 1.00 98.19 329 LEU A O 1
ATOM 2514 N N . GLU A 1 330 ? 25.893 -0.038 -0.762 1.00 98.00 330 GLU A N 1
ATOM 2515 C CA . GLU A 1 330 ? 26.721 1.163 -0.935 1.00 98.00 330 GLU A CA 1
ATOM 2516 C C . GLU A 1 330 ? 25.875 2.445 -1.041 1.00 98.00 330 GLU A C 1
ATOM 2518 O O . GLU A 1 330 ? 26.302 3.500 -0.564 1.00 98.00 330 GLU A O 1
ATOM 2523 N N . ILE A 1 331 ? 24.658 2.369 -1.594 1.00 96.69 331 ILE A N 1
ATOM 2524 C CA . ILE A 1 331 ? 23.713 3.498 -1.607 1.00 96.69 331 ILE A CA 1
ATOM 2525 C C . ILE A 1 331 ? 23.132 3.736 -0.204 1.00 96.69 331 ILE A C 1
ATOM 2527 O O . ILE A 1 331 ? 23.068 4.884 0.237 1.00 96.69 331 ILE A O 1
ATOM 2531 N N . VAL A 1 332 ? 22.796 2.677 0.549 1.00 95.81 332 VAL A N 1
ATOM 2532 C CA . VAL A 1 332 ? 22.396 2.804 1.969 1.00 95.81 332 VAL A CA 1
ATOM 2533 C C . VAL A 1 332 ? 23.497 3.476 2.793 1.00 95.81 332 VAL A C 1
ATOM 2535 O O . VAL A 1 332 ? 23.202 4.367 3.587 1.00 95.81 332 VAL A O 1
ATOM 2538 N N . ASN A 1 333 ? 24.767 3.107 2.590 1.00 94.81 333 ASN A N 1
ATOM 2539 C CA . ASN A 1 333 ? 25.890 3.749 3.280 1.00 94.81 333 ASN A CA 1
ATOM 2540 C C . ASN A 1 333 ? 25.973 5.250 2.962 1.00 94.81 333 ASN A C 1
ATOM 2542 O O . ASN A 1 333 ? 26.178 6.041 3.880 1.00 94.81 333 ASN A O 1
ATOM 2546 N N . TRP A 1 334 ? 25.775 5.647 1.699 1.00 92.94 334 TRP A N 1
ATOM 2547 C CA . TRP A 1 334 ? 25.800 7.056 1.290 1.00 92.94 334 TRP A CA 1
ATOM 2548 C C . TRP A 1 334 ? 24.640 7.864 1.898 1.00 92.94 334 TRP A C 1
ATOM 2550 O O . TRP A 1 334 ? 24.852 8.929 2.483 1.00 92.94 334 TRP A O 1
ATOM 2560 N N . LEU A 1 335 ? 23.418 7.321 1.846 1.00 91.19 335 LEU A N 1
ATOM 2561 C CA . LEU A 1 335 ? 22.247 7.906 2.510 1.00 91.19 335 LEU A CA 1
ATOM 2562 C C . LEU A 1 335 ? 22.447 8.000 4.035 1.00 91.19 335 LEU A C 1
ATOM 2564 O O . LEU A 1 335 ? 21.975 8.943 4.669 1.00 91.19 335 LEU A O 1
ATOM 2568 N N . ASN A 1 336 ? 23.168 7.053 4.643 1.00 90.31 336 ASN A N 1
ATOM 2569 C CA . ASN A 1 336 ? 23.471 7.080 6.071 1.00 90.31 336 ASN A CA 1
ATOM 2570 C C . ASN A 1 336 ? 24.525 8.140 6.441 1.00 90.31 336 ASN A C 1
ATOM 2572 O O . ASN A 1 336 ? 24.318 8.888 7.396 1.00 90.31 336 ASN A O 1
ATOM 2576 N N . GLY A 1 337 ? 25.624 8.212 5.682 1.00 84.38 337 GLY A N 1
ATOM 2577 C CA . GLY A 1 337 ? 26.756 9.129 5.892 1.00 84.38 337 GLY A CA 1
ATOM 2578 C C . GLY A 1 337 ? 26.479 10.595 5.540 1.00 84.38 337 GLY A C 1
ATOM 2579 O O . GLY A 1 337 ? 27.336 11.452 5.735 1.00 84.38 337 GLY A O 1
ATOM 2580 N N . THR A 1 338 ? 25.285 10.905 5.036 1.00 79.06 338 THR A N 1
ATOM 2581 C CA . THR A 1 338 ? 24.862 12.279 4.755 1.00 79.06 338 THR A CA 1
ATOM 2582 C C . THR A 1 338 ? 24.423 12.976 6.054 1.00 79.06 338 THR A C 1
ATOM 2584 O O . THR A 1 338 ? 23.320 12.741 6.544 1.00 79.06 338 THR A O 1
ATOM 2587 N N . ASP A 1 339 ? 25.290 13.824 6.622 1.00 68.31 339 ASP A N 1
ATOM 2588 C CA . ASP A 1 339 ? 25.128 14.416 7.969 1.00 68.31 339 ASP A CA 1
ATOM 2589 C C . ASP A 1 339 ? 23.899 15.331 8.145 1.00 68.31 339 ASP A C 1
ATOM 2591 O O . ASP A 1 339 ? 23.277 15.333 9.210 1.00 68.31 339 ASP A O 1
ATOM 2595 N N . ASN A 1 340 ? 23.532 16.131 7.134 1.00 69.69 340 ASN A N 1
ATOM 2596 C CA . ASN A 1 340 ? 22.327 16.962 7.212 1.00 69.69 340 ASN A CA 1
ATOM 2597 C C . ASN A 1 340 ? 21.087 16.073 7.067 1.00 69.69 340 ASN A C 1
ATOM 2599 O O . ASN A 1 340 ? 20.816 15.552 5.984 1.00 69.69 340 ASN A O 1
ATOM 2603 N N . PHE A 1 341 ? 20.309 15.968 8.146 1.00 66.69 341 PHE A N 1
ATOM 2604 C CA . PHE A 1 341 ? 19.092 15.165 8.203 1.00 66.69 341 PHE A CA 1
ATOM 2605 C C . PHE A 1 341 ? 18.141 15.469 7.039 1.00 66.69 341 PHE A C 1
ATOM 2607 O O . PHE A 1 341 ? 17.690 14.523 6.411 1.00 66.69 341 PHE A O 1
ATOM 2614 N N . GLN A 1 342 ? 17.930 16.738 6.656 1.00 64.69 342 GLN A N 1
ATOM 2615 C CA . GLN A 1 342 ? 17.027 17.116 5.552 1.00 64.69 342 GLN A CA 1
ATOM 2616 C C . GLN A 1 342 ? 17.430 16.527 4.187 1.00 64.69 342 GLN A C 1
ATOM 2618 O O . GLN A 1 342 ? 16.559 16.212 3.381 1.00 64.69 342 GLN A O 1
ATOM 2623 N N . PHE A 1 343 ? 18.717 16.279 3.922 1.00 66.25 343 PHE A N 1
ATOM 2624 C CA . PHE A 1 343 ? 19.119 15.584 2.690 1.00 66.25 343 PHE A CA 1
ATOM 2625 C C . PHE A 1 343 ? 18.692 14.110 2.669 1.00 66.25 343 PHE A C 1
ATOM 2627 O O . PHE A 1 343 ? 18.573 13.536 1.595 1.00 66.25 343 PHE A O 1
ATOM 2634 N N . LYS A 1 344 ? 18.397 13.493 3.821 1.00 68.06 344 LYS A N 1
ATOM 2635 C CA . LYS A 1 344 ? 17.789 12.151 3.874 1.00 68.06 344 LYS A CA 1
ATOM 2636 C C . LYS A 1 344 ? 16.291 12.167 3.505 1.00 68.06 344 LYS A C 1
ATOM 2638 O O . LYS A 1 344 ? 15.720 11.103 3.289 1.00 68.06 344 LYS A O 1
ATOM 2643 N N . PHE A 1 345 ? 15.679 13.354 3.406 1.00 62.09 345 PHE A N 1
ATOM 2644 C CA . PHE A 1 345 ? 14.277 13.588 3.019 1.00 62.09 345 PHE A CA 1
ATOM 2645 C C . PHE A 1 345 ? 14.155 14.051 1.564 1.00 62.09 345 PHE A C 1
ATOM 2647 O O . PHE A 1 345 ? 13.129 13.810 0.934 1.00 62.09 345 PHE A O 1
ATOM 2654 N N . HIS A 1 346 ? 15.167 14.760 1.057 1.00 59.53 346 HIS A N 1
ATOM 2655 C CA . HIS A 1 346 ? 15.025 15.637 -0.103 1.00 59.53 346 HIS A CA 1
ATOM 2656 C C . HIS A 1 346 ? 16.284 15.673 -0.997 1.00 59.53 346 HIS A C 1
ATOM 2658 O O . HIS A 1 346 ? 17.284 14.997 -0.751 1.00 59.53 346 HIS A O 1
ATOM 2664 N N . PHE A 1 347 ? 16.219 16.459 -2.071 1.00 53.59 347 PHE A N 1
ATOM 2665 C CA . PHE A 1 347 ? 17.309 16.744 -2.998 1.00 53.59 347 PHE A CA 1
ATOM 2666 C C . PHE A 1 347 ? 18.559 17.320 -2.321 1.00 53.59 347 PHE A C 1
ATOM 2668 O O . PHE A 1 347 ? 18.497 18.031 -1.319 1.00 53.59 347 PHE A O 1
ATOM 2675 N N . SER A 1 348 ? 19.710 17.090 -2.953 1.00 46.31 348 SER A N 1
ATOM 2676 C CA . SER A 1 348 ? 20.977 17.751 -2.648 1.00 46.31 348 SER A CA 1
ATOM 2677 C C . SER A 1 348 ? 21.441 18.576 -3.851 1.00 46.31 348 SER A C 1
ATOM 2679 O O . SER A 1 348 ? 22.181 18.089 -4.714 1.00 46.31 348 SER A O 1
ATOM 2681 N N . TYR A 1 349 ? 21.041 19.852 -3.892 1.00 47.81 349 TYR A N 1
ATOM 2682 C CA . TYR A 1 349 ? 21.654 20.857 -4.765 1.00 47.81 349 TYR A CA 1
ATOM 2683 C C . TYR A 1 349 ? 23.048 21.212 -4.230 1.00 47.81 349 TYR A C 1
ATOM 2685 O O . TYR A 1 349 ? 23.226 22.148 -3.458 1.00 47.81 349 TYR A O 1
ATOM 2693 N N . ILE A 1 350 ? 24.046 20.411 -4.615 1.00 47.38 350 ILE A N 1
ATOM 2694 C CA . ILE A 1 350 ? 25.463 20.669 -4.329 1.00 47.38 350 ILE A CA 1
ATOM 2695 C C . ILE A 1 350 ? 26.103 21.239 -5.593 1.00 47.38 350 ILE A C 1
ATOM 2697 O O . ILE A 1 350 ? 26.768 20.529 -6.348 1.00 47.38 350 ILE A O 1
ATOM 2701 N N . VAL A 1 351 ? 25.917 22.538 -5.822 1.00 48.03 351 VAL A N 1
ATOM 2702 C CA . VAL A 1 351 ? 26.665 23.267 -6.852 1.00 48.03 351 VAL A CA 1
ATOM 2703 C C . VAL A 1 351 ? 27.917 23.862 -6.216 1.00 48.03 351 VAL A C 1
ATOM 2705 O O . VAL A 1 351 ? 27.858 24.591 -5.234 1.00 48.03 351 VAL A O 1
ATOM 2708 N N . ASN A 1 352 ? 29.085 23.517 -6.763 1.00 50.50 352 ASN A N 1
ATOM 2709 C CA . ASN A 1 352 ? 30.409 23.983 -6.315 1.00 50.50 352 ASN A CA 1
ATOM 2710 C C . ASN A 1 352 ? 30.783 23.705 -4.839 1.00 50.50 352 ASN A C 1
ATOM 2712 O O . ASN A 1 352 ? 31.822 24.176 -4.377 1.00 50.50 352 ASN A O 1
ATOM 2716 N N . GLY A 1 353 ? 30.000 22.901 -4.114 1.00 52.97 353 GLY A N 1
ATOM 2717 C CA . GLY A 1 353 ? 30.300 22.483 -2.742 1.00 52.97 353 GLY A CA 1
ATOM 2718 C C . GLY A 1 353 ? 29.769 23.404 -1.640 1.00 52.97 353 GLY A C 1
ATOM 2719 O O . GLY A 1 353 ? 30.047 23.131 -0.473 1.00 52.97 353 GLY A O 1
ATOM 2720 N N . SER A 1 354 ? 28.998 24.448 -1.967 1.00 51.69 354 SER A N 1
ATOM 2721 C CA . SER A 1 354 ? 28.091 25.057 -0.990 1.00 51.69 354 SER A CA 1
ATOM 2722 C C . SER A 1 354 ? 26.760 24.306 -0.970 1.00 51.69 354 SER A C 1
ATOM 2724 O O . SER A 1 354 ? 26.307 23.762 -1.978 1.00 51.69 354 SER A O 1
ATOM 2726 N N . VAL A 1 355 ? 26.152 24.262 0.214 1.00 55.66 355 VAL A N 1
ATOM 2727 C CA . VAL A 1 355 ? 24.717 24.033 0.360 1.00 55.66 355 VAL A CA 1
ATOM 2728 C C . VAL A 1 355 ? 24.106 25.422 0.416 1.00 55.66 355 VAL A C 1
ATOM 2730 O O . VAL A 1 355 ? 24.075 26.041 1.480 1.00 55.66 355 VAL A O 1
ATOM 2733 N N . ASP A 1 356 ? 23.728 25.942 -0.747 1.00 53.38 356 ASP A N 1
ATOM 2734 C CA . ASP A 1 356 ? 22.910 27.150 -0.809 1.00 53.38 356 ASP A CA 1
ATOM 2735 C C . ASP A 1 356 ? 21.511 26.817 -0.251 1.00 53.38 356 ASP A C 1
ATOM 2737 O O . ASP A 1 356 ? 21.124 25.645 -0.200 1.00 53.38 356 ASP A O 1
ATOM 2741 N N . GLU A 1 357 ? 20.788 27.825 0.242 1.00 51.88 357 GLU A N 1
ATOM 2742 C CA . GLU A 1 357 ? 19.543 27.630 0.999 1.00 51.88 357 GLU A CA 1
ATOM 2743 C C . GLU A 1 357 ? 18.525 26.811 0.186 1.00 51.88 357 GLU A C 1
ATOM 2745 O O . GLU A 1 357 ? 18.033 27.261 -0.850 1.00 51.88 357 GLU A O 1
ATOM 2750 N N . LEU A 1 358 ? 18.240 25.589 0.655 1.00 53.78 358 LEU A N 1
ATOM 2751 C CA . LEU A 1 358 ? 17.197 24.745 0.081 1.00 53.78 358 LEU A CA 1
ATOM 2752 C C . LEU A 1 358 ? 15.856 25.470 0.198 1.00 53.78 358 LEU A C 1
ATOM 2754 O O . LEU A 1 358 ? 15.549 26.051 1.241 1.00 53.78 358 LEU A O 1
ATOM 2758 N N . ASP A 1 359 ? 15.042 25.369 -0.849 1.00 57.47 359 ASP A N 1
ATOM 2759 C CA . ASP A 1 359 ? 13.614 25.633 -0.729 1.00 57.47 359 ASP A CA 1
ATOM 2760 C C . ASP A 1 359 ? 13.062 24.731 0.386 1.00 57.47 359 ASP A C 1
ATOM 2762 O O . ASP A 1 359 ? 13.354 23.534 0.426 1.00 57.47 359 ASP A O 1
ATOM 2766 N N . GLU A 1 360 ? 12.305 25.300 1.325 1.00 60.56 360 GLU A N 1
ATOM 2767 C CA . GLU A 1 360 ? 11.736 24.512 2.419 1.00 60.56 360 GLU A CA 1
ATOM 2768 C C . GLU A 1 360 ? 10.711 23.485 1.899 1.00 60.56 360 GLU A C 1
ATOM 2770 O O . GLU A 1 360 ? 10.368 22.570 2.645 1.00 60.56 360 GLU A O 1
ATOM 2775 N N . THR A 1 361 ? 10.223 23.620 0.653 1.00 64.44 361 THR A N 1
ATOM 2776 C CA . THR A 1 361 ? 9.193 22.753 0.059 1.00 64.44 361 THR A CA 1
ATOM 2777 C C . THR A 1 361 ? 9.702 21.380 -0.400 1.00 64.44 361 THR A C 1
ATOM 2779 O O . THR A 1 361 ? 10.441 21.255 -1.373 1.00 64.44 361 THR A O 1
ATOM 2782 N N . PHE A 1 362 ? 9.231 20.312 0.256 1.00 71.50 362 PHE A N 1
ATOM 2783 C CA . PHE A 1 362 ? 9.505 18.919 -0.132 1.00 71.50 362 PHE A CA 1
ATOM 2784 C C . PHE A 1 362 ? 8.242 18.049 -0.235 1.00 71.50 362 PHE A C 1
ATOM 2786 O O . PHE A 1 362 ? 7.285 18.231 0.516 1.00 71.50 362 PHE A O 1
ATOM 2793 N N . GLU A 1 363 ? 8.266 17.098 -1.177 1.00 79.00 363 GLU A N 1
ATOM 2794 C CA . GLU A 1 363 ? 7.179 16.157 -1.491 1.00 79.00 363 GLU A CA 1
ATOM 2795 C C . GLU A 1 363 ? 7.097 15.003 -0.467 1.00 79.00 363 GLU A C 1
ATOM 2797 O O . GLU A 1 363 ? 8.123 14.444 -0.060 1.00 79.00 363 GLU A O 1
ATOM 2802 N N . LEU A 1 364 ? 5.884 14.562 -0.114 1.00 83.12 364 LEU A N 1
ATOM 2803 C CA . LEU A 1 364 ? 5.655 13.411 0.777 1.00 83.12 364 LEU A CA 1
ATOM 2804 C C . LEU A 1 364 ? 5.276 12.103 0.047 1.00 83.12 364 LEU A C 1
ATOM 2806 O O . LEU A 1 364 ? 5.350 11.031 0.652 1.00 83.12 364 LEU A O 1
ATOM 2810 N N . GLY A 1 365 ? 4.897 12.161 -1.235 1.00 82.44 365 GLY A N 1
ATOM 2811 C CA . GLY A 1 365 ? 4.453 11.009 -2.041 1.00 82.44 365 GLY A CA 1
ATOM 2812 C C . GLY A 1 365 ? 5.500 9.916 -2.299 1.00 82.44 365 GLY A C 1
ATOM 2813 O O . GLY A 1 365 ? 6.681 10.079 -1.999 1.00 82.44 365 GLY A O 1
ATOM 2814 N N . TYR A 1 366 ? 5.074 8.782 -2.873 1.00 85.88 366 TYR A N 1
ATOM 2815 C CA . TYR A 1 366 ? 5.954 7.628 -3.119 1.00 85.88 366 TYR A CA 1
ATOM 2816 C C . TYR A 1 366 ? 7.064 7.909 -4.138 1.00 85.88 366 TYR A C 1
ATOM 2818 O O . TYR A 1 366 ? 8.231 7.638 -3.873 1.00 85.88 366 TYR A O 1
ATOM 2826 N N . THR A 1 367 ? 6.712 8.422 -5.315 1.00 84.06 367 THR A N 1
ATOM 2827 C CA . THR A 1 367 ? 7.633 8.459 -6.457 1.00 84.06 367 THR A CA 1
ATOM 2828 C C . THR A 1 367 ? 8.638 9.596 -6.286 1.00 84.06 367 THR A C 1
ATOM 2830 O O . THR A 1 367 ? 9.844 9.363 -6.327 1.00 84.06 367 THR A O 1
ATOM 2833 N N . TYR A 1 368 ? 8.169 10.810 -6.004 1.00 81.31 368 TYR A N 1
ATOM 2834 C CA . TYR A 1 368 ? 9.029 11.999 -5.912 1.00 81.31 368 TYR A CA 1
ATOM 2835 C C . TYR A 1 368 ? 9.431 12.366 -4.472 1.00 81.31 368 TYR A C 1
ATOM 2837 O O . TYR A 1 368 ? 10.436 13.040 -4.268 1.00 81.31 368 TYR A O 1
ATOM 2845 N N . GLY A 1 369 ? 8.696 11.883 -3.466 1.00 84.75 369 GLY A N 1
ATOM 2846 C CA . GLY A 1 369 ? 8.899 12.245 -2.064 1.00 84.75 369 GLY A CA 1
ATOM 2847 C C . GLY A 1 369 ? 9.654 11.230 -1.208 1.00 84.75 369 GLY A C 1
ATOM 2848 O O . GLY A 1 369 ? 10.103 10.169 -1.655 1.00 84.75 369 GLY A O 1
ATOM 2849 N N . ILE A 1 370 ? 9.752 11.565 0.081 1.00 86.94 370 ILE A N 1
ATOM 2850 C CA . ILE A 1 370 ? 10.413 10.756 1.118 1.00 86.94 370 ILE A CA 1
ATOM 2851 C C . ILE A 1 370 ? 9.847 9.330 1.239 1.00 86.94 370 ILE A C 1
ATOM 2853 O O . ILE A 1 370 ? 10.583 8.403 1.582 1.00 86.94 370 ILE A O 1
ATOM 2857 N N . THR A 1 371 ? 8.568 9.109 0.931 1.00 89.38 371 THR A N 1
ATOM 2858 C CA . THR A 1 371 ? 7.938 7.786 1.058 1.00 89.38 371 THR A CA 1
ATOM 2859 C C . THR A 1 371 ? 8.662 6.713 0.233 1.00 89.38 371 THR A C 1
ATOM 2861 O O . THR A 1 371 ? 8.890 5.610 0.734 1.00 89.38 371 THR A O 1
ATOM 2864 N N . GLY A 1 372 ? 9.109 7.023 -0.988 1.00 91.19 372 GLY A N 1
ATOM 2865 C CA . GLY A 1 372 ? 9.887 6.081 -1.802 1.00 91.19 372 GLY A CA 1
ATOM 2866 C C . GLY A 1 372 ? 11.254 5.741 -1.201 1.00 91.19 372 GLY A C 1
ATOM 2867 O O . GLY A 1 372 ? 11.738 4.617 -1.352 1.00 91.19 372 GLY A O 1
ATOM 2868 N N . VAL A 1 373 ? 11.853 6.681 -0.462 1.00 92.31 373 VAL A N 1
ATOM 2869 C CA . VAL A 1 373 ? 13.107 6.490 0.289 1.00 92.31 373 VAL A CA 1
ATOM 2870 C C . VAL A 1 373 ? 12.867 5.552 1.474 1.00 92.31 373 VAL A C 1
ATOM 2872 O O . VAL A 1 373 ? 13.588 4.567 1.634 1.00 92.31 373 VAL A O 1
ATOM 2875 N N . ILE A 1 374 ? 11.804 5.800 2.251 1.00 93.00 374 ILE A N 1
ATOM 2876 C CA . ILE A 1 374 ? 11.364 4.942 3.365 1.00 93.00 374 ILE A CA 1
ATOM 2877 C C . ILE A 1 374 ? 11.130 3.509 2.878 1.00 93.00 374 ILE A C 1
ATOM 2879 O O . ILE A 1 374 ? 11.679 2.579 3.473 1.00 93.00 374 ILE A O 1
ATOM 2883 N N . GLN A 1 375 ? 10.370 3.326 1.791 1.00 93.12 375 GLN A N 1
ATOM 2884 C CA . GLN A 1 375 ? 10.094 2.007 1.215 1.00 93.12 375 GLN A CA 1
ATOM 2885 C C . GLN A 1 375 ? 11.371 1.304 0.754 1.00 93.12 375 GLN A C 1
ATOM 2887 O O . GLN A 1 375 ? 11.575 0.137 1.072 1.00 93.12 375 GLN A O 1
ATOM 2892 N N . THR A 1 376 ? 12.236 1.998 0.013 1.00 95.56 376 THR A N 1
ATOM 2893 C CA . THR A 1 376 ? 13.479 1.415 -0.514 1.00 95.56 376 THR A CA 1
ATOM 2894 C C . THR A 1 376 ? 14.372 0.924 0.627 1.00 95.56 376 THR A C 1
ATOM 2896 O O . THR A 1 376 ? 14.864 -0.203 0.600 1.00 95.56 376 THR A O 1
ATOM 2899 N N . LEU A 1 377 ? 14.542 1.745 1.668 1.00 95.50 377 LEU A N 1
ATOM 2900 C CA . LEU A 1 377 ? 15.312 1.386 2.859 1.00 95.50 377 LEU A CA 1
ATOM 2901 C C . LEU A 1 377 ? 14.663 0.239 3.650 1.00 95.50 377 LEU A C 1
ATOM 2903 O O . LEU A 1 377 ? 15.379 -0.605 4.185 1.00 95.50 377 LEU A O 1
ATOM 2907 N N . PHE A 1 378 ? 13.330 0.166 3.692 1.00 93.94 378 PHE A N 1
ATOM 2908 C CA . PHE A 1 378 ? 12.611 -0.948 4.309 1.00 93.94 378 PHE A CA 1
ATOM 2909 C C . PHE A 1 378 ? 12.832 -2.259 3.542 1.00 93.94 378 PHE A C 1
ATOM 2911 O O . PHE A 1 378 ? 13.282 -3.238 4.132 1.00 93.94 378 PHE A O 1
ATOM 2918 N N . ASN A 1 379 ? 12.617 -2.257 2.223 1.00 94.88 379 ASN A N 1
ATOM 2919 C CA . ASN A 1 379 ? 12.790 -3.425 1.357 1.00 94.88 379 ASN A CA 1
ATOM 2920 C C . ASN A 1 379 ? 14.229 -3.970 1.422 1.00 94.88 379 ASN A C 1
ATOM 2922 O O . ASN A 1 379 ? 14.440 -5.163 1.626 1.00 94.88 379 ASN A O 1
ATOM 2926 N N . ILE A 1 380 ? 15.233 -3.088 1.318 1.00 97.06 380 ILE A N 1
ATOM 2927 C CA . ILE A 1 380 ? 16.653 -3.455 1.465 1.00 97.06 380 ILE A CA 1
ATOM 2928 C C . ILE A 1 380 ? 16.944 -3.964 2.886 1.00 97.06 380 ILE A C 1
ATOM 2930 O O . ILE A 1 380 ? 17.748 -4.880 3.072 1.00 97.06 380 ILE A O 1
ATOM 2934 N N . GLY A 1 381 ? 16.294 -3.377 3.890 1.00 94.88 381 GLY A N 1
ATOM 2935 C CA . GLY A 1 381 ? 16.391 -3.772 5.287 1.00 94.88 381 GLY A CA 1
ATOM 2936 C C . GLY A 1 381 ? 15.915 -5.199 5.548 1.00 94.88 381 GLY A C 1
ATOM 2937 O O . GLY A 1 381 ? 16.670 -5.985 6.118 1.00 94.88 381 GLY A O 1
ATOM 2938 N N . GLU A 1 382 ? 14.718 -5.553 5.086 1.00 91.81 382 GLU A N 1
ATOM 2939 C CA . GLU A 1 382 ? 14.149 -6.896 5.239 1.00 91.81 382 GLU A CA 1
ATOM 2940 C C . GLU A 1 382 ? 14.900 -7.922 4.374 1.00 91.81 382 GLU A C 1
ATOM 2942 O O . GLU A 1 382 ? 15.539 -8.834 4.910 1.00 91.81 382 GLU A O 1
ATOM 2947 N N . SER A 1 383 ? 14.908 -7.743 3.044 1.00 94.31 383 SER A N 1
ATOM 2948 C CA . SER A 1 383 ? 15.453 -8.723 2.087 1.00 94.31 383 SER A CA 1
ATOM 2949 C C . SER A 1 383 ? 16.940 -9.028 2.300 1.00 94.31 383 SER A C 1
ATOM 2951 O O . SER A 1 383 ? 17.392 -10.133 1.995 1.00 94.31 383 SER A O 1
ATOM 2953 N N . LEU A 1 384 ? 17.721 -8.075 2.829 1.00 96.56 384 LEU A N 1
ATOM 2954 C CA . LEU A 1 384 ? 19.151 -8.261 3.118 1.00 96.56 384 LEU A CA 1
ATOM 2955 C C . LEU A 1 384 ? 19.474 -8.389 4.616 1.00 96.56 384 LEU A C 1
ATOM 2957 O O . LEU A 1 384 ? 20.654 -8.461 4.970 1.00 96.56 384 LEU A O 1
ATOM 2961 N N . SER A 1 385 ? 18.465 -8.390 5.498 1.00 93.75 385 SER A N 1
ATOM 2962 C CA . SER A 1 385 ? 18.635 -8.320 6.961 1.00 93.75 385 SER A CA 1
ATOM 2963 C C . SER A 1 385 ? 19.527 -7.147 7.419 1.00 93.75 385 SER A C 1
ATOM 2965 O O . SER A 1 385 ? 20.344 -7.278 8.337 1.00 93.75 385 SER A O 1
ATOM 2967 N N . ASN A 1 386 ? 19.417 -5.990 6.756 1.00 95.31 386 ASN A N 1
ATOM 2968 C CA . ASN A 1 386 ? 20.258 -4.825 7.008 1.00 95.31 386 ASN A CA 1
ATOM 2969 C C . ASN A 1 386 ? 19.650 -3.892 8.071 1.00 95.31 386 ASN A C 1
ATOM 2971 O O . ASN A 1 386 ? 18.786 -3.062 7.787 1.00 95.31 386 ASN A O 1
ATOM 2975 N N . SER A 1 387 ? 20.160 -3.983 9.300 1.00 94.06 387 SER A N 1
ATOM 2976 C CA . SER A 1 387 ? 19.676 -3.184 10.433 1.00 94.06 387 SER A CA 1
ATOM 2977 C C . SER A 1 387 ? 19.850 -1.668 10.268 1.00 94.06 387 SER A C 1
ATOM 2979 O O . SER A 1 387 ? 19.051 -0.920 10.825 1.00 94.06 387 SER A O 1
ATOM 2981 N N . THR A 1 388 ? 20.840 -1.199 9.499 1.00 94.56 388 THR A N 1
ATOM 2982 C CA . THR A 1 388 ? 21.017 0.236 9.208 1.00 94.56 388 THR A CA 1
ATOM 2983 C C . THR A 1 388 ? 19.877 0.756 8.336 1.00 94.56 388 THR A C 1
ATOM 2985 O O . THR A 1 388 ? 19.273 1.772 8.669 1.00 94.56 388 THR A O 1
ATOM 2988 N N . ALA A 1 389 ? 19.534 0.039 7.262 1.00 94.12 389 ALA A N 1
ATOM 2989 C CA . ALA A 1 389 ? 18.441 0.410 6.368 1.00 94.12 389 ALA A CA 1
ATOM 2990 C C . ALA A 1 389 ? 17.080 0.380 7.092 1.00 94.12 389 ALA A C 1
ATOM 2992 O O . ALA A 1 389 ? 16.321 1.342 6.994 1.00 94.12 389 ALA A O 1
ATOM 2993 N N . LEU A 1 390 ? 16.820 -0.646 7.917 1.00 90.88 390 LEU A N 1
ATOM 2994 C CA . LEU A 1 390 ? 15.619 -0.709 8.765 1.00 90.88 390 LEU A CA 1
ATOM 2995 C C . LEU A 1 390 ? 15.533 0.461 9.757 1.00 90.88 390 LEU A C 1
ATOM 2997 O O . LEU A 1 390 ? 14.479 1.085 9.884 1.00 90.88 390 LEU A O 1
ATOM 3001 N N . GLN A 1 391 ? 16.633 0.784 10.444 1.00 90.06 391 GLN A N 1
ATOM 3002 C CA . GLN A 1 391 ? 16.668 1.889 11.403 1.00 90.06 391 GLN A CA 1
ATOM 3003 C C . GLN A 1 391 ? 16.440 3.241 10.712 1.00 90.06 391 GLN A C 1
ATOM 3005 O O . GLN A 1 391 ? 15.632 4.030 11.193 1.00 90.06 391 GLN A O 1
ATOM 3010 N N . MET A 1 392 ? 17.077 3.487 9.563 1.00 91.25 392 MET A N 1
ATOM 3011 C CA . MET A 1 392 ? 16.867 4.710 8.780 1.00 91.25 392 MET A CA 1
ATOM 3012 C C . MET A 1 392 ? 15.440 4.810 8.239 1.00 91.25 392 MET A C 1
ATOM 3014 O O . MET A 1 392 ? 14.826 5.866 8.342 1.00 91.25 392 MET A O 1
ATOM 3018 N N . SER A 1 393 ? 14.891 3.717 7.698 1.00 90.94 393 SER A N 1
ATOM 3019 C CA . SER A 1 393 ? 13.502 3.670 7.228 1.00 90.94 393 SER A CA 1
ATOM 3020 C C . SER A 1 393 ? 12.528 4.041 8.350 1.00 90.94 393 SER A C 1
ATOM 3022 O O . SER A 1 393 ? 11.647 4.881 8.162 1.00 90.94 393 SER A O 1
ATOM 3024 N N . LYS A 1 394 ? 12.750 3.499 9.555 1.00 86.56 394 LYS A N 1
ATOM 3025 C CA . LYS A 1 394 ? 11.972 3.842 10.747 1.00 86.56 394 LYS A CA 1
ATOM 3026 C C . LYS A 1 394 ? 12.139 5.307 11.163 1.00 86.56 394 LYS A C 1
ATOM 3028 O O . LYS A 1 394 ? 11.138 5.951 11.447 1.00 86.56 394 LYS A O 1
ATOM 3033 N N . GLU A 1 395 ? 13.362 5.833 11.218 1.00 87.38 395 GLU A N 1
ATOM 3034 C CA . GLU A 1 395 ? 13.626 7.233 11.596 1.00 87.38 395 GLU A CA 1
ATOM 3035 C C . GLU A 1 395 ? 12.950 8.222 10.638 1.00 87.38 395 GLU A C 1
ATOM 3037 O O . GLU A 1 395 ? 12.309 9.175 11.081 1.00 87.38 395 GLU A O 1
ATOM 3042 N N . LEU A 1 396 ? 13.033 7.954 9.333 1.00 87.44 396 LEU A N 1
ATOM 3043 C CA . LEU A 1 396 ? 12.364 8.728 8.291 1.00 87.44 396 LEU A CA 1
ATOM 3044 C C . LEU A 1 396 ? 10.833 8.613 8.384 1.00 87.44 396 LEU A C 1
ATOM 3046 O O . LEU A 1 396 ? 10.140 9.619 8.253 1.00 87.44 396 LEU A O 1
ATOM 3050 N N . ALA A 1 397 ? 10.292 7.427 8.683 1.00 86.88 397 ALA A N 1
ATOM 3051 C CA . ALA A 1 397 ? 8.860 7.234 8.910 1.00 86.88 397 ALA A CA 1
ATOM 3052 C C . ALA A 1 397 ? 8.350 7.944 10.180 1.00 86.88 397 ALA A C 1
ATOM 3054 O O . ALA A 1 397 ? 7.294 8.574 10.147 1.00 86.88 397 ALA A O 1
ATOM 3055 N N . ASP A 1 398 ? 9.088 7.885 11.294 1.00 83.88 398 ASP A N 1
ATOM 3056 C CA . ASP A 1 398 ? 8.732 8.581 12.539 1.00 83.88 398 ASP A CA 1
ATOM 3057 C C . ASP A 1 398 ? 8.839 10.112 12.413 1.00 83.88 398 ASP A C 1
ATOM 3059 O O . ASP A 1 398 ? 8.122 10.812 13.126 1.00 83.88 398 ASP A O 1
ATOM 3063 N N . GLU A 1 399 ? 9.662 10.655 11.506 1.00 83.81 399 GLU A N 1
ATOM 3064 C CA . GLU A 1 399 ? 9.620 12.082 11.149 1.00 83.81 399 GLU A CA 1
ATOM 3065 C C . GLU A 1 399 ? 8.474 12.406 10.182 1.00 83.81 399 GLU A C 1
ATOM 3067 O O . GLU A 1 399 ? 7.751 13.373 10.412 1.00 83.81 399 GLU A O 1
ATOM 3072 N N . LEU A 1 400 ? 8.237 11.574 9.158 1.00 83.75 400 LEU A N 1
ATOM 3073 C CA . LEU A 1 400 ? 7.099 11.724 8.246 1.00 83.75 400 LEU A CA 1
ATOM 3074 C C . LEU A 1 400 ? 5.788 11.821 9.038 1.00 83.75 400 LEU A C 1
ATOM 3076 O O . LEU A 1 400 ? 5.012 12.750 8.821 1.00 83.75 400 LEU A O 1
ATOM 3080 N N . TYR A 1 401 ? 5.592 10.963 10.046 1.00 79.69 401 TYR A N 1
ATOM 3081 C CA . TYR A 1 401 ? 4.449 11.030 10.963 1.00 79.69 401 TYR A CA 1
ATOM 3082 C C . TYR A 1 401 ? 4.281 12.378 11.692 1.00 79.69 401 TYR A C 1
ATOM 3084 O O . TYR A 1 401 ? 3.148 12.723 12.019 1.00 79.69 401 TYR A O 1
ATOM 3092 N N . LYS A 1 402 ? 5.347 13.155 11.935 1.00 81.44 402 LYS A N 1
ATOM 3093 C CA . LYS A 1 402 ? 5.268 14.482 12.588 1.00 81.44 402 LYS A CA 1
ATOM 3094 C C . LYS A 1 402 ? 4.798 15.589 11.642 1.00 81.44 402 LYS A C 1
ATOM 3096 O O . LYS A 1 402 ? 4.320 16.613 12.119 1.00 81.44 402 LYS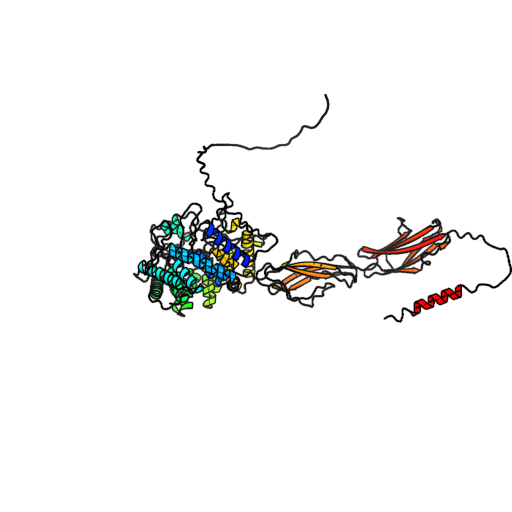 A O 1
ATOM 3101 N N . SER A 1 403 ? 4.904 15.388 10.325 1.00 76.31 403 SER A N 1
ATOM 3102 C CA . SER A 1 403 ? 4.299 16.286 9.326 1.00 76.31 403 SER A CA 1
ATOM 3103 C C . SER A 1 403 ? 2.771 16.133 9.236 1.00 76.31 403 SER A C 1
ATOM 3105 O O . SER A 1 403 ? 2.080 17.023 8.737 1.00 76.31 403 SER A O 1
ATOM 3107 N N . GLY A 1 404 ? 2.233 15.018 9.744 1.00 76.94 404 GLY A N 1
ATOM 3108 C CA . GLY A 1 404 ? 0.803 14.740 9.780 1.00 76.94 404 GLY A CA 1
ATOM 3109 C C . GLY A 1 404 ? 0.070 15.587 10.823 1.00 76.94 404 GLY A C 1
ATOM 3110 O O . GLY A 1 404 ? 0.397 15.571 12.007 1.00 76.94 404 GLY A O 1
ATOM 3111 N N . THR A 1 405 ? -0.979 16.288 10.398 1.00 74.31 405 THR A N 1
ATOM 3112 C CA . THR A 1 405 ? -1.900 16.996 11.296 1.00 74.31 405 THR A CA 1
ATOM 3113 C C . THR A 1 405 ? -2.991 16.039 11.772 1.00 74.31 405 THR A C 1
ATOM 3115 O O . THR A 1 405 ? -3.854 15.629 10.992 1.00 74.31 405 THR A O 1
ATOM 3118 N N . GLU A 1 406 ? -2.966 15.679 13.056 1.00 75.44 406 GLU A N 1
ATOM 3119 C CA . GLU A 1 406 ? -3.999 14.847 13.680 1.00 75.44 406 GLU A CA 1
ATOM 3120 C C . GLU A 1 406 ? -5.223 15.681 14.093 1.00 75.44 406 GLU A C 1
ATOM 3122 O O . GLU A 1 406 ? -5.134 16.585 14.927 1.00 75.44 406 GLU A O 1
ATOM 3127 N N . ASN A 1 407 ? -6.394 15.349 13.546 1.00 70.44 407 ASN A N 1
ATOM 3128 C CA . ASN A 1 407 ? -7.669 15.874 14.018 1.00 70.44 407 ASN A CA 1
ATOM 3129 C C . ASN A 1 407 ? -8.220 14.951 15.111 1.00 70.44 407 ASN A C 1
ATOM 3131 O O . ASN A 1 407 ? -8.836 13.922 14.833 1.00 70.44 407 ASN A O 1
ATOM 3135 N N . ILE A 1 408 ? -8.021 15.352 16.367 1.00 70.50 408 ILE A N 1
ATOM 3136 C CA . ILE A 1 408 ? -8.444 14.598 17.557 1.00 70.50 408 ILE A CA 1
ATOM 3137 C C . ILE A 1 408 ? -9.964 14.341 17.564 1.00 70.50 408 ILE A C 1
ATOM 3139 O O . ILE A 1 408 ? -10.395 13.285 18.018 1.00 70.50 408 ILE A O 1
ATOM 3143 N N . ALA A 1 409 ? -10.779 15.263 17.035 1.00 61.41 409 ALA A N 1
ATOM 3144 C CA . ALA A 1 409 ? -12.240 15.161 17.081 1.00 61.41 409 ALA A CA 1
ATOM 3145 C C . ALA A 1 409 ? -12.821 14.132 16.093 1.00 61.41 409 ALA A C 1
ATOM 3147 O O . ALA A 1 409 ? -13.866 13.551 16.367 1.00 61.41 409 ALA A O 1
ATOM 3148 N N . THR A 1 410 ? -12.151 13.894 14.961 1.00 60.91 410 THR A N 1
ATOM 3149 C CA . THR A 1 410 ? -12.517 12.846 13.987 1.00 60.91 410 THR A CA 1
ATOM 3150 C C . THR A 1 410 ? -11.626 11.603 14.088 1.00 60.91 410 THR A C 1
ATOM 3152 O O . THR A 1 410 ? -11.919 10.584 13.467 1.00 60.91 410 THR A O 1
ATOM 3155 N N . ASN A 1 411 ? -10.557 11.658 14.895 1.00 65.19 411 ASN A N 1
ATOM 3156 C CA . ASN A 1 411 ? -9.514 10.633 15.000 1.00 65.19 411 ASN A CA 1
ATOM 3157 C C . ASN A 1 411 ? -8.868 10.315 13.626 1.00 65.19 411 ASN A C 1
ATOM 3159 O O . ASN A 1 411 ? -8.580 9.164 13.297 1.00 65.19 411 ASN A O 1
ATOM 3163 N N . GLU A 1 412 ? -8.646 11.366 12.832 1.00 67.69 412 GLU A N 1
ATOM 3164 C CA . GLU A 1 412 ? -8.046 11.353 11.490 1.00 67.69 412 GLU A CA 1
ATOM 3165 C C . GLU A 1 412 ? -6.611 11.897 11.530 1.00 67.69 412 GLU A C 1
ATOM 3167 O O . GLU A 1 412 ? -6.324 12.803 12.311 1.00 67.69 412 GLU A O 1
ATOM 3172 N N . ILE A 1 413 ? -5.729 11.438 10.635 1.00 67.62 413 ILE A N 1
ATOM 3173 C CA . ILE A 1 413 ? -4.424 12.082 10.395 1.00 67.62 413 ILE A CA 1
ATOM 3174 C C . ILE A 1 413 ? -4.352 12.515 8.931 1.00 67.62 413 ILE A C 1
ATOM 3176 O O . ILE A 1 413 ? -4.487 11.691 8.025 1.00 67.62 413 ILE A O 1
ATOM 3180 N N . ARG A 1 414 ? -4.130 13.814 8.710 1.00 69.81 414 ARG A N 1
ATOM 3181 C CA . ARG A 1 414 ? -4.014 14.429 7.382 1.00 69.81 414 ARG A CA 1
ATOM 3182 C C . ARG A 1 414 ? -2.560 14.763 7.099 1.00 69.81 414 ARG A C 1
ATOM 3184 O O . ARG A 1 414 ? -1.915 15.394 7.930 1.00 69.81 414 ARG A O 1
ATOM 3191 N N . PHE A 1 415 ? -2.073 14.397 5.923 1.00 70.62 415 PHE A N 1
ATOM 3192 C CA . PHE A 1 415 ? -0.753 14.796 5.446 1.00 70.62 415 PHE A CA 1
ATOM 3193 C C . PHE A 1 415 ? -0.927 15.735 4.250 1.00 70.62 415 PHE A C 1
ATOM 3195 O O . PHE A 1 415 ? -1.840 15.511 3.449 1.00 70.62 415 PHE A O 1
ATOM 3202 N N . PRO A 1 416 ? -0.100 16.781 4.113 1.00 66.69 416 PRO A N 1
ATOM 3203 C CA . PRO A 1 416 ? -0.041 17.542 2.874 1.00 66.69 416 PRO A CA 1
ATOM 3204 C C . PRO A 1 416 ? 0.672 16.723 1.784 1.00 66.69 416 PRO A C 1
ATOM 3206 O O . PRO A 1 416 ? 1.330 15.725 2.070 1.00 66.69 416 PRO A O 1
ATOM 3209 N N . GLU A 1 417 ? 0.602 17.166 0.530 1.00 64.94 417 GLU A N 1
ATOM 3210 C CA . GLU A 1 417 ? 1.558 16.708 -0.494 1.00 64.94 417 GLU A CA 1
ATOM 3211 C C . GLU A 1 417 ? 2.943 17.309 -0.259 1.00 64.94 417 GLU A C 1
ATOM 3213 O O . GLU A 1 417 ? 3.949 16.620 -0.410 1.00 64.94 417 GLU A O 1
ATOM 3218 N N . ARG A 1 418 ? 2.973 18.592 0.129 1.00 64.06 418 ARG A N 1
ATOM 3219 C CA . ARG A 1 418 ? 4.177 19.409 0.291 1.00 64.06 418 ARG A CA 1
ATOM 3220 C C . ARG A 1 418 ? 4.205 20.116 1.639 1.00 64.06 418 ARG A C 1
ATOM 3222 O O . ARG A 1 418 ? 3.213 20.709 2.062 1.00 64.06 418 ARG A O 1
ATOM 3229 N N . THR A 1 419 ? 5.363 20.106 2.283 1.00 61.84 419 THR A N 1
ATOM 3230 C CA . THR A 1 419 ? 5.669 20.908 3.480 1.00 61.84 419 THR A CA 1
ATOM 3231 C C . THR A 1 419 ? 6.790 21.888 3.160 1.00 61.84 419 THR A C 1
ATOM 3233 O O . THR A 1 419 ? 7.762 21.398 2.598 1.00 61.84 419 THR A O 1
ATOM 3236 N N . PRO A 1 420 ? 6.720 23.187 3.535 1.00 53.53 420 PRO A N 1
ATOM 3237 C CA . PRO A 1 420 ? 5.692 23.828 4.356 1.00 53.53 420 PRO A CA 1
ATOM 3238 C C . PRO A 1 420 ? 4.348 24.017 3.643 1.00 53.53 420 PRO A C 1
ATOM 3240 O O . PRO A 1 420 ? 4.253 24.108 2.422 1.00 53.53 420 PRO A O 1
ATOM 3243 N N . ILE A 1 421 ? 3.292 24.077 4.454 1.00 51.56 421 ILE A N 1
ATOM 3244 C CA . ILE A 1 421 ? 1.904 24.137 3.994 1.00 51.56 421 ILE A CA 1
ATOM 3245 C C . ILE A 1 421 ? 1.598 25.536 3.444 1.00 51.56 421 ILE A C 1
ATOM 3247 O O . ILE A 1 421 ? 1.411 26.487 4.207 1.00 51.56 421 ILE A O 1
ATOM 3251 N N . THR A 1 422 ? 1.449 25.649 2.124 1.00 50.06 422 THR A N 1
ATOM 3252 C CA . THR A 1 422 ? 0.594 26.697 1.553 1.00 50.06 422 THR A CA 1
ATOM 3253 C C . THR A 1 422 ? -0.870 26.297 1.803 1.00 50.06 422 THR A C 1
ATOM 3255 O O . THR A 1 422 ? -1.230 25.157 1.510 1.00 50.06 422 THR A O 1
ATOM 3258 N N . PRO A 1 423 ? -1.743 27.164 2.361 1.00 47.25 423 PRO A N 1
ATOM 3259 C CA . PRO A 1 423 ? -3.088 26.756 2.807 1.00 47.25 423 PRO A CA 1
ATOM 3260 C C . PRO A 1 423 ? -4.071 26.278 1.722 1.00 47.25 423 PRO A C 1
ATOM 3262 O O . PRO A 1 423 ? -5.208 25.948 2.051 1.00 47.25 423 PRO A O 1
ATOM 3265 N N . GLU A 1 424 ? -3.673 26.294 0.450 1.00 43.84 424 GLU A N 1
ATOM 3266 C CA . GLU A 1 424 ? -4.554 26.101 -0.708 1.00 43.84 424 GLU A CA 1
ATOM 3267 C C . GLU A 1 424 ? -4.356 24.742 -1.407 1.00 43.84 424 GLU A C 1
ATOM 3269 O O . GLU A 1 424 ? -5.259 24.295 -2.113 1.00 43.84 424 GLU A O 1
ATOM 3274 N N . ILE A 1 425 ? -3.236 24.041 -1.171 1.00 51.38 425 ILE A N 1
ATOM 3275 C CA . ILE A 1 425 ? -2.993 22.700 -1.731 1.00 51.38 425 ILE A CA 1
ATOM 3276 C C . ILE A 1 425 ? -3.675 21.652 -0.837 1.00 51.38 425 ILE A C 1
ATOM 3278 O O . ILE A 1 425 ? -3.128 21.208 0.175 1.00 51.38 425 ILE A O 1
ATOM 3282 N N . GLN A 1 426 ? -4.904 21.275 -1.198 1.00 54.84 426 GLN A N 1
ATOM 3283 C CA . GLN A 1 426 ? -5.614 20.164 -0.560 1.00 54.84 426 GLN A CA 1
ATOM 3284 C C . GLN A 1 426 ? -4.967 18.839 -0.969 1.00 54.84 426 GLN A C 1
ATOM 3286 O O . GLN A 1 426 ? -4.917 18.529 -2.153 1.00 54.84 426 GLN A O 1
ATOM 3291 N N . GLY A 1 427 ? -4.495 18.066 0.014 1.00 57.19 427 GLY A N 1
ATOM 3292 C CA . GLY A 1 427 ? -3.649 16.896 -0.227 1.00 57.19 427 GLY A CA 1
ATOM 3293 C C . GLY A 1 427 ? -4.260 15.860 -1.174 1.00 57.19 427 GLY A C 1
ATOM 3294 O O . GLY A 1 427 ? -5.232 15.185 -0.832 1.00 57.19 427 GLY A O 1
ATOM 3295 N N . SER A 1 428 ? -3.623 15.701 -2.330 1.00 63.19 428 SER A N 1
ATOM 3296 C CA . SER A 1 428 ? -3.880 14.664 -3.325 1.00 63.19 428 SER A CA 1
ATOM 3297 C C . SER A 1 428 ? -3.875 13.255 -2.730 1.00 63.19 428 SER A C 1
ATOM 3299 O O . SER A 1 428 ? -3.045 12.884 -1.890 1.00 63.19 428 SER A O 1
ATOM 3301 N N . THR A 1 429 ? -4.775 12.420 -3.238 1.00 63.97 429 THR A N 1
ATOM 3302 C CA . THR A 1 429 ? -4.876 10.992 -2.924 1.00 63.97 429 THR A CA 1
ATOM 3303 C C . THR A 1 429 ? -3.914 10.130 -3.757 1.00 63.97 429 THR A C 1
ATOM 3305 O O . THR A 1 429 ? -3.978 8.904 -3.699 1.00 63.97 429 THR A O 1
ATOM 3308 N N . SER A 1 430 ? -2.974 10.745 -4.487 1.00 71.44 430 SER A N 1
ATOM 3309 C CA . SER A 1 430 ? -2.055 10.061 -5.404 1.00 71.44 430 SER A CA 1
ATOM 3310 C C . SER A 1 430 ? -1.201 8.984 -4.730 1.00 71.44 430 SER A C 1
ATOM 3312 O O . SER A 1 430 ? -0.715 9.155 -3.611 1.00 71.44 430 SER A O 1
ATOM 3314 N N . GLY A 1 431 ? -0.925 7.904 -5.468 1.00 71.56 431 GLY A N 1
ATOM 3315 C CA . GLY A 1 431 ? 0.179 6.996 -5.154 1.00 71.56 431 GLY A CA 1
ATOM 3316 C C . GLY A 1 431 ? 1.535 7.699 -5.291 1.00 71.56 431 GLY A C 1
ATOM 3317 O O . GLY A 1 431 ? 2.311 7.762 -4.340 1.00 71.56 431 GLY A O 1
ATOM 3318 N N . SER A 1 432 ? 1.797 8.278 -6.465 1.00 74.69 432 SER A N 1
ATOM 3319 C CA . SER A 1 432 ? 3.090 8.872 -6.824 1.00 74.69 432 SER A CA 1
ATOM 3320 C C . SER A 1 432 ? 3.433 10.144 -6.044 1.00 74.69 432 SER A C 1
ATOM 3322 O O . SER A 1 432 ? 4.594 10.339 -5.684 1.00 74.69 432 SER A O 1
ATOM 3324 N N . PHE A 1 433 ? 2.436 10.992 -5.775 1.00 71.81 433 PHE A N 1
ATOM 3325 C CA . PHE A 1 433 ? 2.636 12.362 -5.275 1.00 71.81 433 PHE A CA 1
ATOM 3326 C C . PHE A 1 433 ? 2.078 12.617 -3.867 1.00 71.81 433 PHE A C 1
ATOM 3328 O O . PHE A 1 433 ? 2.527 13.535 -3.189 1.00 71.81 433 PHE A O 1
ATOM 3335 N N . GLY A 1 434 ? 1.130 11.797 -3.405 1.00 73.50 434 GLY A N 1
ATOM 3336 C CA . GLY A 1 434 ? 0.253 12.141 -2.289 1.00 73.50 434 GLY A CA 1
ATOM 3337 C C . GLY A 1 434 ? 0.040 11.014 -1.282 1.00 73.50 434 GLY A C 1
ATOM 3338 O O . GLY A 1 434 ? 0.918 10.183 -1.028 1.00 73.50 434 GLY A O 1
ATOM 3339 N N . MET A 1 435 ? -1.141 11.015 -0.663 1.00 74.62 435 MET A N 1
ATOM 3340 C CA . MET A 1 435 ? -1.403 10.204 0.524 1.00 74.62 435 MET A CA 1
ATOM 3341 C C . MET A 1 435 ? -1.390 8.692 0.275 1.00 74.62 435 MET A C 1
ATOM 3343 O O . MET A 1 435 ? -0.867 7.973 1.121 1.00 74.62 435 MET A O 1
ATOM 3347 N N . ALA A 1 436 ? -1.913 8.172 -0.840 1.00 75.12 436 ALA A N 1
ATOM 3348 C CA . ALA A 1 436 ? -2.054 6.718 -0.995 1.00 75.12 436 ALA A CA 1
ATOM 3349 C C . ALA A 1 436 ? -0.704 5.978 -1.038 1.00 75.12 436 ALA A C 1
ATOM 3351 O O . ALA A 1 436 ? -0.589 4.874 -0.500 1.00 75.12 436 ALA A O 1
ATOM 3352 N N . GLY A 1 437 ? 0.337 6.594 -1.608 1.00 79.06 437 GLY A N 1
ATOM 3353 C CA . GLY A 1 437 ? 1.692 6.036 -1.580 1.00 79.06 437 GLY A CA 1
ATOM 3354 C C . GLY A 1 437 ? 2.242 5.976 -0.158 1.00 79.06 437 GLY A C 1
ATOM 3355 O O . GLY A 1 437 ? 2.650 4.919 0.319 1.00 79.06 437 GLY A O 1
ATOM 3356 N N . MET A 1 438 ? 2.159 7.105 0.549 1.00 83.12 438 MET A N 1
ATOM 3357 C CA . MET A 1 438 ? 2.552 7.246 1.954 1.00 83.12 438 MET A CA 1
ATOM 3358 C C . MET A 1 438 ? 1.816 6.256 2.868 1.00 83.12 438 MET A C 1
ATOM 3360 O O . MET A 1 438 ? 2.432 5.633 3.730 1.00 83.12 438 MET A O 1
ATOM 3364 N N . TYR A 1 439 ? 0.519 6.043 2.644 1.00 76.88 439 TYR A N 1
ATOM 3365 C CA . TYR A 1 439 ? -0.283 5.059 3.371 1.00 76.88 439 TYR A CA 1
ATOM 3366 C C . TYR A 1 439 ? 0.187 3.630 3.089 1.00 76.88 439 TYR A C 1
ATOM 3368 O O . TYR A 1 439 ? 0.331 2.849 4.026 1.00 76.88 439 TYR A O 1
ATOM 3376 N N . THR A 1 440 ? 0.454 3.294 1.822 1.00 76.31 440 THR A N 1
ATOM 3377 C CA . THR A 1 440 ? 0.915 1.958 1.407 1.00 76.31 440 THR A CA 1
ATOM 3378 C C . THR A 1 440 ? 2.230 1.596 2.094 1.00 76.31 440 THR A C 1
ATOM 3380 O O . THR A 1 440 ? 2.336 0.541 2.720 1.00 76.31 440 THR A O 1
ATOM 3383 N N . THR A 1 441 ? 3.214 2.495 2.055 1.00 84.25 441 THR A N 1
ATOM 3384 C CA . THR A 1 441 ? 4.514 2.286 2.703 1.00 84.25 441 THR A CA 1
ATOM 3385 C C . THR A 1 441 ? 4.397 2.233 4.221 1.00 84.25 441 THR A C 1
ATOM 3387 O O . THR A 1 441 ? 4.899 1.297 4.841 1.00 84.25 441 THR A O 1
ATOM 3390 N N . LEU A 1 442 ? 3.694 3.183 4.848 1.00 83.56 442 LEU A N 1
ATOM 3391 C CA . LEU A 1 442 ? 3.544 3.194 6.306 1.00 83.56 442 LEU A CA 1
ATOM 3392 C C . LEU A 1 442 ? 2.750 1.980 6.823 1.00 83.56 442 LEU A C 1
ATOM 3394 O O . LEU A 1 442 ? 3.055 1.493 7.912 1.00 83.56 442 LEU A O 1
ATOM 3398 N N . TYR A 1 443 ? 1.812 1.437 6.036 1.00 77.38 443 TYR A N 1
ATOM 3399 C CA . TYR A 1 443 ? 1.153 0.153 6.303 1.00 77.38 443 TYR A CA 1
ATOM 3400 C C . TYR A 1 443 ? 2.133 -1.025 6.216 1.00 77.38 443 TYR A C 1
ATOM 3402 O O . TYR A 1 443 ? 2.192 -1.821 7.148 1.00 77.38 443 TYR A O 1
ATOM 3410 N N . GLN A 1 444 ? 2.947 -1.126 5.160 1.00 76.50 444 GLN A N 1
ATOM 3411 C CA . GLN A 1 444 ? 3.916 -2.224 5.014 1.00 76.50 444 GLN A CA 1
ATOM 3412 C C . GLN A 1 444 ? 4.986 -2.213 6.118 1.00 76.50 444 GLN A C 1
ATOM 3414 O O . GLN A 1 444 ? 5.334 -3.270 6.652 1.00 76.50 444 GLN A O 1
ATOM 3419 N N . LEU A 1 445 ? 5.439 -1.027 6.543 1.00 80.94 445 LEU A N 1
ATOM 3420 C CA . LEU A 1 445 ? 6.253 -0.879 7.753 1.00 80.94 445 LEU A CA 1
ATOM 3421 C C . LEU A 1 445 ? 5.485 -1.344 9.004 1.00 80.94 445 LEU A C 1
ATOM 3423 O O . LEU A 1 445 ? 6.060 -2.012 9.861 1.00 80.94 445 LEU A O 1
ATOM 3427 N N . ALA A 1 446 ? 4.200 -1.002 9.137 1.00 74.25 446 ALA A N 1
ATOM 3428 C CA . ALA A 1 446 ? 3.372 -1.362 10.290 1.00 74.25 446 ALA A CA 1
ATOM 3429 C C . ALA A 1 446 ? 3.017 -2.859 10.373 1.00 74.25 446 ALA A C 1
ATOM 3431 O O . ALA A 1 446 ? 2.822 -3.365 11.476 1.00 74.25 446 ALA A O 1
ATOM 3432 N N . GLU A 1 447 ? 2.926 -3.580 9.254 1.00 67.88 447 GLU A N 1
ATOM 3433 C CA . GLU A 1 447 ? 2.731 -5.035 9.264 1.00 67.88 447 GLU A CA 1
ATOM 3434 C C . GLU A 1 447 ? 3.976 -5.764 9.768 1.00 67.88 447 GLU A C 1
ATOM 3436 O O . GLU A 1 447 ? 3.878 -6.557 10.705 1.00 67.88 447 GLU A O 1
ATOM 3441 N N . ASN A 1 448 ? 5.135 -5.477 9.175 1.00 67.81 448 ASN A N 1
ATOM 3442 C CA . ASN A 1 448 ? 6.359 -6.247 9.402 1.00 67.81 448 ASN A CA 1
ATOM 3443 C C . ASN A 1 448 ? 7.108 -5.831 10.677 1.00 67.81 448 ASN A C 1
ATOM 3445 O O . ASN A 1 448 ? 7.705 -6.670 11.350 1.00 67.81 448 ASN A O 1
ATOM 3449 N N . SER A 1 449 ? 7.047 -4.552 11.064 1.00 62.47 449 SER A N 1
ATOM 3450 C CA . SER A 1 449 ? 7.613 -4.111 12.341 1.00 62.47 449 SER A CA 1
ATOM 3451 C C . SER A 1 449 ? 6.667 -4.397 13.512 1.00 62.47 449 SER A C 1
ATOM 3453 O O . SER A 1 449 ? 5.451 -4.235 13.421 1.00 62.47 449 SER A O 1
ATOM 3455 N N . THR A 1 450 ? 7.230 -4.742 14.672 1.00 54.97 450 THR A N 1
ATOM 3456 C CA . THR A 1 450 ? 6.486 -4.906 15.937 1.00 54.97 450 THR A CA 1
ATOM 3457 C C . THR A 1 450 ? 6.136 -3.549 16.572 1.00 54.97 450 THR A C 1
ATOM 3459 O O . THR A 1 450 ? 6.367 -3.325 17.761 1.00 54.97 450 THR A O 1
ATOM 3462 N N . LEU A 1 451 ? 5.678 -2.590 15.762 1.00 55.22 451 LEU A N 1
ATOM 3463 C CA . LEU A 1 451 ? 5.349 -1.225 16.169 1.00 55.22 451 LEU A CA 1
ATOM 3464 C C . LEU A 1 451 ? 3.829 -1.040 16.138 1.00 55.22 451 LEU A C 1
ATOM 3466 O O . LEU A 1 451 ? 3.277 -0.489 15.187 1.00 55.22 451 LEU A O 1
ATOM 3470 N N . ASP A 1 452 ? 3.148 -1.455 17.207 1.00 56.78 452 ASP A N 1
ATOM 3471 C CA . ASP A 1 452 ? 1.683 -1.346 17.328 1.00 56.78 452 ASP A CA 1
ATOM 3472 C C . ASP A 1 452 ? 1.179 0.094 17.125 1.00 56.78 452 ASP A C 1
ATOM 3474 O O . ASP A 1 452 ? 0.127 0.326 16.529 1.00 56.78 452 ASP A O 1
ATOM 3478 N N . ILE A 1 453 ? 1.990 1.079 17.530 1.00 58.69 453 ILE A N 1
ATOM 3479 C CA . ILE A 1 453 ? 1.761 2.512 17.292 1.00 58.69 453 ILE A CA 1
ATOM 3480 C C . ILE A 1 453 ? 1.581 2.806 15.792 1.00 58.69 453 ILE A C 1
ATOM 3482 O O . ILE A 1 453 ? 0.686 3.568 15.428 1.00 58.69 453 ILE A O 1
ATOM 3486 N N . SER A 1 454 ? 2.377 2.189 14.915 1.00 61.78 454 SER A N 1
ATOM 3487 C CA . SER A 1 454 ? 2.258 2.346 13.462 1.00 61.78 454 SER A CA 1
ATOM 3488 C C . SER A 1 454 ? 0.949 1.747 12.946 1.00 61.78 454 SER A C 1
ATOM 3490 O O . SER A 1 454 ? 0.256 2.398 12.171 1.00 61.78 454 SER A O 1
ATOM 3492 N N . ARG A 1 455 ? 0.538 0.567 13.434 1.00 62.75 455 ARG A N 1
ATOM 3493 C CA . ARG A 1 455 ? -0.745 -0.063 13.054 1.00 62.75 455 ARG A CA 1
ATOM 3494 C C . ARG A 1 455 ? -1.945 0.795 13.466 1.00 62.75 455 ARG A C 1
ATOM 3496 O O . ARG A 1 455 ? -2.884 0.967 12.686 1.00 62.75 455 ARG A O 1
ATOM 3503 N N . VAL A 1 456 ? -1.893 1.401 14.655 1.00 64.12 456 VAL A N 1
ATOM 3504 C CA . VAL A 1 456 ? -2.911 2.356 15.122 1.00 64.12 456 VAL A CA 1
ATOM 3505 C C . VAL A 1 456 ? -2.920 3.623 14.260 1.00 64.12 456 VAL A C 1
ATOM 3507 O O . VAL A 1 456 ? -3.991 4.010 13.793 1.00 64.12 456 VAL A O 1
ATOM 3510 N N . ARG A 1 457 ? -1.760 4.246 13.997 1.00 66.62 457 ARG A N 1
ATOM 3511 C CA . ARG A 1 457 ? -1.643 5.442 13.134 1.00 66.62 457 ARG A CA 1
ATOM 3512 C C . ARG A 1 457 ? -2.198 5.178 11.730 1.00 66.62 457 ARG A C 1
ATOM 3514 O O . ARG A 1 457 ? -3.067 5.917 11.279 1.00 66.62 457 ARG A O 1
ATOM 3521 N N . VAL A 1 458 ? -1.789 4.082 11.092 1.00 66.00 458 VAL A N 1
ATOM 3522 C CA . VAL A 1 458 ? -2.269 3.666 9.762 1.00 66.00 458 VAL A CA 1
ATOM 3523 C C . VAL A 1 458 ? -3.776 3.378 9.758 1.00 66.00 458 VAL A C 1
ATOM 3525 O O . VAL A 1 458 ? -4.453 3.675 8.777 1.00 66.00 458 VAL A O 1
ATOM 3528 N N . SER A 1 459 ? -4.347 2.901 10.868 1.00 65.81 459 SER A N 1
ATOM 3529 C CA . SER A 1 459 ? -5.805 2.760 11.004 1.00 65.81 459 SER A CA 1
ATOM 3530 C C . SER A 1 459 ? -6.521 4.120 11.093 1.00 65.81 459 SER A C 1
ATOM 3532 O O . SER A 1 459 ? -7.557 4.303 10.458 1.00 65.81 459 SER A O 1
ATOM 3534 N N . LYS A 1 460 ? -5.967 5.112 11.815 1.00 68.00 460 LYS A N 1
ATOM 3535 C CA . LYS A 1 460 ? -6.494 6.500 11.823 1.00 68.00 460 LYS A CA 1
ATOM 3536 C C . LYS A 1 460 ? -6.432 7.143 10.437 1.00 68.00 460 LYS A C 1
ATOM 3538 O O . LYS A 1 460 ? -7.357 7.833 10.020 1.00 68.00 460 LYS A O 1
ATOM 3543 N N . MET A 1 461 ? -5.337 6.888 9.729 1.00 66.50 461 MET A N 1
ATOM 3544 C CA . MET A 1 461 ? -5.117 7.311 8.351 1.00 66.50 461 MET A CA 1
ATOM 3545 C C . MET A 1 461 ? -6.158 6.685 7.418 1.00 66.50 461 MET A C 1
ATOM 3547 O O . MET A 1 461 ? -6.917 7.414 6.786 1.00 66.50 461 MET A O 1
ATOM 3551 N N . LYS A 1 462 ? -6.299 5.351 7.391 1.00 70.69 462 LYS A N 1
ATOM 3552 C CA . LYS A 1 462 ? -7.312 4.686 6.553 1.00 70.69 462 LYS A CA 1
ATOM 3553 C C . LYS A 1 462 ? -8.725 5.203 6.848 1.00 70.69 462 LYS A C 1
ATOM 3555 O O . LYS A 1 462 ? -9.475 5.457 5.910 1.00 70.69 462 LYS A O 1
ATOM 3560 N N . ASN A 1 463 ? -9.058 5.465 8.114 1.00 64.88 463 ASN A N 1
ATOM 3561 C CA . ASN A 1 463 ? -10.339 6.067 8.492 1.00 64.88 463 ASN A CA 1
ATOM 3562 C C . ASN A 1 463 ? -10.559 7.477 7.914 1.00 64.88 463 ASN A C 1
ATOM 3564 O O . ASN A 1 463 ? -11.693 7.789 7.564 1.00 64.88 463 ASN A O 1
ATOM 3568 N N . TYR A 1 464 ? -9.516 8.301 7.753 1.00 66.75 464 TYR A N 1
ATOM 3569 C CA . TYR A 1 464 ? -9.629 9.591 7.059 1.00 66.75 464 TYR A CA 1
ATOM 3570 C C . TYR A 1 464 ? -9.984 9.409 5.581 1.00 66.75 464 TYR A C 1
ATOM 3572 O O . TYR A 1 464 ? -10.920 10.035 5.094 1.00 66.75 464 TYR A O 1
ATOM 3580 N N . ILE A 1 465 ? -9.307 8.514 4.856 1.00 61.69 465 ILE A N 1
ATOM 3581 C CA . ILE A 1 465 ? -9.634 8.297 3.437 1.00 61.69 465 ILE A CA 1
ATOM 3582 C C . ILE A 1 465 ? -11.005 7.614 3.280 1.00 61.69 465 ILE A C 1
ATOM 3584 O O . ILE A 1 465 ? -11.745 7.962 2.365 1.00 61.69 465 ILE A O 1
ATOM 3588 N N . LEU A 1 466 ? -11.427 6.754 4.216 1.00 62.22 466 LEU A N 1
ATOM 3589 C CA . LEU A 1 466 ? -12.804 6.237 4.271 1.00 62.22 466 LEU A CA 1
ATOM 3590 C C . LEU A 1 466 ? -13.848 7.340 4.566 1.00 62.22 466 LEU A C 1
ATOM 3592 O O . LEU A 1 466 ? -14.937 7.304 3.993 1.00 62.22 466 LEU A O 1
ATOM 3596 N N . SER A 1 467 ? -13.536 8.335 5.408 1.00 58.84 467 SER A N 1
ATOM 3597 C CA . SER A 1 467 ? -14.428 9.480 5.674 1.00 58.84 467 SER A CA 1
ATOM 3598 C C . SER A 1 467 ? -14.482 10.471 4.505 1.00 58.84 467 SER A C 1
ATOM 3600 O O . SER A 1 467 ? -15.508 11.118 4.290 1.00 58.84 467 SER A O 1
ATOM 3602 N N . GLN A 1 468 ? -13.409 10.567 3.713 1.00 56.00 468 GLN A N 1
ATOM 3603 C CA . GLN A 1 468 ? -13.441 11.299 2.448 1.00 56.00 468 GLN A CA 1
ATOM 3604 C C . GLN A 1 468 ? -14.214 10.505 1.383 1.00 56.00 468 GLN A C 1
ATOM 3606 O O . GLN A 1 468 ? -14.947 11.105 0.608 1.00 56.00 468 GLN A O 1
ATOM 3611 N N . ALA A 1 469 ? -14.132 9.168 1.373 1.00 50.22 469 ALA A N 1
ATOM 3612 C CA . ALA A 1 469 ? -14.780 8.321 0.365 1.00 50.22 469 ALA A CA 1
ATOM 3613 C C . ALA A 1 469 ? -16.315 8.352 0.418 1.00 50.22 469 ALA A C 1
ATOM 3615 O O . ALA A 1 469 ? -16.961 8.244 -0.622 1.00 50.22 469 ALA A O 1
ATOM 3616 N N . SER A 1 470 ? -16.913 8.559 1.598 1.00 45.66 470 SER A N 1
ATOM 3617 C CA . SER A 1 470 ? -18.362 8.792 1.713 1.00 45.66 470 SER A CA 1
ATOM 3618 C C . SER A 1 470 ? -18.801 10.121 1.080 1.00 45.66 470 SER A C 1
ATOM 3620 O O . SER A 1 470 ? -19.945 10.251 0.649 1.00 45.66 470 SER A O 1
ATOM 3622 N N . ASN A 1 471 ? -17.881 11.079 0.931 1.00 51.31 471 ASN A N 1
ATOM 3623 C CA . ASN A 1 471 ? -18.021 12.231 0.047 1.00 51.31 471 ASN A CA 1
ATOM 3624 C C . ASN A 1 471 ? -17.379 11.906 -1.311 1.00 51.31 471 ASN A C 1
ATOM 3626 O O . ASN A 1 471 ? -16.369 12.511 -1.670 1.00 51.31 471 ASN A O 1
ATOM 3630 N N . ILE A 1 472 ? -17.977 10.970 -2.065 1.00 46.34 472 ILE A N 1
ATOM 3631 C CA . ILE A 1 472 ? -17.495 10.456 -3.369 1.00 46.34 472 ILE A CA 1
ATOM 3632 C C . ILE A 1 472 ? -16.871 11.561 -4.237 1.00 46.34 472 ILE A C 1
ATOM 3634 O O . ILE A 1 472 ? -15.784 11.384 -4.788 1.00 46.34 472 ILE A O 1
ATOM 3638 N N . ASN A 1 473 ? -17.517 12.730 -4.296 1.00 44.22 473 ASN A N 1
ATOM 3639 C CA . ASN A 1 473 ? -17.069 13.853 -5.111 1.00 44.22 473 ASN A CA 1
ATOM 3640 C C . ASN A 1 473 ? -15.639 14.335 -4.778 1.00 44.22 473 ASN A C 1
ATOM 3642 O O . ASN A 1 473 ? -14.875 14.670 -5.678 1.00 44.22 473 ASN A O 1
ATOM 3646 N N . GLY A 1 474 ? -15.244 14.330 -3.502 1.00 40.88 474 GLY A N 1
ATOM 3647 C CA . GLY A 1 474 ? -13.910 14.760 -3.074 1.00 40.88 474 GLY A CA 1
ATOM 3648 C C . GLY A 1 474 ? -12.797 13.755 -3.386 1.00 40.88 474 GLY A C 1
ATOM 3649 O O . GLY A 1 474 ? -11.653 14.157 -3.568 1.00 40.88 474 GLY A O 1
ATOM 3650 N N . LEU A 1 475 ? -13.109 12.457 -3.475 1.00 41.06 475 LEU A N 1
ATOM 3651 C CA . LEU A 1 475 ? -12.086 11.409 -3.569 1.00 41.06 475 LEU A CA 1
ATOM 3652 C C . LEU A 1 475 ? -11.480 11.254 -4.973 1.00 41.06 475 LEU A C 1
ATOM 3654 O O . LEU A 1 475 ? -10.317 10.875 -5.118 1.00 41.06 475 LEU A O 1
ATOM 3658 N N . TYR A 1 476 ? -12.285 11.549 -5.994 1.00 45.16 476 TYR A N 1
ATOM 3659 C CA . TYR A 1 476 ? -11.959 11.385 -7.414 1.00 45.16 476 TYR A CA 1
ATOM 3660 C C . TYR A 1 476 ? -11.711 12.720 -8.136 1.00 45.16 476 TYR A C 1
ATOM 3662 O O . TYR A 1 476 ? -11.747 12.755 -9.361 1.00 45.16 476 TYR A O 1
ATOM 3670 N N . GLY A 1 477 ? -11.535 13.825 -7.402 1.00 42.34 477 GLY A N 1
ATOM 3671 C CA . GLY A 1 477 ? -11.399 15.161 -7.998 1.00 42.34 477 GLY A CA 1
ATOM 3672 C C . GLY A 1 477 ? -12.673 15.691 -8.673 1.00 42.34 477 GLY A C 1
ATOM 3673 O O . GLY A 1 477 ? -12.598 16.647 -9.437 1.00 42.34 477 GLY A O 1
ATOM 3674 N N . ILE A 1 478 ? -13.849 15.107 -8.404 1.00 38.38 478 ILE A N 1
ATOM 3675 C CA . ILE A 1 478 ? -15.132 15.522 -8.997 1.00 38.38 478 ILE A CA 1
ATOM 3676 C C . ILE A 1 478 ? -15.551 16.855 -8.370 1.00 38.38 478 ILE A C 1
ATOM 3678 O O . ILE A 1 478 ? -16.305 16.929 -7.393 1.00 38.38 478 ILE A O 1
ATOM 3682 N N . ASN A 1 479 ? -15.034 17.937 -8.938 1.00 36.47 479 ASN A N 1
ATOM 3683 C CA . ASN A 1 479 ? -15.343 19.283 -8.500 1.00 36.47 479 ASN A CA 1
ATOM 3684 C C . ASN A 1 479 ? -16.844 19.544 -8.707 1.00 36.47 479 ASN A C 1
ATOM 3686 O O . ASN A 1 479 ? -17.387 19.322 -9.789 1.00 36.47 479 ASN A O 1
ATOM 3690 N N . ASN A 1 480 ? -17.546 19.981 -7.659 1.00 32.88 480 ASN A N 1
ATOM 3691 C CA . ASN A 1 480 ? -19.017 19.938 -7.592 1.00 32.88 480 ASN A CA 1
ATOM 3692 C C . ASN A 1 480 ? -19.691 21.102 -8.365 1.00 32.88 480 ASN A C 1
ATOM 3694 O O . ASN A 1 480 ? -20.694 21.682 -7.943 1.00 32.88 480 ASN A O 1
ATOM 3698 N N . THR A 1 481 ? -19.084 21.511 -9.480 1.00 34.91 481 THR A N 1
ATOM 3699 C CA . THR A 1 481 ? -19.315 22.764 -10.203 1.00 34.91 481 THR A CA 1
ATOM 3700 C C . THR A 1 481 ? -20.212 22.580 -11.426 1.00 34.91 481 THR A C 1
ATOM 3702 O O . THR A 1 481 ? -19.825 22.894 -12.548 1.00 34.91 481 THR A O 1
ATOM 3705 N N . ILE A 1 482 ? -21.457 22.144 -11.194 1.00 36.31 482 ILE A N 1
ATOM 3706 C CA . ILE A 1 482 ? -22.604 22.186 -12.137 1.00 36.31 482 ILE A CA 1
ATOM 3707 C C . ILE A 1 482 ? -22.508 21.236 -13.355 1.00 36.31 482 ILE A C 1
ATOM 3709 O O . ILE A 1 482 ? -23.538 20.810 -13.874 1.00 36.31 482 ILE A O 1
ATOM 3713 N N . THR A 1 483 ? -21.311 20.854 -13.794 1.00 34.03 483 THR A N 1
ATOM 3714 C CA . THR A 1 483 ? -21.074 19.782 -14.769 1.00 34.03 483 THR A CA 1
ATOM 3715 C C . THR A 1 483 ? -20.585 18.531 -14.047 1.00 34.03 483 THR A C 1
ATOM 3717 O O . THR A 1 483 ? -19.503 18.568 -13.470 1.00 34.03 483 THR A O 1
ATOM 3720 N N . ASN A 1 484 ? -21.330 17.422 -14.124 1.00 36.09 484 ASN A N 1
ATOM 3721 C CA . ASN A 1 484 ? -21.024 16.137 -13.463 1.00 36.09 484 ASN A CA 1
ATOM 3722 C C . ASN A 1 484 ? -19.778 15.405 -14.030 1.00 36.09 484 ASN A C 1
ATOM 3724 O O . ASN A 1 484 ? -19.694 14.181 -13.957 1.00 36.09 484 ASN A O 1
ATOM 3728 N N . ASN A 1 485 ? -18.840 16.118 -14.655 1.00 36.50 485 ASN A N 1
ATOM 3729 C CA . ASN A 1 485 ? -17.653 15.532 -15.265 1.00 36.50 485 ASN A CA 1
ATOM 3730 C C . ASN A 1 485 ? -16.744 14.959 -14.173 1.00 36.50 485 ASN A C 1
ATOM 3732 O O . ASN A 1 485 ? -16.330 15.677 -13.265 1.00 36.50 485 ASN A O 1
ATOM 3736 N N . ILE A 1 486 ? -16.400 13.678 -14.289 1.00 38.16 486 ILE A N 1
ATOM 3737 C CA . ILE A 1 486 ? -15.417 13.052 -13.408 1.00 38.16 486 ILE A CA 1
ATOM 3738 C C . ILE A 1 486 ? -14.026 13.438 -13.914 1.00 38.16 486 ILE A C 1
ATOM 3740 O O . ILE A 1 486 ? -13.564 12.905 -14.922 1.00 38.16 486 ILE A O 1
ATOM 3744 N N . GLU A 1 487 ? -13.347 14.351 -13.216 1.00 42.00 487 GLU A N 1
ATOM 3745 C CA . GLU A 1 487 ? -11.927 14.649 -13.448 1.00 42.00 487 GLU A CA 1
ATOM 3746 C C . GLU A 1 487 ? -11.046 13.520 -12.893 1.00 42.00 487 GLU A C 1
ATOM 3748 O O . GLU A 1 487 ? -10.256 13.699 -11.966 1.00 42.00 487 GLU A O 1
ATOM 3753 N N . MET A 1 488 ? -11.161 12.332 -13.497 1.00 46.34 488 MET A N 1
ATOM 3754 C CA . MET A 1 488 ? -10.163 11.281 -13.338 1.00 46.34 488 MET A CA 1
ATOM 3755 C C . MET A 1 488 ? -8.840 11.771 -13.917 1.00 46.34 488 MET A C 1
ATOM 3757 O O . MET A 1 488 ? -8.539 11.502 -15.076 1.00 46.34 488 MET A O 1
ATOM 3761 N N . ASN A 1 489 ? -8.030 12.449 -13.107 1.00 48.81 489 ASN A N 1
ATOM 3762 C CA . ASN A 1 489 ? -6.610 12.537 -13.381 1.00 48.81 489 ASN A CA 1
ATOM 3763 C C . ASN A 1 489 ? -5.997 11.161 -13.029 1.00 48.81 489 ASN A C 1
ATOM 3765 O O . ASN A 1 489 ? -5.897 10.803 -11.848 1.00 48.81 489 ASN A O 1
ATOM 3769 N N . PRO A 1 490 ? -5.598 10.354 -14.029 1.00 45.72 490 PRO A N 1
ATOM 3770 C CA . PRO A 1 490 ? -5.075 9.000 -13.824 1.00 45.72 490 PRO A CA 1
ATOM 3771 C C . PRO A 1 490 ? -3.816 8.931 -12.940 1.00 45.72 490 PRO A C 1
ATOM 3773 O O . PRO A 1 490 ? -3.485 7.854 -12.446 1.00 45.72 490 PRO A O 1
ATOM 3776 N N . SER A 1 491 ? -3.113 10.048 -12.714 1.00 42.38 491 SER A N 1
ATOM 3777 C CA . SER A 1 491 ? -1.915 10.098 -11.864 1.00 42.38 491 SER A CA 1
ATOM 3778 C C . SER A 1 491 ? -2.209 10.348 -10.375 1.00 42.38 491 SER A C 1
ATOM 3780 O O . SER A 1 491 ? -1.337 10.111 -9.531 1.00 42.38 491 SER A O 1
ATOM 3782 N N . THR A 1 492 ? -3.417 10.810 -10.016 1.00 48.47 492 THR A N 1
ATOM 3783 C CA . THR A 1 492 ? -3.687 11.361 -8.673 1.00 48.47 492 THR A CA 1
ATOM 3784 C C . THR A 1 492 ? -4.665 10.590 -7.791 1.00 48.47 492 THR A C 1
ATOM 3786 O O . THR A 1 492 ? -4.848 10.998 -6.652 1.00 48.47 492 THR A O 1
ATOM 3789 N N . GLY A 1 493 ? -5.256 9.474 -8.233 1.00 50.78 493 GLY A N 1
ATOM 3790 C CA . GLY A 1 493 ? -6.303 8.818 -7.434 1.00 50.78 493 GLY A CA 1
ATOM 3791 C C . GLY A 1 493 ? -6.367 7.296 -7.524 1.00 50.78 493 GLY A C 1
ATOM 3792 O O . GLY A 1 493 ? -5.740 6.578 -6.745 1.00 50.78 493 GLY A O 1
ATOM 3793 N N . ILE A 1 494 ? -7.230 6.799 -8.411 1.00 55.53 494 ILE A N 1
ATOM 3794 C CA . ILE A 1 494 ? -7.867 5.469 -8.314 1.00 55.53 494 ILE A CA 1
ATOM 3795 C C . ILE A 1 494 ? -6.898 4.306 -8.054 1.00 55.53 494 ILE A C 1
ATOM 3797 O O . ILE A 1 494 ? -7.163 3.533 -7.134 1.00 55.53 494 ILE A O 1
ATOM 3801 N N . PRO A 1 495 ? -5.759 4.165 -8.757 1.00 55.69 495 PRO A N 1
ATOM 3802 C CA . PRO A 1 495 ? -4.905 3.003 -8.544 1.00 55.69 495 PRO A CA 1
ATOM 3803 C C . PRO A 1 495 ? -4.162 3.037 -7.198 1.00 55.69 495 PRO A C 1
ATOM 3805 O O . PRO A 1 495 ? -3.866 1.984 -6.637 1.00 55.69 495 PRO A O 1
ATOM 3808 N N . GLY A 1 496 ? -3.936 4.230 -6.635 1.00 58.09 496 GLY A N 1
ATOM 3809 C CA . GLY A 1 496 ? -3.463 4.399 -5.260 1.00 58.09 496 GLY A CA 1
ATOM 3810 C C . GLY A 1 496 ? -4.527 3.995 -4.236 1.00 58.09 496 GLY A C 1
ATOM 3811 O O . GLY A 1 496 ? -4.222 3.270 -3.291 1.00 58.09 496 GLY A O 1
ATOM 3812 N N . HIS A 1 497 ? -5.792 4.375 -4.455 1.00 64.81 497 HIS A N 1
ATOM 3813 C CA . HIS A 1 497 ? -6.901 3.899 -3.620 1.00 64.81 497 HIS A CA 1
ATOM 3814 C C . HIS A 1 497 ? -7.026 2.377 -3.654 1.00 64.81 497 HIS A C 1
ATOM 3816 O O . HIS A 1 497 ? -7.135 1.770 -2.597 1.00 64.81 497 HIS A O 1
ATOM 3822 N N . LEU A 1 498 ? -6.947 1.746 -4.829 1.00 65.06 498 LEU A N 1
ATOM 3823 C CA . LEU A 1 498 ? -6.972 0.285 -4.956 1.00 65.06 498 LEU A CA 1
ATOM 3824 C C . LEU A 1 498 ? -5.834 -0.378 -4.161 1.00 65.06 498 LEU A C 1
ATOM 3826 O O . LEU A 1 498 ? -6.087 -1.314 -3.405 1.00 65.06 498 LEU A O 1
ATOM 3830 N N . GLN A 1 499 ? -4.611 0.154 -4.271 1.00 62.31 499 GLN A N 1
ATOM 3831 C CA . GLN A 1 499 ? -3.422 -0.319 -3.548 1.00 62.31 499 GLN A CA 1
ATOM 3832 C C . GLN A 1 499 ? -3.470 -0.065 -2.026 1.00 62.31 499 GLN A C 1
ATOM 3834 O O . GLN A 1 499 ? -2.752 -0.730 -1.286 1.00 62.31 499 GLN A O 1
ATOM 3839 N N . MET A 1 500 ? -4.322 0.851 -1.551 1.00 65.56 500 MET A N 1
ATOM 3840 C CA . MET A 1 500 ? -4.562 1.129 -0.128 1.00 65.56 500 MET A CA 1
ATOM 3841 C C . MET A 1 500 ? -5.770 0.350 0.432 1.00 65.56 500 MET A C 1
ATOM 3843 O O . MET A 1 500 ? -5.761 -0.100 1.578 1.00 65.56 500 MET A O 1
ATOM 3847 N N . LEU A 1 501 ? -6.834 0.187 -0.354 1.00 65.69 501 LEU A N 1
ATOM 3848 C CA . LEU A 1 501 ? -8.036 -0.555 0.029 1.00 65.69 501 LEU A CA 1
ATOM 3849 C C . LEU A 1 501 ? -7.770 -2.062 0.075 1.00 65.69 501 LEU A C 1
ATOM 3851 O O . LEU A 1 501 ? -8.370 -2.760 0.887 1.00 65.69 501 LEU A O 1
ATOM 3855 N N . SER A 1 502 ? -6.851 -2.576 -0.732 1.00 63.25 502 SER A N 1
ATOM 3856 C CA . SER A 1 502 ? -6.432 -3.979 -0.685 1.00 63.25 502 SER A CA 1
ATOM 3857 C C . SER A 1 502 ? -5.761 -4.392 0.638 1.00 63.25 502 SER A C 1
ATOM 3859 O O . SER A 1 502 ? -5.713 -5.580 0.963 1.00 63.25 502 SER A O 1
ATOM 3861 N N . LEU A 1 503 ? -5.267 -3.414 1.405 1.00 63.12 503 LEU A N 1
ATOM 3862 C CA . LEU A 1 503 ? -4.590 -3.573 2.690 1.00 63.12 503 LEU A CA 1
ATOM 3863 C C . LEU A 1 503 ? -5.632 -3.742 3.808 1.00 63.12 503 LEU A C 1
ATOM 3865 O O . LEU A 1 503 ? -6.457 -2.848 4.034 1.00 63.12 503 LEU A O 1
ATOM 3869 N N . LYS A 1 504 ? -5.616 -4.878 4.516 1.00 62.47 504 LYS A N 1
ATOM 3870 C CA . LYS A 1 504 ? -6.585 -5.180 5.584 1.00 62.47 504 LYS A CA 1
ATOM 3871 C C . LYS A 1 504 ? -6.189 -4.485 6.887 1.00 62.47 504 LYS A C 1
ATOM 3873 O O . LYS A 1 504 ? -5.208 -4.850 7.525 1.00 62.47 504 LYS A O 1
ATOM 3878 N N . SER A 1 505 ? -6.989 -3.520 7.338 1.00 62.31 505 SER A N 1
ATOM 3879 C CA . SER A 1 505 ? -6.825 -2.978 8.693 1.00 62.31 505 SER A CA 1
ATOM 3880 C C . SER A 1 505 ? -7.001 -4.076 9.748 1.00 62.31 505 SER A C 1
ATOM 3882 O O . SER A 1 505 ? -7.864 -4.949 9.616 1.00 62.31 505 SER A O 1
ATOM 3884 N N . ILE A 1 506 ? -6.204 -4.018 10.820 1.00 61.81 506 ILE A N 1
ATOM 3885 C CA . ILE A 1 506 ? -6.385 -4.902 11.976 1.00 61.81 506 ILE A CA 1
ATOM 3886 C C . ILE A 1 506 ? -7.807 -4.765 12.531 1.00 61.81 506 ILE A C 1
ATOM 3888 O O . ILE A 1 506 ? -8.363 -3.667 12.568 1.00 61.81 506 ILE A O 1
ATOM 3892 N N . GLY A 1 507 ? -8.383 -5.872 13.003 1.00 60.25 507 GLY A N 1
ATOM 3893 C CA . GLY A 1 507 ? -9.659 -5.845 13.709 1.00 60.25 507 GLY A CA 1
ATOM 3894 C C . GLY A 1 507 ? -9.565 -4.905 14.910 1.00 60.25 507 GLY A C 1
ATOM 3895 O O . GLY A 1 507 ? -8.747 -5.126 15.808 1.00 60.25 507 GLY A O 1
ATOM 3896 N N . LYS A 1 508 ? -10.369 -3.839 14.909 1.00 68.81 508 LYS A N 1
ATOM 3897 C CA . LYS A 1 508 ? -10.392 -2.822 15.965 1.00 68.81 508 LYS A CA 1
ATOM 3898 C C . LYS A 1 508 ? -11.765 -2.815 16.613 1.00 68.81 508 LYS A C 1
ATOM 3900 O O . LYS A 1 508 ? -12.755 -2.531 15.945 1.00 68.81 508 LYS A O 1
ATOM 3905 N N . LEU A 1 509 ? -11.807 -3.056 17.920 1.00 74.81 509 LEU A N 1
ATOM 3906 C CA . LEU A 1 509 ? -13.033 -2.933 18.694 1.00 74.81 509 LEU A CA 1
ATOM 3907 C C . LEU A 1 509 ? -13.411 -1.450 18.844 1.00 74.81 509 LEU A C 1
ATOM 3909 O O . LEU A 1 509 ? -12.616 -0.643 19.329 1.00 74.81 509 LEU A O 1
ATOM 3913 N N . ASN A 1 510 ? -14.624 -1.104 18.430 1.00 77.50 510 ASN A N 1
ATOM 3914 C CA . ASN A 1 510 ? -15.355 0.073 18.874 1.00 77.50 510 ASN A CA 1
ATOM 3915 C C . ASN A 1 510 ? -16.413 -0.383 19.883 1.00 77.50 510 ASN A C 1
ATOM 3917 O O . ASN A 1 510 ? -17.053 -1.419 19.695 1.00 77.50 510 ASN A O 1
ATOM 3921 N N . VAL A 1 511 ? -16.618 0.394 20.939 1.00 76.06 511 VAL A N 1
ATOM 3922 C CA . VAL A 1 511 ? -17.710 0.179 21.890 1.00 76.06 511 VAL A CA 1
ATOM 3923 C C . VAL A 1 511 ? -18.581 1.420 21.830 1.00 76.06 511 VAL A C 1
ATOM 3925 O O . VAL A 1 511 ? -18.073 2.526 21.997 1.00 76.06 511 VAL A O 1
ATOM 3928 N N . GLN A 1 512 ? -19.885 1.269 21.586 1.00 73.50 512 GLN A N 1
ATOM 3929 C CA . GLN A 1 512 ? -20.803 2.415 21.487 1.00 73.50 512 GLN A CA 1
ATOM 3930 C C . GLN A 1 512 ? -21.177 2.974 22.871 1.00 73.50 512 GLN A C 1
ATOM 3932 O O . GLN A 1 512 ? -22.344 3.006 23.262 1.00 73.50 512 GLN A O 1
ATOM 3937 N N . LYS A 1 513 ? -20.161 3.361 23.650 1.00 71.38 513 LYS A N 1
ATOM 3938 C CA . LYS A 1 513 ? -20.272 3.894 25.007 1.00 71.38 513 LYS A CA 1
ATOM 3939 C C . LYS A 1 513 ? -18.973 4.602 25.399 1.00 71.38 513 LYS A C 1
ATOM 3941 O O . LYS A 1 513 ? -17.892 4.093 25.131 1.00 71.38 513 LYS A O 1
ATOM 3946 N N . ASP A 1 514 ? -19.093 5.744 26.069 1.00 66.19 514 ASP A N 1
ATOM 3947 C CA . ASP A 1 514 ? -17.956 6.484 26.627 1.00 66.19 514 ASP A CA 1
ATOM 3948 C C . ASP A 1 514 ? -17.244 5.649 27.715 1.00 66.19 514 ASP A C 1
ATOM 3950 O O . ASP A 1 514 ? -17.895 5.141 28.636 1.00 66.19 514 ASP A O 1
ATOM 3954 N N . GLU A 1 515 ? -15.918 5.507 27.610 1.00 62.41 515 GLU A N 1
ATOM 3955 C CA . GLU A 1 515 ? -15.066 4.796 28.580 1.00 62.41 515 GLU A CA 1
ATOM 3956 C C . GLU A 1 515 ? -15.134 5.411 29.987 1.00 62.41 515 GLU A C 1
ATOM 3958 O O . GLU A 1 515 ? -15.005 4.700 30.982 1.00 62.41 515 GLU A O 1
ATOM 3963 N N . SER A 1 516 ? -15.376 6.723 30.084 1.00 69.56 516 SER A N 1
ATOM 3964 C CA . SER A 1 516 ? -15.447 7.467 31.347 1.00 69.56 516 SER A CA 1
ATOM 3965 C C . SER A 1 516 ? -16.796 7.360 32.069 1.00 69.56 516 SER A C 1
ATOM 3967 O O . SER A 1 516 ? -16.904 7.744 33.234 1.00 69.56 516 SER A O 1
ATOM 3969 N N . THR A 1 517 ? -17.835 6.846 31.402 1.00 82.56 517 THR A N 1
ATOM 3970 C CA . THR A 1 517 ? -19.187 6.731 31.966 1.00 82.56 517 THR A CA 1
ATOM 3971 C C . THR A 1 517 ? -19.460 5.281 32.373 1.00 82.56 517 THR A C 1
ATOM 3973 O O . THR A 1 517 ? -19.401 4.407 31.509 1.00 82.56 517 THR A O 1
ATOM 3976 N N . PRO A 1 518 ? -19.803 4.957 33.634 1.00 88.50 518 PRO A N 1
ATOM 3977 C CA . PRO A 1 518 ? -20.115 3.582 34.030 1.00 88.50 518 PRO A CA 1
ATOM 3978 C C . PRO A 1 518 ? -21.402 3.063 33.365 1.00 88.50 518 PRO A C 1
ATOM 3980 O O . PRO A 1 518 ? -22.291 3.829 32.998 1.00 88.50 518 PRO A O 1
ATOM 3983 N N . LEU A 1 519 ? -21.511 1.745 33.177 1.00 92.19 519 LEU A N 1
ATOM 3984 C CA . LEU A 1 519 ? -22.774 1.105 32.793 1.00 92.19 519 LEU A CA 1
ATOM 3985 C C . LEU A 1 519 ? -23.642 0.978 34.051 1.00 92.19 519 LEU A C 1
ATOM 3987 O O . LEU A 1 519 ? -23.449 0.046 34.826 1.00 92.19 519 LEU A O 1
ATOM 3991 N N . ASP A 1 520 ? -24.520 1.958 34.277 1.00 94.12 520 ASP A N 1
ATOM 3992 C CA . ASP A 1 520 ? -25.292 2.088 35.517 1.00 94.12 520 ASP A CA 1
ATOM 3993 C C . ASP A 1 520 ? -26.630 1.330 35.454 1.00 94.12 520 ASP A C 1
ATOM 3995 O O . ASP A 1 520 ? -27.577 1.717 34.765 1.00 94.12 520 ASP A O 1
ATOM 3999 N N . PHE A 1 521 ? -26.699 0.234 36.205 1.00 95.31 521 PHE A N 1
ATOM 4000 C CA . PHE A 1 521 ? -27.883 -0.592 36.411 1.00 95.31 521 PHE A CA 1
ATOM 4001 C C . PHE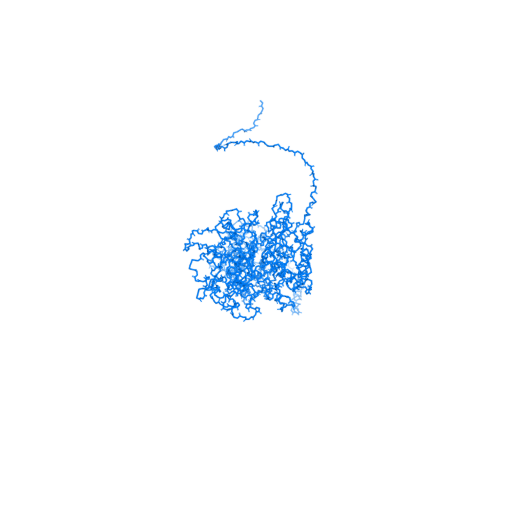 A 1 521 ? -28.854 0.021 37.426 1.00 95.31 521 PHE A C 1
ATOM 4003 O O . PHE A 1 521 ? -29.988 -0.446 37.512 1.00 95.31 521 PHE A O 1
ATOM 4010 N N . GLN A 1 522 ? -28.491 1.105 38.119 1.00 94.62 522 GLN A N 1
ATOM 4011 C CA . GLN A 1 522 ? -29.300 1.756 39.153 1.00 94.62 522 GLN A CA 1
ATOM 4012 C C . GLN A 1 522 ? -29.637 0.774 40.298 1.00 94.62 522 GLN A C 1
ATOM 4014 O O . GLN A 1 522 ? -28.965 -0.246 40.476 1.00 94.62 522 GLN A O 1
ATOM 4019 N N . ASN A 1 523 ? -30.671 1.085 41.080 1.00 91.25 523 ASN A N 1
ATOM 4020 C CA . ASN A 1 523 ? -31.205 0.211 42.121 1.00 91.25 523 ASN A CA 1
ATOM 4021 C C . ASN A 1 523 ? -31.868 -1.037 41.498 1.00 91.25 523 ASN A C 1
ATOM 4023 O O . ASN A 1 523 ? -32.708 -0.918 40.600 1.00 91.25 523 ASN A O 1
ATOM 4027 N N . VAL A 1 524 ? -31.511 -2.222 41.999 1.00 93.50 524 VAL A N 1
ATOM 4028 C CA . VAL A 1 524 ? -32.122 -3.524 41.689 1.00 93.50 524 VAL A CA 1
ATOM 4029 C C . VAL A 1 524 ? -32.342 -4.284 42.999 1.00 93.50 524 VAL A C 1
ATOM 4031 O O . VAL A 1 524 ? -31.442 -4.370 43.829 1.00 93.50 524 VAL A O 1
ATOM 4034 N N . GLU A 1 525 ? -33.551 -4.804 43.187 1.00 90.69 525 GLU A N 1
ATOM 4035 C CA . GLU A 1 525 ? -33.964 -5.528 44.396 1.00 90.69 525 GLU A CA 1
ATOM 4036 C C . GLU A 1 525 ? -33.223 -6.876 44.490 1.00 90.69 525 GLU A C 1
ATOM 4038 O O . GLU A 1 525 ? -33.009 -7.534 43.466 1.00 90.69 525 GLU A O 1
ATOM 4043 N N . ILE A 1 526 ? -32.817 -7.301 45.689 1.00 91.25 526 ILE A N 1
ATOM 4044 C CA . ILE A 1 526 ? -32.077 -8.559 45.886 1.00 91.25 526 ILE A CA 1
ATOM 4045 C C . ILE A 1 526 ? -32.875 -9.753 45.342 1.00 91.25 526 ILE A C 1
ATOM 4047 O O . ILE A 1 526 ? -34.069 -9.917 45.588 1.00 91.25 526 ILE A O 1
ATOM 4051 N N . GLY A 1 527 ? -32.202 -10.607 44.568 1.00 88.38 527 GLY A N 1
ATOM 4052 C CA . GLY A 1 527 ? -32.821 -11.758 43.901 1.00 88.38 527 GLY A CA 1
ATOM 4053 C C . GLY A 1 527 ? -33.621 -11.433 42.630 1.00 88.38 527 GLY A C 1
ATOM 4054 O O . GLY A 1 527 ? -33.900 -12.353 41.858 1.00 88.38 527 GLY A O 1
ATOM 4055 N N . ASN A 1 528 ? -33.928 -10.161 42.357 1.00 94.00 528 ASN A N 1
ATOM 4056 C CA . ASN A 1 528 ? -34.349 -9.706 41.032 1.00 94.00 528 ASN A CA 1
ATOM 4057 C C . ASN A 1 528 ? -33.125 -9.453 40.130 1.00 94.00 528 ASN A C 1
ATOM 4059 O O . ASN A 1 528 ? -31.977 -9.431 40.578 1.00 94.00 528 ASN A O 1
ATOM 4063 N N . THR A 1 529 ? -33.361 -9.304 38.823 1.00 95.75 529 THR A N 1
ATOM 4064 C CA . THR A 1 529 ? -32.294 -9.129 37.826 1.00 95.75 529 THR A CA 1
ATOM 4065 C C . THR A 1 529 ? -32.576 -7.959 36.894 1.00 95.75 529 THR A C 1
ATOM 4067 O O . THR A 1 529 ? -33.728 -7.657 36.572 1.00 95.75 529 THR A O 1
ATOM 4070 N N . LYS A 1 530 ? -31.515 -7.306 36.413 1.00 95.94 530 LYS A N 1
ATOM 4071 C CA . LYS A 1 530 ? -31.607 -6.279 35.369 1.00 95.94 530 LYS A CA 1
ATOM 4072 C C . LYS A 1 530 ? -30.518 -6.489 34.332 1.00 95.94 530 LYS A C 1
ATOM 4074 O O . LYS A 1 530 ? -29.341 -6.566 34.673 1.00 95.94 530 LYS A O 1
ATOM 4079 N N . THR A 1 531 ? -30.914 -6.554 33.066 1.00 95.00 531 THR A N 1
ATOM 4080 C CA . THR A 1 531 ? -29.999 -6.700 31.930 1.00 95.00 531 THR A CA 1
ATOM 4081 C C . THR A 1 531 ? -29.861 -5.371 31.195 1.00 95.00 531 THR A C 1
ATOM 4083 O O . THR A 1 531 ? -30.863 -4.722 30.897 1.00 95.00 531 THR A O 1
ATOM 4086 N N . LEU A 1 532 ? -28.627 -4.985 30.877 1.00 93.31 532 LEU A N 1
ATOM 4087 C CA . LEU A 1 532 ? -28.298 -3.890 29.965 1.00 93.31 532 LEU A CA 1
ATOM 4088 C C . LEU A 1 532 ? -27.390 -4.420 28.852 1.00 93.31 532 LEU A C 1
ATOM 4090 O O . LEU A 1 532 ? -26.587 -5.331 29.063 1.00 93.31 532 LEU A O 1
ATOM 4094 N N . SER A 1 533 ? -27.518 -3.836 27.666 1.00 89.69 533 SER A N 1
ATOM 4095 C CA . SER A 1 533 ? -26.757 -4.229 26.481 1.00 89.69 533 SER A CA 1
ATOM 4096 C C . SER A 1 533 ? -25.715 -3.170 26.129 1.00 89.69 533 SER A C 1
ATOM 4098 O O . SER A 1 533 ? -25.995 -1.976 26.233 1.00 89.69 533 SER A O 1
ATOM 4100 N N . ILE A 1 534 ? -24.550 -3.594 25.638 1.00 88.94 534 ILE A N 1
ATOM 4101 C CA . ILE A 1 534 ? -23.625 -2.722 24.902 1.00 88.94 534 ILE A CA 1
ATOM 4102 C C . ILE A 1 534 ? -23.383 -3.283 23.502 1.00 88.94 534 ILE A C 1
ATOM 4104 O O . ILE A 1 534 ? -23.353 -4.499 23.300 1.00 88.94 534 ILE A O 1
ATOM 4108 N N . ILE A 1 535 ? -23.210 -2.387 22.532 1.00 85.12 535 ILE A N 1
ATOM 4109 C CA . ILE A 1 535 ? -22.864 -2.757 21.161 1.00 85.12 535 ILE A CA 1
ATOM 4110 C C . ILE A 1 535 ? -21.341 -2.736 21.040 1.00 85.12 535 ILE A C 1
ATOM 4112 O O . ILE A 1 535 ? -20.699 -1.702 21.243 1.00 85.12 535 ILE A O 1
ATOM 4116 N N . LEU A 1 536 ? -20.793 -3.907 20.725 1.00 85.44 536 LEU A N 1
ATOM 4117 C CA . LEU A 1 536 ? -19.412 -4.131 20.334 1.00 85.44 536 LEU A CA 1
ATOM 4118 C C . LEU A 1 536 ? -19.369 -4.167 18.804 1.00 85.44 536 LEU A C 1
ATOM 4120 O O . LEU A 1 536 ? -20.054 -4.980 18.187 1.00 85.44 536 LEU A O 1
ATOM 4124 N N . GLU A 1 537 ? -18.580 -3.305 18.177 1.00 78.81 537 GLU A N 1
ATOM 4125 C CA . GLU A 1 537 ? -18.418 -3.279 16.722 1.00 78.81 537 GLU A CA 1
ATOM 4126 C C . GLU A 1 537 ? -16.962 -3.568 16.374 1.00 78.81 537 GLU A C 1
ATOM 4128 O O . GLU A 1 537 ? -16.051 -2.985 16.960 1.00 78.81 537 GLU A O 1
ATOM 4133 N N . ASN A 1 538 ? -16.719 -4.430 15.393 1.00 80.19 538 ASN A N 1
ATOM 4134 C CA . ASN A 1 538 ? -15.441 -4.427 14.703 1.00 80.19 538 ASN A CA 1
ATOM 4135 C C . ASN A 1 538 ? -15.491 -3.288 13.682 1.00 80.19 538 ASN A C 1
ATOM 4137 O O . ASN A 1 538 ? -16.338 -3.307 12.799 1.00 80.19 538 ASN A O 1
ATOM 4141 N N . ILE A 1 539 ? -14.606 -2.300 13.789 1.00 70.50 539 ILE A N 1
ATOM 4142 C CA . ILE A 1 539 ? -14.445 -1.237 12.780 1.00 70.50 539 ILE A CA 1
ATOM 4143 C C . ILE A 1 539 ? -13.183 -1.435 11.924 1.00 70.50 539 ILE A C 1
ATOM 4145 O O . ILE A 1 539 ? -12.742 -0.509 11.251 1.00 70.50 539 ILE A O 1
ATOM 4149 N N . GLY A 1 540 ? -12.600 -2.639 11.963 1.00 65.94 540 GLY A N 1
ATOM 4150 C CA . GLY A 1 540 ? -11.498 -3.087 11.111 1.00 65.94 540 GLY A CA 1
ATOM 4151 C C . GLY A 1 540 ? -11.896 -4.199 10.130 1.00 65.94 540 GLY A C 1
ATOM 4152 O O . GLY A 1 540 ? -13.060 -4.603 10.040 1.00 65.94 540 GLY A O 1
ATOM 4153 N N . GLU A 1 541 ? -10.908 -4.690 9.378 1.00 66.88 541 GLU A N 1
ATOM 4154 C CA . GLU A 1 541 ? -11.077 -5.624 8.246 1.00 66.88 541 GLU A CA 1
ATOM 4155 C C . GLU A 1 541 ? -10.357 -6.968 8.439 1.00 66.88 541 GLU A C 1
ATOM 4157 O O . GLU A 1 541 ? -10.253 -7.777 7.515 1.00 66.88 541 GLU A O 1
ATOM 4162 N N . ALA A 1 542 ? -9.877 -7.224 9.650 1.00 70.62 542 ALA A N 1
ATOM 4163 C CA . ALA A 1 542 ? -9.600 -8.563 10.137 1.00 70.62 542 ALA A CA 1
ATOM 4164 C C . ALA A 1 542 ? -10.607 -8.908 11.237 1.00 70.62 542 ALA A C 1
ATOM 4166 O O . ALA A 1 542 ? -11.042 -8.041 12.000 1.00 70.62 542 ALA A O 1
ATOM 4167 N N . ASP A 1 543 ? -10.959 -10.183 11.311 1.00 79.31 543 ASP A N 1
ATOM 4168 C CA . ASP A 1 543 ? -11.816 -10.750 12.344 1.00 79.31 543 ASP A CA 1
ATOM 4169 C C . ASP A 1 543 ? -11.246 -10.491 13.750 1.00 79.31 543 ASP A C 1
ATOM 4171 O O . ASP A 1 543 ? -10.062 -10.723 14.009 1.00 79.31 543 ASP A O 1
ATOM 4175 N N . ILE A 1 544 ? -12.092 -10.034 14.678 1.00 82.12 544 ILE A N 1
ATOM 4176 C CA . ILE A 1 544 ? -11.746 -9.933 16.100 1.00 82.12 544 ILE A CA 1
ATOM 4177 C C . ILE A 1 544 ? -12.243 -11.192 16.798 1.00 82.12 544 ILE A C 1
ATOM 4179 O O . ILE A 1 544 ? -13.444 -11.346 17.020 1.00 82.12 544 ILE A O 1
ATOM 4183 N N . LEU A 1 545 ? -11.321 -12.051 17.227 1.00 85.88 545 LEU A N 1
ATOM 4184 C CA . LEU A 1 545 ? -11.629 -13.036 18.257 1.00 85.88 545 LEU A CA 1
ATOM 4185 C C . LEU A 1 545 ? -11.677 -12.320 19.616 1.00 85.88 545 LEU A C 1
ATOM 4187 O O . LEU A 1 545 ? -10.667 -11.792 20.092 1.00 85.88 545 LEU A O 1
ATOM 4191 N N . ILE A 1 546 ? -12.859 -12.308 20.229 1.00 84.00 546 ILE A N 1
ATOM 4192 C CA . ILE A 1 546 ? -13.048 -11.913 21.626 1.00 84.00 546 ILE A CA 1
ATOM 4193 C C . ILE A 1 546 ? -12.867 -13.168 22.476 1.00 84.00 546 ILE A C 1
ATOM 4195 O O . ILE A 1 546 ? -13.632 -14.128 22.348 1.00 84.00 546 ILE A O 1
ATOM 4199 N N . ASN A 1 547 ? -11.846 -13.152 23.333 1.00 77.12 547 ASN A N 1
ATOM 4200 C CA . ASN A 1 547 ? -11.550 -14.244 24.252 1.00 77.12 547 ASN A CA 1
ATOM 4201 C C . ASN A 1 547 ? -12.282 -13.977 25.567 1.00 77.12 547 ASN A C 1
ATOM 4203 O O . ASN A 1 547 ? -11.861 -13.143 26.370 1.00 77.12 547 ASN A O 1
ATOM 4207 N N . TRP A 1 548 ? -13.398 -14.669 25.787 1.00 70.44 548 TRP A N 1
ATOM 4208 C CA . TRP A 1 548 ? -14.220 -14.444 26.969 1.00 70.44 548 TRP A CA 1
ATOM 4209 C C . TRP A 1 548 ? -13.755 -15.322 28.122 1.00 70.44 548 TRP A C 1
ATOM 4211 O O . TRP A 1 548 ? -14.061 -16.512 28.196 1.00 70.44 548 TRP A O 1
ATOM 4221 N N . ASN A 1 549 ? -12.996 -14.727 29.037 1.00 60.84 549 ASN A N 1
ATOM 4222 C CA . ASN A 1 549 ? -12.476 -15.434 30.196 1.00 60.84 549 ASN A CA 1
ATOM 4223 C C . ASN A 1 549 ? -13.634 -15.755 31.166 1.00 60.84 549 ASN A C 1
ATOM 4225 O O . ASN A 1 549 ? -14.186 -14.855 31.801 1.00 60.84 549 ASN A O 1
ATOM 4229 N N . GLU A 1 550 ? -14.014 -17.035 31.277 1.00 52.31 550 GLU A N 1
ATOM 4230 C CA . GLU A 1 550 ? -15.234 -17.528 31.960 1.00 52.31 550 GLU A CA 1
ATOM 4231 C C . GLU A 1 550 ? -15.309 -17.237 33.476 1.00 52.31 550 GLU A C 1
ATOM 4233 O O . GLU A 1 550 ? -16.246 -17.648 34.156 1.00 52.31 550 GLU A O 1
ATOM 4238 N N . THR A 1 551 ? -14.313 -16.545 34.028 1.00 49.09 551 THR A N 1
ATOM 4239 C CA . THR A 1 551 ? -14.129 -16.304 35.462 1.00 49.09 551 THR A CA 1
ATOM 4240 C C . THR A 1 551 ? -14.606 -14.930 35.944 1.00 49.09 551 THR A C 1
ATOM 4242 O O . THR A 1 551 ? -14.687 -14.726 37.153 1.00 49.09 551 THR A O 1
ATOM 4245 N N . GLN A 1 552 ? -14.982 -14.000 35.054 1.00 52.84 552 GLN A N 1
ATOM 4246 C CA . GLN A 1 552 ? -15.459 -12.656 35.436 1.00 52.84 552 GLN A CA 1
ATOM 4247 C C . GLN A 1 552 ? -16.958 -12.604 35.816 1.00 52.84 552 GLN A C 1
ATOM 4249 O O . GLN A 1 552 ? -17.697 -11.737 35.359 1.00 52.84 552 GLN A O 1
ATOM 4254 N N . ASN A 1 553 ? -17.397 -13.496 36.712 1.00 59.34 553 ASN A N 1
ATOM 4255 C CA . ASN A 1 553 ? -18.561 -13.222 37.566 1.00 59.34 553 ASN A CA 1
ATOM 4256 C C . ASN A 1 553 ? -18.073 -12.374 38.752 1.00 59.34 553 ASN A C 1
ATOM 4258 O O . ASN A 1 553 ? -17.662 -12.912 39.782 1.00 59.34 553 ASN A O 1
ATOM 4262 N N . ILE A 1 554 ? -18.050 -11.053 38.574 1.00 69.25 554 ILE A N 1
ATOM 4263 C CA . ILE A 1 554 ? -17.542 -10.089 39.560 1.00 69.25 554 ILE A CA 1
ATOM 4264 C C . ILE A 1 554 ? -18.732 -9.369 40.193 1.00 69.25 554 ILE A C 1
ATOM 4266 O O . ILE A 1 554 ? -19.568 -8.840 39.468 1.00 69.25 554 ILE A O 1
ATOM 4270 N N . ASP A 1 555 ? -18.790 -9.324 41.528 1.00 71.00 555 ASP A N 1
ATOM 4271 C CA . ASP A 1 555 ? -19.711 -8.476 42.305 1.00 71.00 555 ASP A CA 1
ATOM 4272 C C . ASP A 1 555 ? -21.162 -8.435 41.788 1.00 71.00 555 ASP A C 1
ATOM 4274 O O . ASP A 1 555 ? -21.718 -7.371 41.530 1.00 71.00 555 ASP A O 1
ATOM 4278 N N . ASP A 1 556 ? -21.773 -9.616 41.663 1.00 90.31 556 ASP A N 1
ATOM 4279 C CA . ASP A 1 556 ? -23.166 -9.826 41.234 1.00 90.31 556 ASP A CA 1
ATOM 4280 C C . ASP A 1 556 ? -23.478 -9.500 39.755 1.00 90.31 556 ASP A C 1
ATOM 4282 O O . ASP A 1 556 ? -24.630 -9.601 39.321 1.00 90.31 556 ASP A O 1
ATOM 4286 N N . PHE A 1 557 ? -22.466 -9.181 38.940 1.00 91.19 557 PHE A N 1
ATOM 4287 C CA . PHE A 1 557 ? -22.599 -9.055 37.487 1.00 91.19 557 PHE A CA 1
ATOM 4288 C C . PHE A 1 557 ? -22.263 -10.363 36.766 1.00 91.19 557 PHE A C 1
ATOM 4290 O O . PHE A 1 557 ? -21.326 -11.084 37.112 1.00 91.19 557 PHE A O 1
ATOM 4297 N N . THR A 1 558 ? -23.040 -10.652 35.724 1.00 89.69 558 THR A N 1
ATOM 4298 C CA . THR A 1 558 ? -22.964 -11.871 34.912 1.00 89.69 558 THR A CA 1
ATOM 4299 C C . THR A 1 558 ? -23.135 -11.547 33.427 1.00 89.69 558 THR A C 1
ATOM 4301 O O . THR A 1 558 ? -23.676 -10.506 33.048 1.00 89.69 558 THR A O 1
ATOM 4304 N N . SER A 1 559 ? -22.665 -12.443 32.566 1.00 86.12 559 SER A N 1
ATOM 4305 C CA . SER A 1 559 ? -22.762 -12.352 31.104 1.00 86.12 559 SER A CA 1
ATOM 4306 C C . SER A 1 559 ? -22.951 -13.752 30.517 1.00 86.12 559 SER A C 1
ATOM 4308 O O . SER A 1 559 ? -22.762 -14.755 31.207 1.00 86.12 559 SER A O 1
ATOM 4310 N N . GLN A 1 560 ? -23.328 -13.843 29.242 1.00 74.50 560 GLN A N 1
ATOM 4311 C CA . GLN A 1 560 ? -23.197 -15.106 28.513 1.00 74.50 560 GLN A CA 1
ATOM 4312 C C . GLN A 1 560 ? -21.714 -15.323 28.189 1.00 74.50 560 GLN A C 1
ATOM 4314 O O . GLN A 1 560 ? -21.095 -14.434 27.615 1.00 74.50 560 GLN A O 1
ATOM 4319 N N . SER A 1 561 ? -21.142 -16.480 28.535 1.00 60.19 561 SER A N 1
ATOM 4320 C CA . SER A 1 561 ? -19.784 -16.829 28.111 1.00 60.19 561 SER A CA 1
ATOM 4321 C C . SER A 1 561 ? -19.784 -17.348 26.671 1.00 60.19 561 SER A C 1
ATOM 4323 O O . SER A 1 561 ? -20.559 -18.232 26.304 1.00 60.19 561 SER A O 1
ATOM 4325 N N . PHE A 1 562 ? -18.913 -16.784 25.837 1.00 67.12 562 PHE A N 1
ATOM 4326 C CA . PHE A 1 562 ? -18.700 -17.213 24.456 1.00 67.12 562 PHE A CA 1
ATOM 4327 C C . PHE A 1 562 ? -17.303 -16.791 23.997 1.00 67.12 562 PHE A C 1
ATOM 4329 O O . PHE A 1 562 ? -16.927 -15.638 24.147 1.00 67.12 562 PHE A O 1
ATOM 4336 N N . ASN A 1 563 ? -16.552 -17.673 23.342 1.00 76.00 563 ASN A N 1
ATOM 4337 C CA . ASN A 1 563 ? -15.505 -17.198 22.437 1.00 76.00 563 ASN A CA 1
ATOM 4338 C C . ASN A 1 563 ? -16.193 -16.908 21.104 1.00 76.00 563 ASN A C 1
ATOM 4340 O O . ASN A 1 563 ? -16.632 -17.840 20.429 1.00 76.00 563 ASN A O 1
ATOM 4344 N N . THR A 1 564 ? -16.351 -15.628 20.766 1.00 84.88 564 THR A N 1
ATOM 4345 C CA . THR A 1 564 ? -16.978 -15.204 19.507 1.00 84.88 564 THR A CA 1
ATOM 4346 C C . THR A 1 564 ? -15.966 -14.528 18.605 1.00 84.88 564 THR A C 1
ATOM 4348 O O . THR A 1 564 ? -15.047 -13.850 19.068 1.00 84.88 564 THR A O 1
ATOM 4351 N N . VAL A 1 565 ? -16.178 -14.686 17.305 1.00 86.00 565 VAL A N 1
ATOM 4352 C CA . VAL A 1 565 ? -15.529 -13.868 16.292 1.00 86.00 565 VAL A CA 1
ATOM 4353 C C . VAL A 1 565 ? -16.513 -12.779 15.888 1.00 86.00 565 VAL A C 1
ATOM 4355 O O . VAL A 1 565 ? -17.583 -13.081 15.359 1.00 86.00 565 VAL A O 1
ATOM 4358 N N . ILE A 1 566 ? -16.158 -11.514 16.118 1.00 85.75 566 ILE A N 1
ATOM 4359 C CA . ILE A 1 566 ? -16.794 -10.414 15.394 1.00 85.75 566 ILE A CA 1
ATOM 4360 C C . ILE A 1 566 ? -16.077 -10.324 14.049 1.00 85.75 566 ILE A C 1
ATOM 4362 O O . ILE A 1 566 ? -14.895 -9.973 13.999 1.00 85.75 566 ILE A O 1
ATOM 4366 N N . SER A 1 567 ? -16.786 -10.668 12.974 1.00 80.88 567 SER A N 1
ATOM 4367 C CA . SER A 1 567 ? -16.262 -10.614 11.606 1.00 80.88 567 SER A CA 1
ATOM 4368 C C . SER A 1 567 ? -15.753 -9.217 11.245 1.00 80.88 567 SER A C 1
ATOM 4370 O O . SER A 1 567 ? -16.096 -8.239 11.920 1.00 80.88 567 SER A O 1
ATOM 4372 N N . GLU A 1 568 ? -14.992 -9.086 10.156 1.00 75.50 568 GLU A N 1
ATOM 4373 C CA . GLU A 1 568 ? -14.755 -7.773 9.537 1.00 75.50 568 GLU A CA 1
ATOM 4374 C C . GLU A 1 568 ? -16.049 -6.939 9.466 1.00 75.50 568 GLU A C 1
ATOM 4376 O O . GLU A 1 568 ? -17.111 -7.428 9.070 1.00 75.50 568 GLU A O 1
ATOM 4381 N N . ARG A 1 569 ? -15.966 -5.694 9.953 1.00 70.06 569 ARG A N 1
ATOM 4382 C CA . ARG A 1 569 ? -17.070 -4.715 10.037 1.00 70.06 569 ARG A CA 1
ATOM 4383 C C . ARG A 1 569 ? -18.366 -5.178 10.738 1.00 70.06 569 ARG A C 1
ATOM 4385 O O . ARG A 1 569 ? -19.406 -4.528 10.624 1.00 70.06 569 ARG A O 1
ATOM 4392 N N . GLY A 1 570 ? -18.312 -6.287 11.478 1.00 81.00 570 GLY A N 1
ATOM 4393 C CA . GLY A 1 570 ? -19.451 -6.886 12.170 1.00 81.00 570 GLY A CA 1
ATOM 4394 C C . GLY A 1 570 ? -19.847 -6.169 13.466 1.00 81.00 570 GLY A C 1
ATOM 4395 O O . GLY A 1 570 ? -19.057 -5.452 14.081 1.00 81.00 570 GLY A O 1
ATOM 4396 N N . ARG A 1 571 ? -21.080 -6.419 13.922 1.00 85.12 571 ARG A N 1
ATOM 4397 C CA . ARG A 1 571 ? -21.616 -5.949 15.211 1.00 85.12 571 ARG A CA 1
ATOM 4398 C C . ARG A 1 571 ? -22.004 -7.137 16.091 1.00 85.12 571 ARG A C 1
ATOM 4400 O O . ARG A 1 571 ? -22.572 -8.111 15.603 1.00 85.12 571 ARG A O 1
ATOM 4407 N N . PHE A 1 572 ? -21.757 -7.030 17.391 1.00 87.25 572 PHE A N 1
ATOM 4408 C CA . PHE A 1 572 ? -22.161 -7.992 18.411 1.00 87.25 572 PHE A CA 1
ATOM 4409 C C . PHE A 1 572 ? -22.809 -7.263 19.595 1.00 87.25 572 PHE A C 1
ATOM 4411 O O . PHE A 1 572 ? -22.304 -6.244 20.062 1.00 87.25 572 PHE A O 1
ATOM 4418 N N . ILE A 1 573 ? -23.928 -7.786 20.101 1.00 87.31 573 ILE A N 1
ATOM 4419 C CA . ILE A 1 573 ? -24.639 -7.206 21.248 1.00 87.31 573 ILE A CA 1
ATOM 4420 C C . ILE A 1 573 ? -24.282 -8.012 22.496 1.00 87.31 573 ILE A C 1
ATOM 4422 O O . ILE A 1 573 ? -24.779 -9.120 22.695 1.00 87.31 573 ILE A O 1
ATOM 4426 N N . LEU A 1 574 ? -23.425 -7.446 23.344 1.00 87.00 574 LEU A N 1
ATOM 4427 C CA . LEU A 1 574 ? -23.102 -8.021 24.645 1.00 87.00 574 LEU A CA 1
ATOM 4428 C C . LEU A 1 574 ? -24.198 -7.649 25.646 1.00 87.00 574 LEU A C 1
ATOM 4430 O O . LEU A 1 574 ? -24.412 -6.473 25.928 1.00 87.00 574 LEU A O 1
ATOM 4434 N N . ASN A 1 575 ? -24.847 -8.662 26.217 1.00 90.06 575 ASN A N 1
ATOM 4435 C CA . ASN A 1 575 ? -25.811 -8.505 27.301 1.00 90.06 575 ASN A CA 1
ATOM 4436 C C . ASN A 1 575 ? -25.139 -8.793 28.649 1.00 90.06 575 ASN A C 1
ATOM 4438 O O . ASN A 1 575 ? -24.634 -9.895 28.870 1.00 90.06 575 ASN A O 1
ATOM 4442 N N . ILE A 1 576 ? -25.176 -7.813 29.550 1.00 91.06 576 ILE A N 1
ATOM 4443 C CA . ILE A 1 576 ? -24.687 -7.912 30.928 1.00 91.06 576 ILE A CA 1
ATOM 4444 C C . ILE A 1 576 ? -25.891 -7.879 31.864 1.00 91.06 576 ILE A C 1
ATOM 4446 O O . ILE A 1 576 ? -26.763 -7.027 31.711 1.00 91.06 576 ILE A O 1
ATOM 4450 N N . THR A 1 577 ? -25.938 -8.786 32.839 1.00 93.19 577 THR A N 1
ATOM 4451 C CA . THR A 1 577 ? -27.024 -8.885 33.823 1.00 93.19 577 THR A CA 1
ATOM 4452 C C . THR A 1 577 ? -26.488 -8.720 35.238 1.00 93.19 577 THR A C 1
ATOM 4454 O O . THR A 1 577 ? -25.616 -9.480 35.659 1.00 93.19 577 THR A O 1
ATOM 4457 N N . PHE A 1 578 ? -27.033 -7.747 35.966 1.00 95.56 578 PHE A N 1
ATOM 4458 C CA . PHE A 1 578 ? -26.809 -7.535 37.395 1.00 95.56 578 PHE A CA 1
ATOM 4459 C C . PHE A 1 578 ? -27.892 -8.266 38.201 1.00 95.56 578 PHE A C 1
ATOM 4461 O O . PHE A 1 578 ? -29.081 -8.118 37.901 1.00 95.56 578 PHE A O 1
ATOM 4468 N N . THR A 1 579 ? -27.472 -9.054 39.192 1.00 95.12 579 THR A N 1
ATOM 4469 C CA . THR A 1 579 ? -28.322 -9.922 40.029 1.00 95.12 579 THR A CA 1
ATOM 4470 C C . THR A 1 579 ? -27.857 -9.824 41.491 1.00 95.12 579 THR A C 1
ATOM 4472 O O . THR A 1 579 ? -27.186 -10.739 41.972 1.00 95.12 579 THR A O 1
ATOM 4475 N N . PRO A 1 580 ? -28.117 -8.699 42.186 1.00 94.25 580 PRO A N 1
ATOM 4476 C CA . PRO A 1 580 ? -27.546 -8.425 43.503 1.00 94.25 580 PRO A CA 1
ATOM 4477 C C . PRO A 1 580 ? -27.864 -9.523 44.523 1.00 94.25 580 PRO A C 1
ATOM 4479 O O . PRO A 1 580 ? -29.016 -9.941 44.671 1.00 94.25 580 PRO A O 1
ATOM 4482 N N . THR A 1 581 ? -26.828 -9.971 45.239 1.00 91.12 581 THR A N 1
ATOM 4483 C CA . THR A 1 581 ? -26.938 -10.978 46.312 1.00 91.12 581 THR A CA 1
ATOM 4484 C C . THR A 1 581 ? -26.800 -10.379 47.710 1.00 91.12 581 THR A C 1
ATOM 4486 O O . THR A 1 581 ? -27.111 -11.044 48.698 1.00 91.12 581 THR A O 1
ATOM 4489 N N . VAL A 1 582 ? -26.348 -9.125 47.793 1.00 88.88 582 VAL A N 1
ATOM 4490 C CA . VAL A 1 582 ? -26.204 -8.333 49.017 1.00 88.88 582 VAL A CA 1
ATOM 4491 C C . VAL A 1 582 ? -26.600 -6.886 48.748 1.00 88.88 582 VAL A C 1
ATOM 4493 O O . VAL A 1 582 ? -26.458 -6.391 47.627 1.00 88.88 582 VAL A O 1
ATOM 4496 N N . GLU A 1 583 ? -27.046 -6.194 49.789 1.00 88.75 583 GLU A N 1
ATOM 4497 C CA . GLU A 1 583 ? -27.337 -4.767 49.724 1.00 88.75 583 GLU A CA 1
ATOM 4498 C C . GLU A 1 583 ? -26.037 -3.956 49.772 1.00 88.75 583 GLU A C 1
ATOM 4500 O O . GLU A 1 583 ? -25.313 -3.963 50.769 1.00 88.75 583 GLU A O 1
ATOM 4505 N N . ALA A 1 584 ? -25.695 -3.329 48.645 1.00 87.94 584 ALA A N 1
ATOM 4506 C CA . ALA A 1 584 ? -24.483 -2.535 48.462 1.00 87.94 584 ALA A CA 1
ATOM 4507 C C . ALA A 1 584 ? -24.495 -1.815 47.106 1.00 87.94 584 ALA A C 1
ATOM 4509 O O . ALA A 1 584 ? -25.025 -2.329 46.117 1.00 87.94 584 ALA A O 1
ATOM 4510 N N . GLU A 1 585 ? -23.780 -0.690 47.012 1.00 90.25 585 GLU A N 1
ATOM 4511 C CA . GLU A 1 585 ? -23.273 -0.223 45.721 1.00 90.25 585 GLU A CA 1
ATOM 4512 C C . GLU A 1 585 ? -22.107 -1.116 45.259 1.00 90.25 585 GLU A C 1
ATOM 4514 O O . GLU A 1 585 ? -21.144 -1.352 45.991 1.00 90.25 585 GLU A O 1
ATOM 4519 N N . LYS A 1 586 ? -22.187 -1.588 44.014 1.00 91.56 586 LYS A N 1
ATOM 4520 C CA . LYS A 1 586 ? -21.180 -2.391 43.322 1.00 91.56 586 LYS A CA 1
ATOM 4521 C C . LYS A 1 586 ? -20.650 -1.599 42.126 1.00 91.56 586 LYS A C 1
ATOM 4523 O O . LYS A 1 586 ? -21.426 -1.214 41.254 1.00 91.56 586 LYS A O 1
ATOM 4528 N N . THR A 1 587 ? -19.337 -1.374 42.059 1.00 91.94 587 THR A N 1
ATOM 4529 C CA . THR A 1 587 ? -18.681 -0.625 40.962 1.00 91.94 587 THR A CA 1
ATOM 4530 C C . THR A 1 587 ? -17.453 -1.339 40.359 1.00 91.94 587 THR A C 1
ATOM 4532 O O . THR A 1 587 ? -16.379 -0.740 40.246 1.00 91.94 587 THR A O 1
ATOM 4535 N N . PRO A 1 588 ? -17.556 -2.630 39.976 1.00 90.81 588 PRO A N 1
ATOM 4536 C CA . PRO A 1 588 ? -16.427 -3.369 39.417 1.00 90.81 588 PRO A CA 1
ATOM 4537 C C . PRO A 1 588 ? -16.030 -2.875 38.017 1.00 90.81 588 PRO A C 1
ATOM 4539 O O . PRO A 1 588 ? -16.814 -2.268 37.281 1.00 90.81 588 PRO A O 1
ATOM 4542 N N . LEU A 1 589 ? -14.791 -3.187 37.637 1.00 86.00 589 LEU A N 1
ATOM 4543 C CA . LEU A 1 589 ? -14.241 -2.937 36.308 1.00 86.00 589 LEU A CA 1
ATOM 4544 C C . LEU A 1 589 ? -14.210 -4.252 35.519 1.00 86.00 589 LEU A C 1
ATOM 4546 O O . LEU A 1 589 ? -13.443 -5.150 35.863 1.00 86.00 589 LEU A O 1
ATOM 4550 N N . TRP A 1 590 ? -15.026 -4.365 34.471 1.00 84.00 590 TRP A N 1
ATOM 4551 C CA . TRP A 1 590 ? -14.987 -5.507 33.554 1.00 84.00 590 TRP A CA 1
ATOM 4552 C C . TRP A 1 590 ? -13.856 -5.310 32.546 1.00 84.00 590 TRP A C 1
ATOM 4554 O O . TRP A 1 590 ? -13.758 -4.255 31.917 1.00 84.00 590 TRP A O 1
ATOM 4564 N N . VAL A 1 591 ? -13.027 -6.334 32.354 1.00 84.44 591 VAL A N 1
ATOM 4565 C CA . VAL A 1 591 ? -11.994 -6.346 31.313 1.00 84.44 591 VAL A CA 1
ATOM 4566 C C . VAL A 1 591 ? -12.441 -7.228 30.147 1.00 84.44 591 VAL A C 1
ATOM 4568 O O . VAL A 1 591 ? -12.638 -8.429 30.329 1.00 84.44 591 VAL A O 1
ATOM 4571 N N . ILE A 1 592 ? -12.581 -6.638 28.957 1.00 82.12 592 ILE A N 1
ATOM 4572 C CA . ILE A 1 592 ? -12.843 -7.347 27.696 1.00 82.12 592 ILE A CA 1
ATOM 4573 C C . ILE A 1 592 ? -11.510 -7.519 26.960 1.00 82.12 592 ILE A C 1
ATOM 4575 O O . ILE A 1 592 ? -10.890 -6.537 26.547 1.00 82.12 592 ILE A O 1
ATOM 4579 N N . GLU A 1 593 ? -11.076 -8.767 26.786 1.00 83.56 593 GLU A N 1
ATOM 4580 C CA . GLU A 1 593 ? -9.856 -9.126 26.058 1.00 83.56 593 GLU A CA 1
ATOM 4581 C C . GLU A 1 593 ? -10.175 -9.524 24.608 1.00 83.56 593 GLU A C 1
ATOM 4583 O O . GLU A 1 593 ? -11.081 -10.314 24.328 1.00 83.56 593 GLU A O 1
ATOM 4588 N N . THR A 1 594 ? -9.394 -8.998 23.667 1.00 81.56 594 THR A N 1
ATOM 4589 C CA . THR A 1 594 ? -9.411 -9.399 22.253 1.00 81.56 594 THR A CA 1
ATOM 4590 C C . THR A 1 594 ? -8.013 -9.842 21.824 1.00 81.56 594 THR A C 1
ATOM 4592 O O . THR A 1 594 ? -7.051 -9.679 22.572 1.00 81.56 594 THR A O 1
ATOM 4595 N N . THR A 1 595 ? -7.854 -10.363 20.606 1.00 74.06 595 THR A N 1
ATOM 4596 C CA . THR A 1 595 ? -6.520 -10.680 20.055 1.00 74.06 595 THR A CA 1
ATOM 4597 C C . THR A 1 595 ? -5.574 -9.482 19.948 1.00 74.06 595 THR A C 1
ATOM 4599 O O . THR A 1 595 ? -4.364 -9.689 19.897 1.00 74.06 595 THR A O 1
ATOM 4602 N N . ASN A 1 596 ? -6.103 -8.253 19.888 1.00 65.88 596 ASN A N 1
ATOM 4603 C CA . ASN A 1 596 ? -5.344 -7.063 19.483 1.00 65.88 596 ASN A CA 1
ATOM 4604 C C . ASN A 1 596 ? -5.329 -5.959 20.557 1.00 65.88 596 ASN A C 1
ATOM 4606 O O . ASN A 1 596 ? -4.396 -5.162 20.611 1.00 65.88 596 ASN A O 1
ATOM 4610 N N . THR A 1 597 ? -6.376 -5.874 21.382 1.00 72.19 597 THR A N 1
ATOM 4611 C CA . THR A 1 597 ? -6.593 -4.809 22.376 1.00 72.19 597 THR A CA 1
ATOM 4612 C C . THR A 1 597 ? -7.347 -5.308 23.612 1.00 72.19 597 THR A C 1
ATOM 4614 O O . THR A 1 597 ? -8.080 -6.299 23.562 1.00 72.19 597 THR A O 1
ATOM 4617 N N . GLN A 1 598 ? -7.214 -4.568 24.712 1.00 79.94 598 GLN A N 1
ATOM 4618 C CA . GLN A 1 598 ? -8.015 -4.705 25.928 1.00 79.94 598 GLN A CA 1
ATOM 4619 C C . GLN A 1 598 ? -8.949 -3.490 26.056 1.00 79.94 598 GLN A C 1
ATOM 4621 O O . GLN A 1 598 ? -8.503 -2.363 25.845 1.00 79.94 598 GLN A O 1
ATOM 4626 N N . PHE A 1 599 ? -10.214 -3.703 26.426 1.00 81.12 599 PHE A N 1
ATOM 4627 C CA . PHE A 1 599 ? -11.172 -2.638 26.748 1.00 81.12 599 PHE A CA 1
ATOM 4628 C C . PHE A 1 599 ? -11.643 -2.761 28.201 1.00 81.12 599 PHE A C 1
ATOM 4630 O O . PHE A 1 599 ? -11.955 -3.859 28.664 1.00 81.12 599 PHE A O 1
ATOM 4637 N N . ASN A 1 600 ? -11.717 -1.635 28.913 1.00 84.94 600 ASN A N 1
ATOM 4638 C CA . ASN A 1 600 ? -12.085 -1.587 30.328 1.00 84.94 600 ASN A CA 1
ATOM 4639 C C . ASN A 1 600 ? -13.468 -0.940 30.485 1.00 84.94 600 ASN A C 1
ATOM 4641 O O . ASN A 1 600 ? -13.622 0.267 30.320 1.00 84.94 600 ASN A O 1
ATOM 4645 N N . LEU A 1 601 ? -14.475 -1.739 30.828 1.00 86.94 601 LEU A N 1
ATOM 4646 C CA . LEU A 1 601 ? -15.851 -1.296 31.026 1.00 86.94 601 LEU A CA 1
ATOM 4647 C C . LEU A 1 601 ? -16.140 -1.147 32.523 1.00 86.94 601 LEU A C 1
ATOM 4649 O O . LEU A 1 601 ? -16.313 -2.142 33.226 1.00 86.94 601 LEU A O 1
ATOM 4653 N N . GLN A 1 602 ? -16.250 0.085 33.019 1.00 89.94 602 GLN A N 1
ATOM 4654 C CA . GLN A 1 602 ? -16.738 0.300 34.382 1.00 89.94 602 GLN A CA 1
ATOM 4655 C C . GLN A 1 602 ? -18.239 -0.014 34.463 1.00 89.94 602 GLN A C 1
ATOM 4657 O O . GLN A 1 602 ? -19.027 0.450 33.631 1.00 89.94 602 GLN A O 1
ATOM 4662 N N . LEU A 1 603 ? -18.636 -0.787 35.473 1.00 92.44 603 LEU A N 1
ATOM 4663 C CA . LEU A 1 603 ? -20.030 -1.065 35.817 1.00 92.44 603 LEU A CA 1
ATOM 4664 C C . LEU A 1 603 ? -20.442 -0.247 37.043 1.00 92.44 603 LEU A C 1
ATOM 4666 O O . LEU A 1 603 ? -19.598 0.175 37.837 1.00 92.44 603 LEU A O 1
ATOM 4670 N N . LYS A 1 604 ? -21.748 -0.063 37.222 1.00 94.31 604 LYS A N 1
ATOM 4671 C CA . LYS A 1 604 ? -22.343 0.394 38.477 1.00 94.31 604 LYS A CA 1
ATOM 4672 C C . LYS A 1 604 ? -23.694 -0.285 38.680 1.00 94.31 604 LYS A C 1
ATOM 4674 O O . LYS A 1 604 ? -24.460 -0.417 37.735 1.00 94.31 604 LYS A O 1
ATOM 4679 N N . GLY A 1 605 ? -24.006 -0.691 39.900 1.00 94.38 605 GLY A N 1
ATOM 4680 C CA . GLY A 1 605 ? -25.327 -1.179 40.289 1.00 94.38 605 GLY A CA 1
ATOM 4681 C C . GLY A 1 605 ? -25.491 -1.068 41.796 1.00 94.38 605 GLY A C 1
ATOM 4682 O O . GLY A 1 605 ? -24.500 -1.095 42.522 1.00 94.38 605 GLY A O 1
ATOM 4683 N N . ILE A 1 606 ? -26.722 -0.908 42.272 1.00 92.00 606 ILE A N 1
ATOM 4684 C CA . ILE A 1 606 ? -27.025 -0.880 43.705 1.00 92.00 606 ILE A CA 1
ATOM 4685 C C . ILE A 1 606 ? -27.984 -2.030 43.985 1.00 92.00 606 ILE A C 1
ATOM 4687 O O . ILE A 1 606 ? -29.116 -2.017 43.505 1.00 92.00 606 ILE A O 1
ATOM 4691 N N . GLY A 1 607 ? -27.519 -3.033 44.727 1.00 92.25 607 GLY A N 1
ATOM 4692 C CA . GLY A 1 607 ? -28.415 -4.005 45.343 1.00 92.25 607 GLY A CA 1
ATOM 4693 C C . GLY A 1 607 ? -29.150 -3.336 46.495 1.00 92.25 607 GLY A C 1
ATOM 4694 O O . GLY A 1 607 ? -28.488 -2.667 47.286 1.00 92.25 607 GLY A O 1
ATOM 4695 N N . PHE A 1 608 ? -30.470 -3.504 46.578 1.00 89.25 608 PHE A N 1
ATOM 4696 C CA . PHE A 1 608 ? -31.283 -3.066 47.718 1.00 89.25 608 PHE A CA 1
ATOM 4697 C C . PHE A 1 608 ? -32.223 -4.177 48.194 1.00 89.25 608 PHE A C 1
ATOM 4699 O O . PHE A 1 608 ? -32.672 -4.985 47.378 1.00 89.25 608 PHE A O 1
ATOM 4706 N N . ASP A 1 609 ? -32.526 -4.217 49.488 1.00 89.25 609 ASP A N 1
ATOM 4707 C CA . ASP A 1 609 ? -33.647 -4.996 50.029 1.00 89.25 609 ASP A CA 1
ATOM 4708 C C . ASP A 1 609 ? -34.824 -4.055 50.351 1.00 89.25 609 ASP A C 1
ATOM 4710 O O . ASP A 1 609 ? -34.711 -2.830 50.267 1.00 89.25 609 ASP A O 1
ATOM 4714 N N . LEU A 1 610 ? -35.993 -4.608 50.670 1.00 87.38 610 LEU A N 1
ATOM 4715 C CA . LEU A 1 610 ? -37.132 -3.829 51.153 1.00 87.38 610 LEU A CA 1
ATOM 4716 C C . LEU A 1 610 ? -37.374 -4.119 52.638 1.00 87.38 610 LEU A C 1
ATOM 4718 O O . LEU A 1 610 ? -37.638 -5.277 52.973 1.00 87.38 610 LEU A O 1
ATOM 4722 N N . PRO A 1 611 ? -37.430 -3.090 53.515 1.00 89.31 611 PRO A N 1
ATOM 4723 C CA . PRO A 1 611 ? -37.625 -3.260 54.951 1.00 89.31 611 PRO A CA 1
ATOM 4724 C C . PRO A 1 611 ? -38.714 -4.273 55.310 1.00 89.31 611 PRO A C 1
ATOM 4726 O O . PRO A 1 611 ? -39.909 -4.045 55.082 1.00 89.31 611 PRO A O 1
ATOM 4729 N N . PHE A 1 612 ? -38.316 -5.406 55.886 1.00 89.38 612 PHE A N 1
ATOM 4730 C CA . PHE A 1 612 ? -39.249 -6.448 56.293 1.00 89.38 612 PHE A CA 1
ATOM 4731 C C . PHE A 1 612 ? -40.004 -6.007 57.549 1.00 89.38 612 PHE A C 1
ATOM 4733 O O . PHE A 1 612 ? -39.403 -5.533 58.514 1.00 89.38 612 PHE A O 1
ATOM 4740 N N . MET A 1 613 ? -41.328 -6.179 57.540 1.00 90.81 613 MET A N 1
ATOM 4741 C CA . MET A 1 613 ? -42.228 -5.754 58.612 1.00 90.81 613 MET A CA 1
ATOM 4742 C C . MET A 1 613 ? -43.132 -6.895 59.077 1.00 90.81 613 MET A C 1
ATOM 4744 O O . MET A 1 613 ? -43.861 -7.486 58.281 1.00 90.81 613 MET A O 1
ATOM 4748 N N . GLU A 1 614 ? -43.147 -7.147 60.385 1.00 91.00 614 GLU A N 1
ATOM 4749 C CA . GLU A 1 614 ? -43.970 -8.175 61.029 1.00 91.00 614 GLU A CA 1
ATOM 4750 C C . GLU A 1 614 ? -44.676 -7.606 62.268 1.00 91.00 614 GLU A C 1
ATOM 4752 O O . GLU A 1 614 ? -44.039 -7.046 63.159 1.00 91.00 614 GLU A O 1
ATOM 4757 N N . LEU A 1 615 ? -46.000 -7.766 62.359 1.00 88.31 615 LEU A N 1
ATOM 4758 C CA . LEU A 1 615 ? -46.752 -7.426 63.571 1.00 88.31 615 LEU A CA 1
ATOM 4759 C C . LEU A 1 615 ? -46.600 -8.547 64.608 1.00 88.31 615 LEU A C 1
ATOM 4761 O O . LEU A 1 615 ? -47.198 -9.613 64.474 1.00 88.31 615 LEU A O 1
ATOM 4765 N N . ILE A 1 616 ? -45.820 -8.278 65.657 1.00 88.19 616 ILE A N 1
ATOM 4766 C CA . ILE A 1 616 ? -45.592 -9.179 66.797 1.00 88.19 616 ILE A CA 1
ATOM 4767 C C . ILE A 1 616 ? -46.837 -9.229 67.696 1.00 88.19 616 ILE A C 1
ATOM 4769 O O . ILE A 1 616 ? -47.190 -10.279 68.234 1.00 88.19 616 ILE A O 1
ATOM 4773 N N . ASN A 1 617 ? -47.495 -8.080 67.871 1.00 85.06 617 ASN A N 1
ATOM 4774 C CA . ASN A 1 617 ? -48.707 -7.923 68.669 1.00 85.06 617 ASN A CA 1
ATOM 4775 C C . ASN A 1 617 ? -49.651 -6.939 67.971 1.00 85.06 617 ASN A C 1
ATOM 4777 O O . ASN A 1 617 ? -49.253 -5.824 67.640 1.00 85.06 617 ASN A O 1
ATOM 4781 N N . ALA A 1 618 ? -50.891 -7.363 67.754 1.00 84.25 618 ALA A N 1
ATOM 4782 C CA . ALA A 1 618 ? -51.988 -6.578 67.199 1.00 84.25 618 ALA A CA 1
ATOM 4783 C C . ALA A 1 618 ? -53.314 -7.308 67.505 1.00 84.25 618 ALA A C 1
ATOM 4785 O O . ALA A 1 618 ? -53.293 -8.503 67.829 1.00 84.25 618 ALA A O 1
ATOM 4786 N N . PRO A 1 619 ? -54.483 -6.660 67.355 1.00 81.12 619 PRO A N 1
ATOM 4787 C CA . PRO A 1 619 ? -55.750 -7.377 67.228 1.00 81.12 619 PRO A CA 1
ATOM 4788 C C . PRO A 1 619 ? -55.744 -8.313 66.008 1.00 81.12 619 PRO A C 1
ATOM 4790 O O . PRO A 1 619 ? -54.856 -8.267 65.157 1.00 81.12 619 PRO A O 1
ATOM 4793 N N . VAL A 1 620 ? -56.773 -9.150 65.870 1.00 82.31 620 VAL A N 1
ATOM 4794 C CA . VAL A 1 620 ? -56.956 -9.921 64.631 1.00 82.31 620 VAL A CA 1
ATOM 4795 C C . VAL A 1 620 ? -57.270 -8.946 63.489 1.00 82.31 620 VAL A C 1
ATOM 4797 O O . VAL A 1 620 ? -58.145 -8.100 63.629 1.00 82.31 620 VAL A O 1
ATOM 4800 N N . ASN A 1 621 ? -56.580 -9.052 62.352 1.00 82.56 621 ASN A N 1
ATOM 4801 C CA . ASN A 1 621 ? -56.833 -8.175 61.203 1.00 82.56 621 ASN A CA 1
ATOM 4802 C C . ASN A 1 621 ? -58.286 -8.341 60.708 1.00 82.56 621 ASN A C 1
ATOM 4804 O O . ASN A 1 621 ? -58.756 -9.465 60.525 1.00 82.56 621 ASN A O 1
ATOM 4808 N N . ASN A 1 622 ? -58.982 -7.227 60.481 1.00 82.06 622 ASN A N 1
ATOM 4809 C CA . ASN A 1 622 ? -60.432 -7.114 60.273 1.00 82.06 622 ASN A CA 1
ATOM 4810 C C . ASN A 1 622 ? -61.300 -7.515 61.487 1.00 82.06 622 ASN A C 1
ATOM 4812 O O . ASN A 1 622 ? -62.457 -7.902 61.316 1.00 82.06 622 ASN A O 1
ATOM 4816 N N . SER A 1 623 ? -60.786 -7.429 62.720 1.00 82.19 623 SER A N 1
ATOM 4817 C CA . SER A 1 623 ? -61.633 -7.522 63.917 1.00 82.19 623 SER A CA 1
ATOM 4818 C C . SER A 1 623 ? -62.470 -6.260 64.120 1.00 82.19 623 SER A C 1
ATOM 4820 O O . SER A 1 623 ? -61.994 -5.148 63.883 1.00 82.19 623 SER A O 1
ATOM 4822 N N . ASN A 1 624 ? -63.683 -6.444 64.641 1.00 81.50 624 ASN A N 1
ATOM 4823 C CA . ASN A 1 624 ? -64.522 -5.367 65.152 1.00 81.50 624 ASN A CA 1
ATOM 4824 C C . ASN A 1 624 ? -64.160 -5.099 66.627 1.00 81.50 624 ASN A C 1
ATOM 4826 O O . ASN A 1 624 ? -64.038 -6.040 67.417 1.00 81.50 624 ASN A O 1
ATOM 4830 N N . ILE A 1 625 ? -63.919 -3.834 66.964 1.00 81.50 625 ILE A N 1
ATOM 4831 C CA . ILE A 1 625 ? -63.330 -3.373 68.223 1.00 81.50 625 ILE A CA 1
ATOM 4832 C C . ILE A 1 625 ? -64.311 -2.406 68.889 1.00 81.50 625 ILE A C 1
ATOM 4834 O O . ILE A 1 625 ? -64.775 -1.455 68.256 1.00 81.50 625 ILE A O 1
ATOM 4838 N N . ASP A 1 626 ? -64.618 -2.652 70.168 1.00 72.12 626 ASP A N 1
ATOM 4839 C CA . ASP A 1 626 ? -65.481 -1.769 70.955 1.00 72.12 626 ASP A CA 1
ATOM 4840 C C . ASP A 1 626 ? -64.943 -0.333 70.961 1.00 72.12 626 ASP A C 1
ATOM 4842 O O . ASP A 1 626 ? -63.752 -0.103 71.199 1.00 72.12 626 ASP A O 1
ATOM 4846 N N . GLU A 1 627 ? -65.852 0.625 70.795 1.00 63.31 627 GLU A N 1
ATOM 4847 C CA . GLU A 1 627 ? -65.614 2.025 71.138 1.00 63.31 627 GLU A CA 1
ATOM 4848 C C . GLU A 1 627 ? -65.002 2.174 72.551 1.00 63.31 627 GLU A C 1
ATOM 4850 O O . GLU A 1 627 ? -65.349 1.444 73.484 1.00 63.31 627 GLU A O 1
ATOM 4855 N N . HIS A 1 628 ? -64.130 3.172 72.726 1.00 67.75 628 HIS A N 1
ATOM 4856 C CA . HIS A 1 628 ? -63.406 3.480 73.972 1.00 67.75 628 HIS A CA 1
ATOM 4857 C C . HIS A 1 628 ? -62.276 2.499 74.362 1.00 67.75 628 HIS A C 1
ATOM 4859 O O . HIS A 1 628 ? -61.927 2.375 75.540 1.00 67.75 628 HIS A O 1
ATOM 4865 N N . LYS A 1 629 ? -61.653 1.823 73.386 1.00 7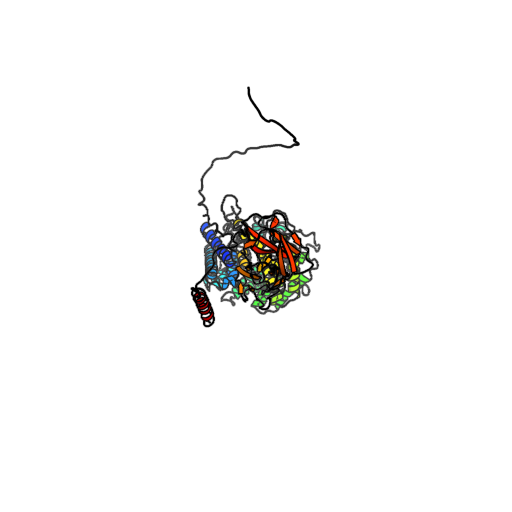8.31 629 LYS A N 1
ATOM 4866 C CA . LYS A 1 629 ? -60.425 1.026 73.580 1.00 78.31 629 LYS A CA 1
ATOM 4867 C C . LYS A 1 629 ? -59.203 1.635 72.894 1.00 78.31 629 LYS A C 1
ATOM 4869 O O . LYS A 1 629 ? -59.264 2.054 71.740 1.00 78.31 629 LYS A O 1
ATOM 4874 N N . THR A 1 630 ? -58.064 1.590 73.578 1.00 80.94 630 THR A N 1
ATOM 4875 C CA . THR A 1 630 ? -56.746 1.809 72.971 1.00 80.94 630 THR A CA 1
ATOM 4876 C C . THR A 1 630 ? -56.255 0.504 72.348 1.00 80.94 630 THR A C 1
ATOM 4878 O O . THR A 1 630 ? -56.230 -0.532 73.014 1.00 80.94 630 THR A O 1
ATOM 4881 N N . ILE A 1 631 ? -55.870 0.550 71.076 1.00 84.44 631 ILE A N 1
ATOM 4882 C CA . ILE A 1 631 ? -55.299 -0.571 70.330 1.00 84.44 631 ILE A CA 1
ATOM 4883 C C . ILE A 1 631 ? -53.778 -0.441 70.366 1.00 84.44 631 ILE A C 1
ATOM 4885 O O . ILE A 1 631 ? -53.255 0.551 69.869 1.00 84.44 631 ILE A O 1
ATOM 4889 N N . GLU A 1 632 ? -53.068 -1.422 70.920 1.00 86.25 632 GLU A N 1
ATOM 4890 C CA . GLU A 1 632 ? -51.600 -1.473 70.872 1.00 86.25 632 GLU A CA 1
ATOM 4891 C C . GLU A 1 632 ? -51.109 -2.267 69.655 1.00 86.25 632 GLU A C 1
ATOM 4893 O O . GLU A 1 632 ? -51.677 -3.307 69.311 1.00 86.25 632 GLU A O 1
ATOM 4898 N N . PHE A 1 633 ? -50.030 -1.784 69.037 1.00 87.12 633 PHE A N 1
ATOM 4899 C CA . PHE A 1 633 ? -49.330 -2.443 67.939 1.00 87.12 633 PHE A CA 1
ATOM 4900 C C . PHE A 1 633 ? -47.835 -2.551 68.256 1.00 87.12 633 PHE A C 1
ATOM 4902 O O . PHE A 1 633 ? -47.159 -1.528 68.411 1.00 87.12 633 PHE A O 1
ATOM 4909 N N . ASP A 1 634 ? -47.320 -3.782 68.283 1.00 87.56 634 ASP A N 1
ATOM 4910 C CA . ASP A 1 634 ? -45.884 -4.067 68.328 1.00 87.56 634 ASP A CA 1
ATOM 4911 C C . ASP A 1 634 ? -45.444 -4.547 66.948 1.00 87.56 634 ASP A C 1
ATOM 4913 O O . ASP A 1 634 ? -45.906 -5.584 66.466 1.00 87.56 634 ASP A O 1
ATOM 4917 N N . LEU A 1 635 ? -44.536 -3.803 66.327 1.00 89.25 635 LEU A N 1
ATOM 4918 C CA . LEU A 1 635 ? -44.016 -4.063 64.991 1.00 89.25 635 LEU A CA 1
ATOM 4919 C C . LEU A 1 635 ? -42.526 -4.408 65.083 1.00 89.25 635 LEU A C 1
ATOM 4921 O O . LEU A 1 635 ? -41.743 -3.634 65.632 1.00 89.25 635 LEU A O 1
ATOM 4925 N N . ASN A 1 636 ? -42.124 -5.548 64.530 1.00 89.50 636 ASN A N 1
ATOM 4926 C CA . ASN A 1 636 ? -40.731 -5.827 64.212 1.00 89.50 636 ASN A CA 1
ATOM 4927 C C . ASN A 1 636 ? -40.435 -5.262 62.820 1.00 89.50 636 ASN A C 1
ATOM 4929 O O . ASN A 1 636 ? -41.195 -5.517 61.885 1.00 89.50 636 ASN A O 1
ATOM 4933 N N . VAL A 1 637 ? -39.338 -4.523 62.684 1.00 89.12 637 VAL A N 1
ATOM 4934 C CA . VAL A 1 637 ? -38.836 -4.025 61.403 1.00 89.12 637 VAL A CA 1
ATOM 4935 C C . VAL A 1 637 ? -37.358 -4.372 61.289 1.00 89.12 637 VAL A C 1
ATOM 4937 O O . VAL A 1 637 ? -36.560 -4.027 62.162 1.00 89.12 637 VAL A O 1
ATOM 4940 N N . THR A 1 638 ? -36.996 -5.080 60.224 1.00 88.19 638 THR A N 1
ATOM 4941 C CA . THR A 1 638 ? -35.635 -5.577 59.986 1.00 88.19 638 THR A CA 1
ATOM 4942 C C . THR A 1 638 ? -35.246 -5.378 58.533 1.00 88.19 638 THR A C 1
ATOM 4944 O O . THR A 1 638 ? -36.050 -5.647 57.646 1.00 88.19 638 THR A O 1
ATOM 4947 N N . ASP A 1 639 ? -34.008 -4.962 58.310 1.00 88.81 639 ASP A N 1
ATOM 4948 C CA . ASP A 1 639 ? -33.450 -4.627 57.003 1.00 88.81 639 ASP A CA 1
ATOM 4949 C C . ASP A 1 639 ? -31.933 -4.893 57.020 1.00 88.81 639 ASP A C 1
ATOM 4951 O O . ASP A 1 639 ? -31.351 -4.994 58.106 1.00 88.81 639 ASP A O 1
ATOM 4955 N N . SER A 1 640 ? -31.295 -5.046 55.857 1.00 83.44 640 SER A N 1
ATOM 4956 C CA . SER A 1 640 ? -29.850 -5.292 55.757 1.00 83.44 640 SER A CA 1
ATOM 4957 C C . SER A 1 640 ? -28.978 -4.051 55.976 1.00 83.44 640 SER A C 1
ATOM 4959 O O . SER A 1 640 ? -27.827 -4.213 56.387 1.00 83.44 640 SER A O 1
ATOM 4961 N N . SER A 1 641 ? -29.509 -2.843 55.767 1.00 79.75 641 SER A N 1
ATOM 4962 C CA . SER A 1 641 ? -28.786 -1.568 55.912 1.00 79.75 641 SER A CA 1
ATOM 4963 C C . SER A 1 641 ? -29.213 -0.732 57.124 1.00 79.75 641 SER A C 1
ATOM 4965 O O . SER A 1 641 ? -28.848 0.437 57.218 1.00 79.75 641 SER A O 1
ATOM 4967 N N . ASP A 1 642 ? -29.941 -1.330 58.069 1.00 84.44 642 ASP A N 1
ATOM 4968 C CA . ASP A 1 642 ? -30.642 -0.657 59.172 1.00 84.44 642 ASP A CA 1
ATOM 4969 C C . ASP A 1 642 ? -31.786 0.284 58.719 1.00 84.44 642 ASP A C 1
ATOM 4971 O O . ASP A 1 642 ? -31.904 0.728 57.576 1.00 84.44 642 ASP A O 1
ATOM 4975 N N . ILE A 1 643 ? -32.680 0.594 59.660 1.00 86.56 643 ILE A N 1
ATOM 4976 C CA . ILE A 1 643 ? -33.885 1.404 59.433 1.00 86.56 643 ILE A CA 1
ATOM 4977 C C . ILE A 1 643 ? -33.603 2.879 59.734 1.00 86.56 643 ILE A C 1
ATOM 4979 O O . ILE A 1 643 ? -33.164 3.207 60.834 1.00 86.56 643 ILE A O 1
ATOM 4983 N N . SER A 1 644 ? -33.913 3.787 58.801 1.00 85.06 644 SER A N 1
ATOM 4984 C CA . SER A 1 644 ? -33.814 5.238 59.031 1.00 85.06 644 SER A CA 1
ATOM 4985 C C . SER A 1 644 ? -35.056 5.827 59.692 1.00 85.06 644 SER A C 1
ATOM 4987 O O . SER A 1 644 ? -34.944 6.735 60.513 1.00 85.06 644 SER A O 1
ATOM 4989 N N . SER A 1 645 ? -36.250 5.335 59.345 1.00 84.94 645 SER A N 1
ATOM 4990 C CA . SER A 1 645 ? -37.489 5.739 60.012 1.00 84.94 645 SER A CA 1
ATOM 4991 C C . SER A 1 645 ? -38.596 4.700 59.867 1.00 84.94 645 SER A C 1
ATOM 4993 O O . SER A 1 645 ? -38.794 4.125 58.798 1.00 84.94 645 SER A O 1
ATOM 4995 N N . VAL A 1 646 ? -39.381 4.533 60.931 1.00 86.38 646 VAL A N 1
ATOM 4996 C CA . VAL A 1 646 ? -40.716 3.928 60.855 1.00 86.38 646 VAL A CA 1
ATOM 4997 C C . VAL A 1 646 ? -41.745 5.028 61.066 1.00 86.38 646 VAL A C 1
ATOM 4999 O O . VAL A 1 646 ? -41.620 5.847 61.980 1.00 86.38 646 VAL A O 1
ATOM 5002 N N . ARG A 1 647 ? -42.752 5.052 60.193 1.00 86.94 647 ARG A N 1
ATOM 5003 C CA . ARG A 1 647 ? -43.857 6.012 60.197 1.00 86.94 647 ARG A CA 1
ATOM 5004 C C . ARG A 1 647 ? -45.176 5.266 60.257 1.00 86.94 647 ARG A C 1
ATOM 5006 O O . ARG A 1 647 ? -45.332 4.239 59.598 1.00 86.94 647 ARG A O 1
ATOM 5013 N N . VAL A 1 648 ? -46.137 5.800 61.001 1.00 86.81 648 VAL A N 1
ATOM 5014 C CA . VAL A 1 648 ? -47.483 5.221 61.107 1.00 86.81 648 VAL A CA 1
ATOM 5015 C C . VAL A 1 648 ? -48.523 6.309 60.871 1.00 86.81 648 VAL A C 1
ATOM 5017 O O . VAL A 1 648 ? -48.439 7.354 61.516 1.00 86.81 648 VAL A O 1
ATOM 5020 N N . LYS A 1 649 ? -49.481 6.056 59.968 1.00 88.44 649 LYS A N 1
ATOM 5021 C CA . LYS A 1 649 ? -50.674 6.892 59.733 1.00 88.44 649 LYS A CA 1
ATOM 5022 C C . LYS A 1 649 ? -51.965 6.083 59.903 1.00 88.44 649 LYS A C 1
ATOM 5024 O O . LYS A 1 649 ? -51.940 4.856 59.769 1.00 88.44 649 LYS A O 1
ATOM 5029 N N . LEU A 1 650 ? -53.075 6.768 60.181 1.00 87.12 650 LEU A N 1
ATOM 5030 C CA . LEU A 1 650 ? -54.417 6.187 60.260 1.00 87.12 650 LEU A CA 1
ATOM 5031 C C . LEU A 1 650 ? -55.242 6.674 59.061 1.00 87.12 650 LEU A C 1
ATOM 5033 O O . LEU A 1 650 ? -55.476 7.871 58.903 1.00 87.12 650 LEU A O 1
ATOM 5037 N N . ASP A 1 651 ? -55.636 5.743 58.197 1.00 85.06 651 ASP A N 1
ATOM 5038 C CA . ASP A 1 651 ? -56.152 5.999 56.851 1.00 85.06 651 ASP A CA 1
ATOM 5039 C C . ASP A 1 651 ? -55.282 7.034 56.124 1.00 85.06 651 ASP A C 1
ATOM 5041 O O . ASP A 1 651 ? -54.081 6.809 55.984 1.00 85.06 651 ASP A O 1
ATOM 5045 N N . ASP A 1 652 ? -55.841 8.161 55.683 1.00 73.56 652 ASP A N 1
ATOM 5046 C CA . ASP A 1 652 ? -55.117 9.261 55.032 1.00 73.56 652 ASP A CA 1
ATOM 5047 C C . ASP A 1 652 ? -54.898 10.473 55.960 1.00 73.56 652 ASP A C 1
ATOM 5049 O O . ASP A 1 652 ? -54.969 11.623 55.529 1.00 73.56 652 ASP A O 1
ATOM 5053 N N . SER A 1 653 ? -54.620 10.232 57.248 1.00 74.31 653 SER A N 1
ATOM 5054 C CA . SER A 1 653 ? -54.171 11.279 58.174 1.00 74.31 653 SER A CA 1
ATOM 5055 C C . SER A 1 653 ? -52.788 11.831 57.802 1.00 74.31 653 SER A C 1
ATOM 5057 O O . SER A 1 653 ? -51.844 11.062 57.611 1.00 74.31 653 SER A O 1
ATOM 5059 N N . ASP A 1 654 ? -52.634 13.161 57.807 1.00 58.69 654 ASP A N 1
ATOM 5060 C CA . ASP A 1 654 ? -51.317 13.821 57.729 1.00 58.69 654 ASP A CA 1
ATOM 5061 C C . ASP A 1 654 ? -50.439 13.503 58.960 1.00 58.69 654 ASP A C 1
ATOM 5063 O O . ASP A 1 654 ? -49.209 13.440 58.862 1.00 58.69 654 ASP A O 1
ATOM 5067 N N . ASP A 1 655 ? -51.068 13.281 60.122 1.00 55.56 655 ASP A N 1
ATOM 5068 C CA . ASP A 1 655 ? -50.384 12.922 61.364 1.00 55.56 655 ASP A CA 1
ATOM 5069 C C . ASP A 1 655 ? -49.611 11.608 61.194 1.00 55.56 655 ASP A C 1
ATOM 5071 O O . ASP A 1 655 ? -50.187 10.530 61.026 1.00 55.56 655 ASP A O 1
ATOM 5075 N N . THR A 1 656 ? -48.282 11.715 61.253 1.00 59.91 656 THR A N 1
ATOM 5076 C CA . THR A 1 656 ? -47.349 10.591 61.171 1.00 59.91 656 THR A CA 1
ATOM 5077 C C . THR A 1 656 ? -46.467 10.547 62.409 1.00 59.91 656 THR A C 1
ATOM 5079 O O . THR A 1 656 ? -45.624 11.420 62.622 1.00 59.91 656 THR A O 1
ATOM 5082 N N . LEU A 1 657 ? -46.617 9.495 63.219 1.00 60.88 657 LEU A N 1
ATOM 5083 C CA . LEU A 1 657 ? -45.676 9.231 64.305 1.00 60.88 657 LEU A CA 1
ATOM 5084 C C . LEU A 1 657 ? -44.363 8.726 63.695 1.00 60.88 657 LEU A C 1
ATOM 5086 O O . LEU A 1 657 ? -44.310 7.601 63.200 1.00 60.88 657 LEU A O 1
ATOM 5090 N N . ILE A 1 658 ? -43.323 9.561 63.722 1.00 59.72 658 ILE A N 1
ATOM 5091 C CA . ILE A 1 658 ? -41.949 9.164 63.393 1.00 59.72 658 ILE A CA 1
ATOM 5092 C C . ILE A 1 658 ? -41.308 8.621 64.668 1.00 59.72 658 ILE A C 1
ATOM 5094 O O . ILE A 1 658 ? -41.253 9.322 65.679 1.00 59.72 658 ILE A O 1
ATOM 5098 N N . ILE A 1 659 ? -40.816 7.384 64.618 1.00 61.66 659 ILE A N 1
ATOM 5099 C CA . ILE A 1 659 ? -40.037 6.786 65.705 1.00 61.66 659 ILE A CA 1
ATOM 5100 C C . ILE A 1 659 ? -38.572 6.737 65.259 1.00 61.66 659 ILE A C 1
ATOM 5102 O O . ILE A 1 659 ? -38.249 6.025 64.307 1.00 61.66 659 ILE A O 1
ATOM 5106 N N . ASP A 1 660 ? -37.702 7.493 65.939 1.00 54.72 660 ASP A N 1
ATOM 5107 C CA . ASP A 1 660 ? -36.250 7.449 65.715 1.00 54.72 660 ASP A CA 1
ATOM 5108 C C . ASP A 1 660 ? -35.703 6.049 66.034 1.00 54.72 660 ASP A C 1
ATOM 5110 O O . ASP A 1 660 ? -35.961 5.481 67.102 1.00 54.72 660 ASP A O 1
ATOM 5114 N N . ALA A 1 661 ? -34.938 5.488 65.099 1.00 53.19 661 ALA A N 1
ATOM 5115 C CA . ALA A 1 661 ? -34.486 4.106 65.150 1.00 53.19 661 ALA A CA 1
ATOM 5116 C C . ALA A 1 661 ? -33.342 3.899 66.161 1.00 53.19 661 ALA A C 1
ATOM 5118 O O . ALA A 1 661 ? -32.180 4.201 65.898 1.00 53.19 661 ALA A O 1
ATOM 5119 N N . ILE A 1 662 ? -33.675 3.337 67.329 1.00 57.56 662 ILE A N 1
ATOM 5120 C CA . ILE A 1 662 ? -32.701 2.811 68.312 1.00 57.56 662 ILE A CA 1
ATOM 5121 C C . ILE A 1 662 ? -32.944 1.307 68.587 1.00 57.56 662 ILE A C 1
ATOM 5123 O O . ILE A 1 662 ? -32.193 0.662 69.317 1.00 57.56 662 ILE A O 1
ATOM 5127 N N . SER A 1 663 ? -33.993 0.718 68.001 1.00 68.00 663 SER A N 1
ATOM 5128 C CA . SER A 1 663 ? -34.319 -0.707 68.124 1.00 68.00 663 SER A CA 1
ATOM 5129 C C . SER A 1 663 ? -35.196 -1.199 66.976 1.00 68.00 663 SER A C 1
ATOM 5131 O O . SER A 1 663 ? -36.132 -0.515 66.581 1.00 68.00 663 SER A O 1
ATOM 5133 N N . ASN A 1 664 ? -34.971 -2.436 66.528 1.00 78.25 664 ASN A N 1
ATOM 5134 C CA . ASN A 1 664 ? -35.751 -3.113 65.482 1.00 78.25 664 ASN A CA 1
ATOM 5135 C C . ASN A 1 664 ? -37.222 -3.363 65.874 1.00 78.25 664 ASN A C 1
ATOM 5137 O O . ASN A 1 664 ? -38.042 -3.691 65.024 1.00 78.25 664 ASN A O 1
ATOM 5141 N N . THR A 1 665 ? -37.580 -3.216 67.152 1.00 81.69 665 THR A N 1
ATOM 5142 C CA . THR A 1 665 ? -38.965 -3.311 67.626 1.00 81.69 665 THR A CA 1
ATOM 5143 C C . THR A 1 665 ? -39.532 -1.926 67.911 1.00 81.69 665 THR A C 1
ATOM 5145 O O . THR A 1 665 ? -38.945 -1.143 68.659 1.00 81.69 665 THR A O 1
ATOM 5148 N N . TYR A 1 666 ? -40.710 -1.666 67.354 1.00 83.12 666 TYR A N 1
ATOM 5149 C CA . TYR A 1 666 ? -41.434 -0.405 67.402 1.00 83.12 666 TYR A CA 1
ATOM 5150 C C . TYR A 1 666 ? -42.782 -0.618 68.089 1.00 83.12 666 TYR A C 1
ATOM 5152 O O . TYR A 1 666 ? -43.425 -1.652 67.906 1.00 83.12 666 TYR A O 1
ATOM 5160 N N . LYS A 1 667 ? -43.214 0.361 68.887 1.00 85.25 667 LYS A N 1
ATOM 5161 C CA . LYS A 1 667 ? -44.499 0.341 69.594 1.00 85.25 667 LYS A CA 1
ATOM 5162 C C . LYS A 1 667 ? -45.286 1.598 69.267 1.00 85.25 667 LYS A C 1
ATOM 5164 O O . LYS A 1 667 ? -44.758 2.701 69.384 1.00 85.25 667 LYS A O 1
ATOM 5169 N N . THR A 1 668 ? -46.548 1.428 68.899 1.00 85.19 668 THR A N 1
ATOM 5170 C CA . THR A 1 668 ? -47.502 2.527 68.713 1.00 85.19 668 THR A CA 1
ATOM 5171 C C . THR A 1 668 ? -48.875 2.118 69.238 1.00 85.19 668 THR A C 1
ATOM 5173 O O . THR A 1 668 ? -49.115 0.943 69.528 1.00 85.19 668 THR A O 1
ATOM 5176 N N . ASN A 1 669 ? -49.786 3.076 69.368 1.00 85.44 669 ASN A N 1
ATOM 5177 C CA . ASN A 1 669 ? -51.180 2.785 69.654 1.00 85.44 669 ASN A CA 1
ATOM 5178 C C . ASN A 1 669 ? -52.139 3.717 68.908 1.00 85.44 669 ASN A C 1
ATOM 5180 O O . ASN A 1 669 ? -51.770 4.803 68.467 1.00 85.44 669 ASN A O 1
ATOM 5184 N N . VAL A 1 670 ? -53.376 3.249 68.753 1.00 85.31 670 VAL A N 1
ATOM 5185 C CA . VAL A 1 670 ? -54.499 4.012 68.198 1.00 85.31 670 VAL A CA 1
ATOM 5186 C C . VAL A 1 670 ? -55.591 4.056 69.256 1.00 85.31 670 VAL A C 1
ATOM 5188 O O . VAL A 1 670 ? -56.061 3.013 69.708 1.00 85.31 670 VAL A O 1
ATOM 5191 N N . ASP A 1 671 ? -55.993 5.254 69.671 1.00 83.88 671 ASP A N 1
ATOM 5192 C CA . ASP A 1 671 ? -57.129 5.423 70.572 1.00 83.88 671 ASP A CA 1
ATOM 5193 C C . ASP A 1 671 ? -58.436 5.511 69.772 1.00 83.88 671 ASP A C 1
ATOM 5195 O O . ASP A 1 671 ? -58.605 6.407 68.948 1.00 83.88 671 ASP A O 1
ATOM 5199 N N . THR A 1 672 ? -59.373 4.592 70.018 1.00 81.31 672 THR A N 1
ATOM 5200 C CA . THR A 1 672 ? -60.691 4.606 69.361 1.00 81.31 672 THR A CA 1
ATOM 5201 C C . THR A 1 672 ? -61.662 5.626 69.963 1.00 81.31 672 THR A C 1
ATOM 5203 O O . THR A 1 672 ? -62.686 5.892 69.342 1.00 81.31 672 THR A O 1
ATOM 5206 N N . ASN A 1 673 ? -61.357 6.252 71.114 1.00 79.44 673 ASN A N 1
ATOM 5207 C CA . ASN A 1 673 ? -62.210 7.288 71.734 1.00 79.44 673 ASN A CA 1
ATOM 5208 C C . ASN A 1 673 ? -62.532 8.480 70.806 1.00 79.44 673 ASN A C 1
ATOM 5210 O O . ASN A 1 673 ? -63.514 9.186 71.028 1.00 79.44 673 ASN A O 1
ATOM 5214 N N . SER A 1 674 ? -61.686 8.751 69.808 1.00 74.69 674 SER A N 1
ATOM 5215 C CA . SER A 1 674 ? -61.832 9.856 68.850 1.00 74.69 674 SER A CA 1
ATOM 5216 C C . SER A 1 674 ? -62.384 9.430 67.484 1.00 74.69 674 SER A C 1
ATOM 5218 O O . SER A 1 674 ? -62.575 10.285 66.616 1.00 74.69 674 SER A O 1
ATOM 5220 N N . LEU A 1 675 ? -62.637 8.134 67.277 1.00 82.19 675 LEU A N 1
ATOM 5221 C CA . LEU A 1 675 ? -63.059 7.568 65.996 1.00 82.19 675 LEU A CA 1
ATOM 5222 C C . LEU A 1 675 ? -64.582 7.377 65.946 1.00 82.19 675 LEU A C 1
ATOM 5224 O O . LEU A 1 675 ? -65.232 7.083 66.946 1.00 82.19 675 LEU A O 1
ATOM 5228 N N . SER A 1 676 ? -65.162 7.545 64.760 1.00 82.75 676 SER A N 1
ATOM 5229 C CA . SER A 1 676 ? -66.565 7.208 64.492 1.00 82.75 676 SER A CA 1
ATOM 5230 C C . SER A 1 676 ? -66.723 5.717 64.175 1.00 82.75 676 SER A C 1
ATOM 5232 O O . SER A 1 676 ? -65.744 5.048 63.870 1.00 82.75 676 SER A O 1
ATOM 5234 N N . ASN A 1 677 ? -67.951 5.191 64.157 1.00 81.62 677 ASN A N 1
ATOM 5235 C CA . ASN A 1 677 ? -68.181 3.836 63.641 1.00 81.62 677 ASN A CA 1
ATOM 5236 C C . ASN A 1 677 ? -67.783 3.741 62.157 1.00 81.62 677 ASN A C 1
ATOM 5238 O O . ASN A 1 677 ? -68.236 4.553 61.346 1.00 81.62 677 ASN A O 1
ATOM 5242 N N . GLY A 1 678 ? -66.985 2.734 61.799 1.00 85.19 678 GLY A N 1
ATOM 5243 C CA . GLY A 1 678 ? -66.475 2.544 60.439 1.00 85.19 678 GLY A CA 1
ATOM 5244 C C . GLY A 1 678 ? -65.233 1.656 60.374 1.00 85.19 678 GLY A C 1
ATOM 5245 O O . GLY A 1 678 ? -64.714 1.219 61.400 1.00 85.19 678 GLY A O 1
ATOM 5246 N N . THR A 1 679 ? -64.758 1.385 59.157 1.00 88.06 679 THR A N 1
ATOM 5247 C CA . THR A 1 679 ? -63.497 0.667 58.908 1.00 88.06 679 THR A CA 1
ATOM 5248 C C . THR A 1 679 ? -62.330 1.650 58.847 1.00 88.06 679 THR A C 1
ATOM 5250 O O . THR A 1 679 ? -62.427 2.652 58.143 1.00 88.06 679 THR A O 1
ATOM 5253 N N . TYR A 1 680 ? -61.237 1.323 59.533 1.00 88.94 680 TYR A N 1
ATOM 5254 C CA . TYR A 1 680 ? -60.014 2.120 59.633 1.00 88.94 680 TYR A CA 1
ATOM 5255 C C . TYR A 1 680 ? -58.789 1.286 59.256 1.00 88.94 680 TYR A C 1
ATOM 5257 O O . TYR A 1 680 ? -58.732 0.090 59.562 1.00 88.94 680 TYR A O 1
ATOM 5265 N N . ASN A 1 681 ? -57.792 1.915 58.634 1.00 90.00 681 ASN A N 1
ATOM 5266 C CA . ASN A 1 681 ? -56.546 1.267 58.224 1.00 90.00 681 ASN A CA 1
ATOM 5267 C C . ASN A 1 681 ? -55.337 1.906 58.915 1.00 90.00 681 ASN A C 1
ATOM 5269 O O . ASN A 1 681 ? -55.046 3.079 58.710 1.00 90.00 681 ASN A O 1
ATOM 5273 N N . VAL A 1 682 ? -54.578 1.131 59.685 1.00 89.50 682 VAL A N 1
ATOM 5274 C CA . VAL A 1 682 ? -53.253 1.542 60.165 1.00 89.50 682 VAL A CA 1
ATOM 5275 C C . VAL A 1 682 ? -52.236 1.192 59.088 1.00 89.50 682 VAL A C 1
ATOM 5277 O O . VAL A 1 682 ? -52.084 0.022 58.730 1.00 89.50 682 VAL A O 1
ATOM 5280 N N . ILE A 1 683 ? -51.556 2.205 58.555 1.00 90.38 683 ILE A N 1
ATOM 5281 C CA . ILE A 1 683 ? -50.552 2.045 57.500 1.00 90.38 683 ILE A CA 1
ATOM 5282 C C . ILE A 1 683 ? -49.182 2.333 58.105 1.00 90.38 683 ILE A C 1
ATOM 5284 O O . ILE A 1 683 ? -48.835 3.481 58.394 1.00 90.38 683 ILE A O 1
ATOM 5288 N N . PHE A 1 684 ? -48.404 1.270 58.283 1.00 90.12 684 PHE A N 1
ATOM 5289 C CA . PHE A 1 684 ? -47.003 1.325 58.672 1.00 90.12 684 PHE A CA 1
ATOM 5290 C C . PHE A 1 684 ? -46.159 1.497 57.408 1.00 90.12 684 PHE A C 1
ATOM 5292 O O . PHE A 1 684 ? -46.336 0.762 56.438 1.00 90.12 684 PHE A O 1
ATOM 5299 N N . THR A 1 685 ? -45.248 2.467 57.405 1.00 90.19 685 THR A N 1
ATOM 5300 C CA . THR A 1 685 ? -44.232 2.649 56.361 1.00 90.19 685 THR A CA 1
ATOM 5301 C C . THR A 1 685 ? -42.861 2.602 57.017 1.00 90.19 685 THR A C 1
ATOM 5303 O O . THR A 1 685 ? -42.540 3.474 57.827 1.00 90.19 685 THR A O 1
ATOM 5306 N N . ALA A 1 686 ? -42.064 1.596 56.676 1.00 89.75 686 ALA A N 1
ATOM 5307 C CA . ALA A 1 686 ? -40.659 1.520 57.059 1.00 89.75 686 ALA A CA 1
ATOM 5308 C C . ALA A 1 686 ? -39.787 2.050 55.917 1.00 89.75 686 ALA A C 1
ATOM 5310 O O . ALA A 1 686 ? -40.120 1.852 54.747 1.00 89.75 686 ALA A O 1
ATOM 5311 N N . VAL A 1 687 ? -38.691 2.722 56.267 1.00 86.62 687 VAL A N 1
ATOM 5312 C CA . VAL A 1 687 ? -37.698 3.268 55.335 1.00 86.62 687 VAL A CA 1
ATOM 5313 C C . VAL A 1 687 ? -36.303 2.910 55.850 1.00 86.62 687 VAL A C 1
ATOM 5315 O O . VAL A 1 687 ? -36.004 3.192 57.012 1.00 86.62 687 VAL A O 1
ATOM 5318 N N . ASP A 1 688 ? -35.461 2.309 55.014 1.00 87.12 688 ASP A N 1
ATOM 5319 C CA . ASP A 1 688 ? -34.047 2.016 55.314 1.00 87.12 688 ASP A CA 1
ATOM 5320 C C . ASP A 1 688 ? -33.155 3.277 55.227 1.00 87.12 688 ASP A C 1
ATOM 5322 O O . ASP A 1 688 ? -33.644 4.387 54.984 1.00 87.12 688 ASP A O 1
ATOM 5326 N N . VAL A 1 689 ? -31.844 3.153 55.467 1.00 83.06 689 VAL A N 1
ATOM 5327 C CA . VAL A 1 689 ? -30.886 4.280 55.358 1.00 83.06 689 VAL A CA 1
ATOM 5328 C C . VAL A 1 689 ? -30.529 4.693 53.924 1.00 83.06 689 VAL A C 1
ATOM 5330 O O . VAL A 1 689 ? -29.987 5.783 53.735 1.00 83.06 689 VAL A O 1
ATOM 5333 N N . LEU A 1 690 ? -30.822 3.860 52.923 1.00 78.81 690 LEU A N 1
ATOM 5334 C CA . LEU A 1 690 ? -30.619 4.152 51.498 1.00 78.81 690 LEU A CA 1
ATOM 5335 C C . LEU A 1 690 ? -31.829 4.890 50.893 1.00 78.81 690 LEU A C 1
ATOM 5337 O O . LEU A 1 690 ? -31.699 5.573 49.875 1.00 78.81 690 LEU A O 1
ATOM 5341 N N . GLY A 1 691 ? -32.981 4.819 51.561 1.00 82.88 691 GLY A N 1
ATOM 5342 C CA . GLY A 1 691 ? -34.224 5.499 51.224 1.00 82.88 691 GLY A CA 1
ATOM 5343 C C . GLY A 1 691 ? -35.259 4.628 50.511 1.00 82.88 691 GLY A C 1
ATOM 5344 O O . GLY A 1 691 ? -36.267 5.183 50.062 1.00 82.88 691 GLY A O 1
ATOM 5345 N N . ASN A 1 692 ? -35.057 3.308 50.394 1.00 84.25 692 ASN A N 1
ATOM 5346 C CA . ASN A 1 692 ? -36.127 2.426 49.920 1.00 84.25 692 ASN A CA 1
ATOM 5347 C C . ASN A 1 692 ? -37.182 2.278 51.032 1.00 84.25 692 ASN A C 1
ATOM 5349 O O . ASN A 1 692 ? -36.956 2.613 52.198 1.00 84.25 692 ASN A O 1
ATOM 5353 N N . SER A 1 693 ? -38.403 1.882 50.667 1.00 89.00 693 SER A N 1
ATOM 5354 C CA . SER A 1 693 ? -39.512 1.870 51.625 1.00 89.00 693 SER A CA 1
ATOM 5355 C C . SER A 1 693 ? -40.541 0.799 51.323 1.00 89.00 693 SER A C 1
ATOM 5357 O O . SER A 1 693 ? -40.915 0.597 50.168 1.00 89.00 693 SER A O 1
ATOM 5359 N N . ASN A 1 694 ? -41.033 0.167 52.383 1.00 91.88 694 ASN A N 1
ATOM 5360 C CA . ASN A 1 694 ? -42.054 -0.872 52.335 1.00 91.88 694 ASN A CA 1
ATOM 5361 C C . ASN A 1 694 ? -43.285 -0.438 53.148 1.00 91.88 694 ASN A C 1
ATOM 5363 O O . ASN A 1 694 ? -43.172 0.389 54.059 1.00 91.88 694 ASN A O 1
ATOM 5367 N N . GLN A 1 695 ? -44.460 -0.996 52.844 1.00 91.88 695 GLN A N 1
ATOM 5368 C CA . GLN A 1 695 ? -45.715 -0.685 53.536 1.00 91.88 695 GLN A CA 1
ATOM 5369 C C . GLN A 1 695 ? -46.451 -1.935 54.018 1.00 91.88 695 GLN A C 1
ATOM 5371 O O . GLN A 1 695 ? -46.682 -2.875 53.261 1.00 91.88 695 GLN A O 1
ATOM 5376 N N . LEU A 1 696 ? -46.887 -1.902 55.279 1.00 90.69 696 LEU A N 1
ATOM 5377 C CA . LEU A 1 696 ? -47.747 -2.912 55.887 1.00 90.69 696 LEU A CA 1
ATOM 5378 C C . LEU A 1 696 ? -49.062 -2.250 56.308 1.00 90.69 696 LEU A C 1
ATOM 5380 O O . LEU A 1 696 ? -49.059 -1.244 57.018 1.00 90.69 696 LEU A O 1
ATOM 5384 N N . VAL A 1 697 ? -50.185 -2.819 55.871 1.00 90.56 697 VAL A N 1
ATOM 5385 C CA . VAL A 1 697 ? -51.530 -2.299 56.153 1.00 90.56 697 VAL A CA 1
ATOM 5386 C C . VAL A 1 697 ? -52.285 -3.265 57.058 1.00 90.56 697 VAL A C 1
ATOM 5388 O O . VAL A 1 697 ? -52.386 -4.459 56.768 1.00 90.56 697 VAL A O 1
ATOM 5391 N N . PHE A 1 698 ? -52.838 -2.736 58.144 1.00 90.56 698 PHE A N 1
ATOM 5392 C CA . PHE A 1 698 ? -53.697 -3.449 59.082 1.00 90.56 698 PHE A CA 1
ATOM 5393 C C . PHE A 1 698 ? -55.068 -2.772 59.142 1.00 90.56 698 PHE A C 1
ATOM 5395 O O . PHE A 1 698 ? -55.133 -1.558 59.311 1.00 90.56 698 PHE A O 1
ATOM 5402 N N . SER A 1 699 ? -56.157 -3.534 59.058 1.00 89.94 699 SER A N 1
ATOM 5403 C CA . SER A 1 699 ? -57.521 -2.994 59.023 1.00 89.94 699 SER A CA 1
ATOM 5404 C C . SER A 1 699 ? -58.320 -3.427 60.255 1.00 89.94 699 SER A C 1
ATOM 5406 O O . SER A 1 699 ? -58.198 -4.559 60.724 1.00 89.94 699 SER A O 1
ATOM 5408 N N . PHE A 1 700 ? -59.177 -2.552 60.776 1.00 88.19 700 PHE A N 1
ATOM 5409 C CA . PHE A 1 700 ? -60.120 -2.869 61.855 1.00 88.19 700 PHE A CA 1
ATOM 5410 C C . PHE A 1 700 ? -61.436 -2.107 61.681 1.00 88.19 700 PHE A C 1
ATOM 5412 O O . PHE A 1 700 ? -61.511 -1.147 60.919 1.00 88.19 700 PHE A O 1
ATOM 5419 N N . GLU A 1 701 ? -62.484 -2.539 62.378 1.00 87.06 701 GLU A N 1
ATOM 5420 C CA . GLU A 1 701 ? -63.780 -1.856 62.400 1.00 87.06 701 GLU A CA 1
ATOM 5421 C C . GLU A 1 701 ? -64.069 -1.336 63.814 1.00 87.06 701 GLU A C 1
ATOM 5423 O O . GLU A 1 701 ? -63.928 -2.080 64.781 1.00 87.06 701 GLU A O 1
ATOM 5428 N N . VAL A 1 702 ? -64.473 -0.071 63.942 1.00 83.94 702 VAL A N 1
ATOM 5429 C CA . VAL A 1 702 ? -64.982 0.509 65.196 1.00 83.94 702 VAL A CA 1
ATOM 5430 C C . VAL A 1 702 ? -66.502 0.389 65.204 1.00 83.94 702 VAL A C 1
ATOM 5432 O O . VAL A 1 702 ? -67.157 0.774 64.229 1.00 83.94 702 VAL A O 1
ATOM 5435 N N . GLY A 1 703 ? -67.066 -0.129 66.297 1.00 76.06 703 GLY A N 1
ATOM 5436 C CA . GLY A 1 703 ? -68.507 -0.331 66.430 1.00 76.06 703 GLY A CA 1
ATOM 5437 C C . GLY A 1 703 ? -69.044 -0.140 67.849 1.00 76.06 703 GLY A C 1
ATOM 5438 O O . GLY A 1 703 ? -68.463 -0.605 68.830 1.00 76.06 703 GLY A O 1
ATOM 5439 N N . VAL A 1 704 ? -70.218 0.490 67.941 1.00 58.28 704 VAL A N 1
ATOM 5440 C CA . VAL A 1 704 ? -71.035 0.547 69.164 1.00 58.28 704 VAL A CA 1
ATOM 5441 C C . VAL A 1 704 ? -71.598 -0.845 69.461 1.00 58.28 704 VAL A C 1
ATOM 5443 O O . VAL A 1 704 ? -72.539 -1.299 68.803 1.00 58.28 704 VAL A O 1
ATOM 5446 N N . TYR A 1 705 ? -71.081 -1.504 70.496 1.00 54.41 705 TYR A N 1
ATOM 5447 C CA . TYR A 1 705 ? -71.759 -2.647 71.105 1.00 54.41 705 TYR A CA 1
ATOM 5448 C C . TYR A 1 705 ? -72.930 -2.139 71.957 1.00 54.41 705 TYR A C 1
ATOM 5450 O O . TYR A 1 705 ? -72.749 -1.721 73.100 1.00 54.41 705 TYR A O 1
ATOM 5458 N N . THR A 1 706 ? -74.158 -2.206 71.429 1.00 45.09 706 THR A N 1
ATOM 5459 C CA . THR A 1 706 ? -75.365 -1.942 72.231 1.00 45.09 706 THR A CA 1
ATOM 5460 C C . THR A 1 706 ? -75.549 -3.045 73.274 1.00 45.09 706 THR A C 1
ATOM 5462 O O . THR A 1 706 ? -76.128 -4.095 72.988 1.00 45.09 706 THR A O 1
ATOM 5465 N N . SER A 1 707 ? -75.042 -2.807 74.485 1.00 44.19 707 SER A N 1
ATOM 5466 C CA . SER A 1 707 ? -75.029 -3.725 75.635 1.00 44.19 707 SER A CA 1
ATOM 5467 C C . SER A 1 707 ? -76.400 -3.877 76.316 1.00 44.19 707 SER A C 1
ATOM 5469 O O . SER A 1 707 ? -76.521 -3.819 77.537 1.00 44.19 707 SER A O 1
ATOM 5471 N N . ASP A 1 708 ? -77.441 -4.103 75.511 1.00 40.50 708 ASP A N 1
ATOM 5472 C CA . ASP A 1 708 ? -78.849 -3.948 75.894 1.00 40.50 708 ASP A CA 1
ATOM 5473 C C . ASP A 1 708 ? -79.679 -5.231 75.657 1.00 40.50 708 ASP A C 1
ATOM 5475 O O . ASP A 1 708 ? -80.755 -5.219 75.058 1.00 40.50 708 ASP A O 1
ATOM 5479 N N . VAL A 1 709 ? -79.177 -6.373 76.152 1.00 38.28 709 VAL A N 1
ATOM 5480 C CA . VAL A 1 709 ? -80.018 -7.536 76.510 1.00 38.28 709 VAL A CA 1
ATOM 5481 C C . VAL A 1 709 ? -79.513 -8.172 77.809 1.00 38.28 709 VAL A C 1
ATOM 5483 O O . VAL A 1 709 ? -78.558 -8.948 77.808 1.00 38.28 709 VAL A O 1
ATOM 5486 N N . ILE A 1 710 ? -80.214 -7.909 78.913 1.00 42.38 710 ILE A N 1
ATOM 5487 C CA . ILE A 1 710 ? -80.220 -8.762 80.110 1.00 42.38 710 ILE A CA 1
ATOM 5488 C C . ILE A 1 710 ? -81.669 -9.189 80.371 1.00 42.38 710 ILE A C 1
ATOM 5490 O O . ILE A 1 710 ? -82.568 -8.357 80.329 1.00 42.38 710 ILE A O 1
ATOM 5494 N N . ASP A 1 711 ? -81.841 -10.484 80.655 1.00 39.00 711 ASP A N 1
ATOM 5495 C CA . ASP A 1 711 ? -83.066 -11.189 81.062 1.00 39.00 711 ASP A CA 1
ATOM 5496 C C . ASP A 1 711 ? -84.312 -11.100 80.157 1.00 39.00 711 ASP A C 1
ATOM 5498 O O . ASP A 1 711 ? -84.930 -10.050 80.005 1.00 39.00 711 ASP A O 1
ATOM 5502 N N . VAL A 1 712 ? -84.790 -12.270 79.693 1.00 34.69 712 VAL A N 1
ATOM 5503 C CA . VAL A 1 712 ? -86.095 -12.874 80.082 1.00 34.69 712 VAL A CA 1
ATOM 5504 C C . VAL A 1 712 ? -86.352 -14.186 79.290 1.00 34.69 712 VAL A C 1
ATOM 5506 O O . VAL A 1 712 ? -86.017 -14.271 78.115 1.00 34.69 712 VAL A O 1
ATOM 5509 N N . ILE A 1 713 ? -86.976 -15.194 79.935 1.00 37.94 713 ILE A N 1
ATOM 5510 C CA . ILE A 1 713 ? -87.276 -16.580 79.451 1.00 37.94 713 ILE A CA 1
ATOM 5511 C C . ILE A 1 713 ? -86.010 -17.462 79.272 1.00 37.94 713 ILE A C 1
ATOM 5513 O O . ILE A 1 713 ? -85.263 -17.278 78.323 1.00 37.94 713 ILE A O 1
ATOM 5517 N N . THR A 1 714 ? -85.577 -18.354 80.178 1.00 40.19 714 THR A N 1
ATOM 5518 C CA . THR A 1 714 ? -86.177 -19.535 80.866 1.00 40.19 714 THR A CA 1
ATOM 5519 C C . THR A 1 714 ? -86.469 -20.778 80.004 1.00 40.19 714 THR A C 1
ATOM 5521 O O . THR A 1 714 ? -87.135 -20.687 78.984 1.00 40.19 714 THR A O 1
ATOM 5524 N N . SER A 1 715 ? -86.092 -21.950 80.541 1.00 36.22 715 SER A N 1
ATOM 5525 C CA . SER A 1 715 ? -86.525 -23.327 80.198 1.00 36.22 715 SER A CA 1
ATOM 5526 C C . SER A 1 715 ? -86.223 -23.927 78.807 1.00 36.22 715 SER A C 1
ATOM 5528 O O . SER A 1 715 ? -86.819 -23.553 77.804 1.00 36.22 715 SER A O 1
ATOM 5530 N N . ASP A 1 716 ? -85.447 -25.017 78.876 1.00 35.12 716 ASP A N 1
ATOM 5531 C CA . ASP A 1 716 ? -85.585 -26.293 78.151 1.00 35.12 716 ASP A CA 1
ATOM 5532 C C . ASP A 1 716 ? -85.031 -26.535 76.727 1.00 35.12 716 ASP A C 1
ATOM 5534 O O . ASP A 1 716 ? -84.872 -25.671 75.872 1.00 35.12 716 ASP A O 1
ATOM 5538 N N . ASP A 1 717 ? -84.736 -27.829 76.554 1.00 38.34 717 ASP A N 1
ATOM 5539 C CA . ASP A 1 717 ? -84.397 -28.635 75.379 1.00 38.34 717 ASP A CA 1
ATOM 5540 C C . ASP A 1 717 ? -83.133 -28.358 74.536 1.00 38.34 717 ASP A C 1
ATOM 5542 O O . ASP A 1 717 ? -83.112 -27.749 73.467 1.00 38.34 717 ASP A O 1
ATOM 5546 N N . THR A 1 718 ? -82.089 -29.084 74.940 1.00 41.38 718 THR A N 1
ATOM 5547 C CA . THR A 1 718 ? -81.167 -29.839 74.078 1.00 41.38 718 THR A CA 1
ATOM 5548 C C . THR A 1 718 ? -81.674 -30.183 72.662 1.00 41.38 718 THR A C 1
ATOM 5550 O O . THR A 1 718 ? -82.216 -31.267 72.442 1.00 41.38 718 THR A O 1
ATOM 5553 N N . ARG A 1 719 ? -81.358 -29.345 71.659 1.00 35.59 719 ARG A N 1
ATOM 5554 C CA . ARG A 1 719 ? -81.225 -29.750 70.238 1.00 35.59 719 ARG A CA 1
ATOM 5555 C C . ARG A 1 719 ? -80.506 -28.703 69.374 1.00 35.59 719 ARG A C 1
ATOM 5557 O O . ARG A 1 719 ? -81.120 -27.740 68.937 1.00 35.59 719 ARG A O 1
ATOM 5564 N N . ASN A 1 720 ? -79.218 -28.944 69.088 1.00 37.19 720 ASN A N 1
ATOM 5565 C CA . ASN A 1 720 ? -78.609 -28.918 67.735 1.00 37.19 720 ASN A CA 1
ATOM 5566 C C . ASN A 1 720 ? -77.064 -28.895 67.769 1.00 37.19 720 ASN A C 1
ATOM 5568 O O . ASN A 1 720 ? -76.409 -28.052 67.159 1.00 37.19 720 ASN A O 1
ATOM 5572 N N . ILE A 1 721 ? -76.459 -29.919 68.383 1.00 41.69 721 ILE A N 1
ATOM 5573 C CA . ILE A 1 721 ? -75.008 -30.223 68.322 1.00 41.69 721 ILE A CA 1
ATOM 5574 C C . ILE A 1 721 ? -74.634 -30.806 66.926 1.00 41.69 721 ILE A C 1
ATOM 5576 O O . ILE A 1 721 ? -73.807 -31.698 66.786 1.00 41.69 721 ILE A O 1
ATOM 5580 N N . LEU A 1 722 ? -75.291 -30.340 65.855 1.00 40.06 722 LEU A N 1
ATOM 5581 C CA . LEU A 1 722 ? -75.306 -30.995 64.537 1.00 40.06 722 LEU A CA 1
ATOM 5582 C C . LEU A 1 722 ? -74.626 -30.186 63.417 1.00 40.06 722 LEU A C 1
ATOM 5584 O O . LEU A 1 722 ? -74.348 -30.739 62.359 1.00 40.06 722 LEU A O 1
ATOM 5588 N N . ILE A 1 723 ? -74.317 -28.904 63.642 1.00 43.88 723 ILE A N 1
ATOM 5589 C CA . ILE A 1 723 ? -73.665 -28.042 62.633 1.00 43.88 723 ILE A CA 1
ATOM 5590 C C . ILE A 1 723 ? -72.133 -28.056 62.786 1.00 43.88 723 ILE A C 1
ATOM 5592 O O . ILE A 1 723 ? -71.414 -28.212 61.799 1.00 43.88 723 ILE A O 1
ATOM 5596 N N . VAL A 1 724 ? -71.617 -27.999 64.021 1.00 46.62 724 VAL A N 1
ATOM 5597 C CA . VAL A 1 724 ? -70.163 -27.992 64.305 1.00 46.62 724 VAL A CA 1
ATOM 5598 C C . VAL A 1 724 ? -69.467 -29.270 63.807 1.00 46.62 724 VAL A C 1
ATOM 5600 O O . VAL A 1 724 ? -68.344 -29.213 63.310 1.00 46.62 724 VAL A O 1
ATOM 5603 N N . ALA A 1 725 ? -70.150 -30.418 63.860 1.00 44.34 725 ALA A N 1
ATOM 5604 C CA . ALA A 1 725 ? -69.608 -31.703 63.411 1.00 44.34 725 ALA A CA 1
ATOM 5605 C C . ALA A 1 725 ? -69.331 -31.775 61.893 1.00 44.34 725 ALA A C 1
ATOM 5607 O O . ALA A 1 725 ? -68.477 -32.549 61.467 1.00 44.34 725 ALA A O 1
ATOM 5608 N N . ILE A 1 726 ? -70.028 -30.977 61.074 1.00 50.22 726 ILE A N 1
ATOM 5609 C CA . ILE A 1 726 ? -69.904 -31.018 59.607 1.00 50.22 726 ILE A CA 1
ATOM 5610 C C . ILE A 1 726 ? -68.720 -30.165 59.128 1.00 50.22 726 ILE A C 1
ATOM 5612 O O . ILE A 1 726 ? -67.975 -30.586 58.244 1.00 50.22 726 ILE A O 1
ATOM 5616 N N . VAL A 1 727 ? -68.490 -29.001 59.746 1.00 49.53 727 VAL A N 1
ATOM 5617 C CA . VAL A 1 727 ? -67.395 -28.087 59.363 1.00 49.53 727 VAL A CA 1
ATOM 5618 C C . VAL A 1 727 ? -66.020 -28.700 59.661 1.00 49.53 727 VAL A C 1
ATOM 5620 O O . VAL A 1 727 ? -65.121 -28.642 58.822 1.00 49.53 727 VAL A O 1
ATOM 5623 N N . VAL A 1 728 ? -65.864 -29.366 60.812 1.00 51.66 728 VAL A N 1
ATOM 5624 C CA . VAL A 1 728 ? -64.593 -30.009 61.205 1.00 51.66 728 VAL A CA 1
ATOM 5625 C C . VAL A 1 728 ? -64.221 -31.176 60.274 1.00 51.66 728 VAL A C 1
ATOM 5627 O O . VAL A 1 728 ? -63.045 -31.361 59.963 1.00 51.66 728 VAL A O 1
ATOM 5630 N N . LEU A 1 729 ? -65.204 -31.926 59.760 1.00 46.72 729 LEU A N 1
ATOM 5631 C CA . LEU A 1 729 ? -64.957 -33.015 58.803 1.00 46.72 729 LEU A CA 1
ATOM 5632 C C . LEU A 1 729 ? -64.576 -32.519 57.396 1.00 46.72 729 LEU A C 1
ATOM 5634 O O . LEU A 1 729 ? -63.827 -33.202 56.699 1.00 46.72 729 LEU A O 1
ATOM 5638 N N . LEU A 1 730 ? -65.024 -31.327 56.991 1.00 47.72 730 LEU A N 1
ATOM 5639 C CA . LEU A 1 730 ? -64.635 -30.707 55.717 1.00 47.72 730 LEU A CA 1
ATOM 5640 C C . LEU A 1 730 ? -63.209 -30.130 55.744 1.00 47.72 730 LEU A C 1
ATOM 5642 O O . LEU A 1 730 ? -62.486 -30.266 54.758 1.00 47.72 730 LEU A O 1
ATOM 5646 N N . GLY A 1 731 ? -62.765 -29.562 56.871 1.00 45.34 731 GLY A N 1
ATOM 5647 C CA . GLY A 1 731 ? -61.394 -29.046 57.009 1.00 45.34 731 GLY A CA 1
ATOM 5648 C C . GLY A 1 731 ? -60.313 -30.131 56.889 1.00 45.34 731 GLY A C 1
ATOM 5649 O O . GLY A 1 731 ? -59.285 -29.927 56.241 1.00 45.34 731 GLY A O 1
ATOM 5650 N N . ILE A 1 732 ? -60.564 -31.320 57.449 1.00 51.34 732 ILE A N 1
ATOM 5651 C CA . ILE A 1 732 ? -59.610 -32.443 57.427 1.00 51.34 732 ILE A CA 1
ATOM 5652 C C . ILE A 1 732 ? -59.448 -33.029 56.011 1.00 51.34 732 ILE A C 1
ATOM 5654 O O . ILE A 1 732 ? -58.361 -33.489 55.661 1.00 51.34 732 ILE A O 1
ATOM 5658 N N . ALA A 1 733 ? -60.479 -32.958 55.162 1.00 45.53 733 ALA A N 1
ATOM 5659 C CA . ALA A 1 733 ? -60.422 -33.476 53.793 1.00 45.53 733 ALA A CA 1
ATOM 5660 C C . ALA A 1 733 ? -59.434 -32.713 52.885 1.00 45.53 733 ALA A C 1
ATOM 5662 O O . ALA A 1 733 ? -58.831 -33.315 52.001 1.00 45.53 733 ALA A O 1
ATOM 5663 N N . ILE A 1 734 ? -59.235 -31.409 53.110 1.00 49.75 734 ILE A N 1
ATOM 5664 C CA . ILE A 1 734 ? -58.384 -30.552 52.260 1.00 49.75 734 ILE A CA 1
ATOM 5665 C C . ILE A 1 734 ? -56.892 -30.683 52.622 1.00 49.75 734 ILE A C 1
ATOM 5667 O O . ILE A 1 734 ? -56.023 -30.578 51.756 1.00 49.75 734 ILE A O 1
ATOM 5671 N N . LEU A 1 735 ? -56.581 -30.976 53.889 1.00 44.69 735 LEU A N 1
ATOM 5672 C CA . LEU A 1 735 ? -55.207 -31.114 54.393 1.00 44.69 735 LEU A CA 1
ATOM 5673 C C . LEU A 1 735 ? -54.517 -32.434 54.001 1.00 44.69 735 LEU A C 1
ATOM 5675 O O . LEU A 1 735 ? -53.293 -32.525 54.084 1.00 44.69 735 LEU A O 1
ATOM 5679 N N . VAL A 1 736 ? -55.267 -33.444 53.546 1.00 47.44 736 VAL A N 1
ATOM 5680 C CA . VAL A 1 736 ? -54.711 -34.750 53.137 1.00 47.44 736 VAL A CA 1
ATOM 5681 C C . VAL A 1 736 ? -54.301 -34.769 51.658 1.00 47.44 736 VAL A C 1
ATOM 5683 O O . VAL A 1 736 ? -53.287 -35.373 51.310 1.00 47.44 736 VAL A O 1
ATOM 5686 N N . THR A 1 737 ? -55.017 -34.062 50.778 1.00 45.66 737 THR A N 1
ATOM 5687 C CA . THR A 1 737 ? -54.762 -34.079 49.322 1.00 45.66 737 THR A CA 1
ATOM 5688 C C . THR A 1 737 ? -53.492 -33.333 48.904 1.00 45.66 737 THR A C 1
ATOM 5690 O O . THR A 1 737 ? -52.973 -33.575 47.818 1.00 45.66 737 THR A O 1
ATOM 5693 N N . ARG A 1 738 ? -52.960 -32.441 49.753 1.00 42.59 738 ARG A N 1
ATOM 5694 C CA . ARG A 1 738 ? -51.782 -31.603 49.446 1.00 42.59 738 ARG A CA 1
ATOM 5695 C C . ARG A 1 738 ? -50.440 -32.195 49.909 1.00 42.59 738 ARG A C 1
ATOM 5697 O O . ARG A 1 738 ? -49.439 -31.489 49.912 1.00 42.59 738 ARG A O 1
ATOM 5704 N N . LYS A 1 739 ? -50.412 -33.477 50.306 1.00 43.25 739 LYS A N 1
ATOM 5705 C CA . LYS A 1 739 ? -49.192 -34.209 50.722 1.00 43.25 739 LYS A CA 1
ATOM 5706 C C . LYS A 1 739 ? -48.890 -35.460 49.872 1.00 43.25 739 LYS A C 1
ATOM 5708 O O . LYS A 1 739 ? -48.057 -36.273 50.258 1.00 43.25 739 LYS A O 1
ATOM 5713 N N . TYR A 1 740 ? -49.560 -35.607 48.727 1.00 47.44 740 TYR A N 1
ATOM 5714 C CA . TYR A 1 740 ? -49.359 -36.701 47.760 1.00 47.44 740 TYR A CA 1
ATOM 5715 C C . TYR A 1 740 ? -49.328 -36.213 46.294 1.00 47.44 740 TYR A C 1
ATOM 5717 O O . TYR A 1 740 ? -49.734 -36.932 45.388 1.00 47.44 740 TYR A O 1
ATOM 5725 N N . MET A 1 741 ? -48.852 -34.979 46.096 1.00 44.00 741 MET A N 1
ATOM 5726 C CA . MET A 1 741 ? -48.387 -34.397 44.828 1.00 44.00 741 MET A CA 1
ATOM 5727 C C . MET A 1 741 ? -47.319 -33.338 45.194 1.00 44.00 741 MET A C 1
ATOM 5729 O O . MET A 1 741 ? -47.693 -32.385 45.879 1.00 44.00 741 MET A O 1
ATOM 5733 N N . ASN A 1 742 ? -46.018 -33.386 44.865 1.00 49.75 742 ASN A N 1
ATOM 5734 C CA . ASN A 1 742 ? -45.128 -34.413 44.274 1.00 49.75 742 ASN A CA 1
ATOM 5735 C C . ASN A 1 742 ? -45.749 -35.413 43.292 1.00 49.75 742 ASN A C 1
ATOM 5737 O O . ASN A 1 742 ? -46.036 -36.547 43.736 1.00 49.75 742 ASN A O 1
#

pLDDT: mean 74.73, std 20.19, range [22.02, 98.62]

Radius of gyration: 43.25 Å; chains: 1; bounding box: 122×95×118 Å

Foldseek 3Di:
DDDDDDDDDDDDDDDDDDDDDDDDDDDDDPPPPPPPAPDPPPVPPPPVAQQALLNVLVVLLVVLVSVCVVVVALFAAQFDPGNWGFCAQQQHSLVLLQLLLVLCVFPLQVVPPVSLVSSLVSSVRSLVRQVVQWPDDDQATFDALTPVDPHAACFRGRHLLRQLLSLLSNCLSPVPVVSLSHSRRSLRNQVVQFDQPQFTWFWDLCLVVLVPRPPDDFPVNVVVVVLPDSTWTFPACGRHLLVNLVSLLSSLVRDPPVPDPSSVSSNVRSVRVNVVQWPADDQATFHALTPSQQPKAWLFRNRHDLVVLLSLVSVCVVPVDVVSLSNSVNNLVNLLPPPPPVRVWTIQPQHPNDRDDDDQKAFCACGGTNLVNLQSLCSSCVSVVNPSSLVSSVVSLVVQQVQWDQDPVQLATDHARIPPDPPPRRFFLFRGRGDLVNLLSLLVNCVPDPPLVSLSNSVNHVSVLSVVVVVVCRQQVNDVPPRRDRGRSVGTHSSSSSSNSSRWRDFDKDKPDDLPDAAEPEEDEAQGKDKDKIKIWGQTQAKKFWQFDCPPPPQQKDWDDDRDIQHGGRIDITMIMGHHNAFAWDWDWDWTDIPSDIGIHTHIYGYAYEWDKDWPDWPDFAEEDEAFDKTKTKMFTDTRQAWQWKWKDKAPDPDIDTDGDPDRIDMDIDGRNPPDFAKIKIWIWIAGPVGHIDIDIGMYTYDHDPPPDDDDDDDDDDDDPDPVVVVVVVVVVVVVVVPPDD